Protein AF-A0A958K7J3-F1 (afdb_monomer)

Structure (mmCIF, N/CA/C/O backbone):
data_AF-A0A958K7J3-F1
#
_entry.id   AF-A0A958K7J3-F1
#
loop_
_atom_site.group_PDB
_atom_site.id
_atom_site.type_symbol
_atom_site.label_atom_id
_atom_site.label_alt_id
_atom_site.label_comp_id
_atom_site.label_asym_id
_atom_site.label_entity_id
_atom_site.label_seq_id
_atom_site.pdbx_PDB_ins_code
_atom_site.Cartn_x
_atom_site.Cartn_y
_atom_site.Cartn_z
_atom_site.occupancy
_atom_site.B_iso_or_equiv
_atom_site.auth_seq_id
_atom_site.auth_comp_id
_atom_site.auth_asym_id
_atom_site.auth_atom_id
_atom_site.pdbx_PDB_model_num
ATOM 1 N N . LYS A 1 1 ? 7.149 -19.823 -6.290 1.00 56.53 1 LYS A N 1
ATOM 2 C CA . LYS A 1 1 ? 7.754 -20.083 -7.626 1.00 56.53 1 LYS A CA 1
ATOM 3 C C . LYS A 1 1 ? 7.013 -19.250 -8.672 1.00 56.53 1 LYS A C 1
ATOM 5 O O . LYS A 1 1 ? 5.800 -19.148 -8.562 1.00 56.53 1 LYS A O 1
ATOM 10 N N . HIS A 1 2 ? 7.709 -18.622 -9.626 1.00 77.00 2 HIS A N 1
ATOM 11 C CA . HIS A 1 2 ? 7.061 -17.875 -10.716 1.00 77.00 2 HIS A CA 1
ATOM 12 C C . HIS A 1 2 ? 6.338 -18.845 -11.659 1.00 77.00 2 HIS A C 1
ATOM 14 O O . HIS A 1 2 ? 6.924 -19.846 -12.063 1.00 77.00 2 HIS A O 1
ATOM 20 N N . PHE A 1 3 ? 5.086 -18.543 -11.998 1.00 85.19 3 PHE A N 1
ATOM 21 C CA . PHE A 1 3 ? 4.293 -19.291 -12.967 1.00 85.19 3 PHE A CA 1
ATOM 22 C C . PHE A 1 3 ? 3.941 -18.372 -14.135 1.00 85.19 3 PHE A C 1
ATOM 24 O O . PHE A 1 3 ? 3.522 -17.233 -13.932 1.00 85.19 3 PHE A O 1
ATOM 31 N N . THR A 1 4 ? 4.112 -18.866 -15.357 1.00 86.25 4 THR A N 1
ATOM 32 C CA . THR A 1 4 ? 3.684 -18.187 -16.581 1.00 86.25 4 THR A CA 1
ATOM 33 C C . THR A 1 4 ? 2.874 -19.174 -17.418 1.00 86.25 4 THR A C 1
ATOM 35 O O . THR A 1 4 ? 3.309 -20.321 -17.548 1.00 86.25 4 THR A O 1
ATOM 38 N N . PRO A 1 5 ? 1.745 -18.763 -18.030 1.00 90.44 5 PRO A N 1
ATOM 39 C CA . PRO A 1 5 ? 0.961 -19.652 -18.890 1.00 90.44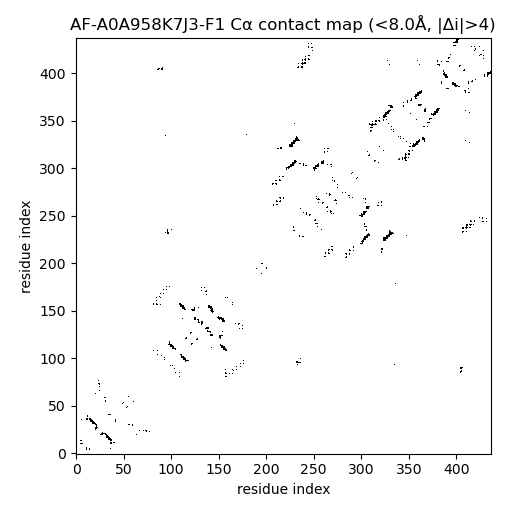 5 PRO A CA 1
ATOM 40 C C . PRO A 1 5 ? 1.761 -20.225 -20.072 1.00 90.44 5 PRO A C 1
ATOM 42 O O . PRO A 1 5 ? 1.415 -21.278 -20.590 1.00 90.44 5 PRO A O 1
ATOM 45 N N . ALA A 1 6 ? 2.894 -19.612 -20.442 1.00 87.81 6 ALA A N 1
ATOM 46 C CA . ALA A 1 6 ? 3.824 -20.161 -21.433 1.00 87.81 6 ALA A CA 1
ATOM 47 C C . ALA A 1 6 ? 4.491 -21.494 -21.014 1.00 87.81 6 ALA A C 1
ATOM 49 O O . ALA A 1 6 ? 5.098 -22.159 -21.854 1.00 87.81 6 ALA A O 1
ATOM 50 N N . LEU A 1 7 ? 4.420 -21.885 -19.734 1.00 88.75 7 LEU A N 1
ATOM 51 C CA . LEU A 1 7 ? 4.871 -23.204 -19.265 1.00 88.75 7 LEU A CA 1
ATOM 52 C C . LEU A 1 7 ? 3.891 -24.320 -19.658 1.00 88.75 7 LEU A C 1
ATOM 54 O O . LEU A 1 7 ? 4.318 -25.460 -19.832 1.00 88.75 7 LEU A O 1
ATOM 58 N N . MET A 1 8 ? 2.607 -23.994 -19.834 1.00 90.94 8 MET A N 1
ATOM 59 C CA . MET A 1 8 ? 1.568 -24.930 -20.271 1.00 90.94 8 MET A CA 1
ATOM 60 C C . MET A 1 8 ? 1.666 -25.125 -21.780 1.00 90.94 8 MET A C 1
ATOM 62 O O . MET A 1 8 ? 1.803 -24.145 -22.513 1.00 90.94 8 MET A O 1
ATOM 66 N N . LYS A 1 9 ? 1.593 -26.369 -22.262 1.00 88.81 9 LYS A N 1
ATOM 67 C CA . LYS A 1 9 ? 1.723 -26.669 -23.697 1.00 88.81 9 LYS A CA 1
ATOM 68 C C . LYS A 1 9 ? 0.635 -25.954 -24.501 1.00 88.81 9 LYS A C 1
ATOM 70 O O . LYS A 1 9 ? 0.934 -25.357 -25.530 1.00 88.81 9 LYS A O 1
ATOM 75 N N . GLU A 1 10 ? -0.575 -25.943 -23.962 1.00 90.44 10 GLU A N 1
ATOM 76 C CA . GLU A 1 10 ? -1.778 -25.330 -24.520 1.00 90.44 10 GLU A CA 1
ATOM 77 C C . GLU A 1 10 ? -1.662 -23.800 -24.567 1.00 90.44 10 GLU A C 1
ATOM 79 O O . GLU A 1 10 ? -2.227 -23.163 -25.444 1.00 90.44 10 GLU A O 1
ATOM 84 N N . GLY A 1 11 ? -0.900 -23.192 -23.650 1.00 89.06 11 GLY A N 1
ATOM 85 C CA . GLY A 1 11 ? -0.733 -21.739 -23.570 1.00 89.06 11 GLY A CA 1
ATOM 86 C C . GLY A 1 11 ? 0.340 -21.164 -24.499 1.00 89.06 11 GLY A C 1
ATOM 87 O O . GLY A 1 11 ? 0.359 -19.954 -24.723 1.00 89.06 11 GLY A O 1
ATOM 88 N N . ARG A 1 12 ? 1.248 -21.984 -25.051 1.00 88.50 12 ARG A N 1
ATOM 89 C CA . ARG A 1 12 ? 2.439 -21.495 -25.784 1.00 88.50 12 ARG A CA 1
ATOM 90 C C . ARG A 1 12 ? 2.101 -20.663 -27.017 1.00 88.50 12 ARG A C 1
ATOM 92 O O . ARG A 1 12 ? 2.771 -19.664 -27.269 1.00 88.50 12 ARG A O 1
ATOM 99 N N . ASP A 1 13 ? 1.058 -21.042 -27.747 1.00 90.94 13 ASP A N 1
ATOM 100 C CA . ASP A 1 13 ? 0.619 -20.325 -28.949 1.00 90.94 13 ASP A CA 1
ATOM 101 C C . ASP A 1 13 ? -0.198 -19.064 -28.646 1.00 90.94 13 ASP A C 1
ATOM 103 O O . ASP A 1 13 ? -0.408 -18.235 -29.531 1.00 90.94 13 ASP A O 1
ATOM 107 N N . HIS A 1 14 ? -0.608 -18.876 -27.391 1.00 92.50 14 HIS A N 1
ATOM 108 C CA . HIS A 1 14 ? -1.446 -17.758 -26.956 1.00 92.50 14 HIS A CA 1
ATOM 109 C C . HIS A 1 14 ? -0.696 -16.742 -26.085 1.00 92.50 14 HIS A C 1
ATOM 111 O O . HIS A 1 14 ? -1.283 -15.756 -25.644 1.00 92.50 14 HIS A O 1
ATOM 117 N N . VAL A 1 15 ? 0.599 -16.955 -25.831 1.00 93.62 15 VAL A N 1
ATOM 118 C CA . VAL A 1 15 ? 1.402 -16.100 -24.951 1.00 93.62 15 VAL A CA 1
ATOM 119 C C . VAL A 1 15 ? 2.614 -15.554 -25.694 1.00 93.62 15 VAL A C 1
ATOM 121 O O . VAL A 1 15 ? 3.517 -16.292 -26.084 1.00 93.62 15 VAL A O 1
ATOM 124 N N . ILE A 1 16 ? 2.676 -14.228 -25.808 1.00 93.62 16 ILE A N 1
ATOM 125 C CA . ILE A 1 16 ? 3.875 -13.498 -26.224 1.00 93.62 16 ILE A CA 1
ATOM 126 C C . ILE A 1 16 ? 4.446 -12.815 -24.984 1.00 93.62 16 ILE A C 1
ATOM 128 O O . ILE A 1 16 ? 3.792 -11.986 -24.353 1.00 93.62 16 ILE A O 1
ATOM 132 N N . ARG A 1 17 ? 5.677 -13.168 -24.618 1.00 93.31 17 ARG A N 1
ATOM 133 C CA . ARG A 1 17 ? 6.413 -12.528 -23.525 1.00 93.31 17 ARG A CA 1
ATOM 134 C C . ARG A 1 17 ? 7.287 -11.432 -24.095 1.00 93.31 17 ARG A C 1
ATOM 136 O O . ARG A 1 17 ? 8.038 -11.681 -25.030 1.00 93.31 17 ARG A O 1
ATOM 143 N N . ILE A 1 18 ? 7.216 -10.245 -23.507 1.00 94.88 18 ILE A N 1
ATOM 144 C CA . ILE A 1 18 ? 8.011 -9.085 -23.910 1.00 94.88 18 ILE A CA 1
ATOM 145 C C . ILE A 1 18 ? 8.899 -8.696 -22.734 1.00 94.88 18 ILE A C 1
ATOM 147 O O . ILE A 1 18 ? 8.435 -8.615 -21.596 1.00 94.88 18 ILE A O 1
ATOM 151 N N . TYR A 1 19 ? 10.175 -8.459 -23.012 1.00 94.38 19 TYR A N 1
ATOM 152 C CA . TYR A 1 19 ? 11.167 -8.080 -22.021 1.00 94.38 19 TYR A CA 1
ATOM 153 C C . TYR A 1 19 ? 11.909 -6.814 -22.450 1.00 94.38 19 TYR A C 1
ATOM 155 O O . TYR A 1 19 ? 12.256 -6.642 -23.617 1.00 94.38 19 TYR A O 1
ATOM 163 N N . SER A 1 20 ? 12.195 -5.935 -21.488 1.00 95.38 20 SER A N 1
ATOM 164 C CA . SER A 1 20 ? 13.022 -4.745 -21.696 1.00 95.38 20 SER A CA 1
ATOM 165 C C . SER A 1 20 ? 14.137 -4.679 -20.663 1.00 95.38 20 SER A C 1
ATOM 167 O O . SER A 1 20 ? 13.904 -4.872 -19.469 1.00 95.38 20 SER A O 1
ATOM 169 N N . PHE A 1 21 ? 15.328 -4.285 -21.112 1.00 96.00 21 PHE A N 1
ATOM 170 C CA . PHE A 1 21 ? 16.491 -4.081 -20.246 1.00 96.00 21 PHE A CA 1
ATOM 171 C C . PHE A 1 21 ? 16.410 -2.783 -19.425 1.00 96.00 21 PHE A C 1
ATOM 173 O O . PHE A 1 21 ? 17.195 -2.566 -18.503 1.00 96.00 21 PHE A O 1
ATOM 180 N N . SER A 1 22 ? 15.418 -1.930 -19.704 1.00 94.69 22 SER A N 1
ATOM 181 C CA . SER A 1 22 ? 15.305 -0.586 -19.125 1.00 94.69 22 SER A CA 1
ATOM 182 C C . SER A 1 22 ? 15.290 -0.558 -17.599 1.00 94.69 22 SER A C 1
ATOM 184 O O . SER A 1 22 ? 15.776 0.400 -17.001 1.00 94.69 22 SER A O 1
ATOM 186 N N . LYS A 1 23 ? 14.661 -1.561 -16.973 1.00 91.81 23 LYS A N 1
ATOM 187 C CA . LYS A 1 23 ? 14.334 -1.550 -15.540 1.00 91.81 23 LYS A CA 1
ATOM 188 C C . LYS A 1 23 ? 15.276 -2.422 -14.723 1.00 91.81 23 LYS A C 1
ATOM 190 O O . LYS A 1 23 ? 15.829 -1.940 -13.747 1.00 91.81 23 LYS A O 1
ATOM 195 N N . ALA A 1 24 ? 15.470 -3.671 -15.142 1.00 90.62 24 ALA A N 1
ATOM 196 C CA . ALA A 1 24 ? 16.321 -4.623 -14.432 1.00 90.62 24 ALA A CA 1
ATOM 197 C C . ALA A 1 24 ? 17.811 -4.245 -14.479 1.00 90.62 24 ALA A C 1
ATOM 199 O O . ALA A 1 24 ? 18.541 -4.583 -13.557 1.00 90.62 24 ALA A O 1
ATOM 200 N N . PHE A 1 25 ? 18.236 -3.518 -15.519 1.00 93.81 25 PHE A N 1
ATOM 201 C CA . PHE A 1 25 ? 19.643 -3.187 -15.769 1.00 93.81 25 PHE A CA 1
ATOM 202 C C . PHE A 1 25 ? 19.901 -1.680 -15.899 1.00 93.81 25 PHE A C 1
ATOM 204 O O . PHE A 1 25 ? 20.946 -1.272 -16.386 1.00 93.81 25 PHE A O 1
ATOM 211 N N . ALA A 1 26 ? 18.933 -0.836 -15.521 1.00 92.44 26 ALA A N 1
ATOM 212 C CA . ALA A 1 26 ? 19.004 0.623 -15.675 1.00 92.44 26 ALA A CA 1
ATOM 213 C C . ALA A 1 26 ? 19.266 1.123 -17.120 1.00 92.44 26 ALA A C 1
ATOM 215 O O . ALA A 1 26 ? 19.660 2.267 -17.335 1.00 92.44 26 ALA A O 1
ATOM 216 N N . MET A 1 27 ? 18.965 0.318 -18.144 1.00 95.69 27 MET A N 1
ATOM 217 C CA . MET A 1 27 ? 19.275 0.619 -19.549 1.00 95.69 27 MET A CA 1
ATOM 218 C C . MET A 1 27 ? 18.168 1.411 -20.283 1.00 95.69 27 MET A C 1
ATOM 220 O O . MET A 1 27 ? 17.859 1.140 -21.442 1.00 95.69 27 MET A O 1
ATOM 224 N N . THR A 1 28 ? 17.517 2.382 -19.629 1.00 93.50 28 THR A N 1
ATOM 225 C CA . THR A 1 28 ? 16.312 3.054 -20.185 1.00 93.50 28 THR A CA 1
ATOM 226 C C . THR A 1 28 ? 16.573 3.759 -21.529 1.00 93.50 28 THR A C 1
ATOM 228 O O . THR A 1 28 ? 15.733 3.703 -22.432 1.00 93.50 28 THR A O 1
ATOM 231 N N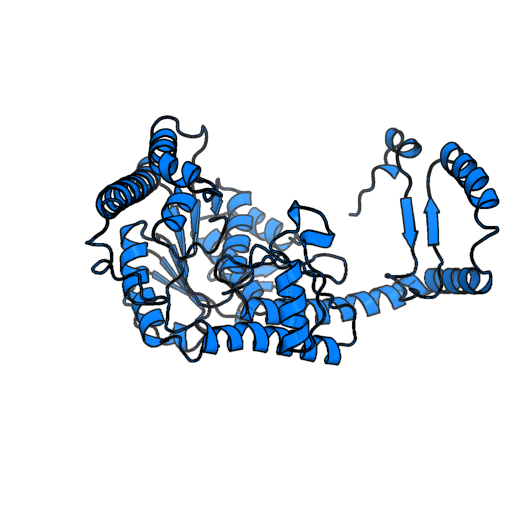 . GLY A 1 29 ? 17.751 4.373 -21.683 1.00 95.56 29 GLY A N 1
ATOM 232 C CA . GLY A 1 29 ? 18.172 5.058 -22.911 1.00 95.56 29 GLY A CA 1
ATOM 233 C C . GLY A 1 29 ? 18.715 4.145 -24.016 1.00 95.56 29 GLY A C 1
ATOM 234 O O . GLY A 1 29 ? 18.869 4.604 -25.137 1.00 95.56 29 GLY A O 1
ATOM 235 N N . TRP A 1 30 ? 18.962 2.860 -23.740 1.00 96.69 30 TRP A N 1
ATOM 236 C CA . TRP A 1 30 ? 19.606 1.933 -24.687 1.00 96.69 30 TRP A CA 1
ATOM 237 C C . TRP A 1 30 ? 18.631 1.295 -25.678 1.00 96.69 30 TRP A C 1
ATOM 239 O O . TRP A 1 30 ? 19.037 0.674 -26.649 1.00 96.69 30 TRP A O 1
ATOM 249 N N . ARG A 1 31 ? 17.321 1.425 -25.435 1.00 94.81 31 ARG A N 1
ATOM 250 C CA . ARG A 1 31 ? 16.267 1.009 -26.381 1.00 94.81 31 ARG A CA 1
ATOM 251 C C . ARG A 1 31 ? 16.406 -0.448 -26.855 1.00 94.81 31 ARG A C 1
ATOM 253 O O . ARG A 1 31 ? 16.158 -0.754 -28.014 1.00 94.81 31 ARG A O 1
ATOM 260 N N . VAL A 1 32 ? 16.767 -1.350 -25.941 1.00 96.38 32 VAL A N 1
ATOM 261 C CA . VAL A 1 32 ? 16.931 -2.783 -26.219 1.00 96.38 32 VAL A CA 1
ATOM 262 C C . VAL A 1 32 ? 15.967 -3.632 -25.391 1.00 96.38 32 VAL A C 1
ATOM 264 O O . VAL A 1 32 ? 15.634 -3.329 -24.236 1.00 96.38 32 VAL A O 1
ATOM 267 N N . GLY A 1 33 ? 15.486 -4.700 -26.014 1.00 95.62 33 GLY A N 1
ATOM 268 C CA . GLY A 1 33 ? 14.534 -5.655 -25.471 1.00 95.62 33 GLY A CA 1
ATOM 269 C C . GLY A 1 33 ? 14.472 -6.890 -26.359 1.00 95.62 33 GLY A C 1
ATOM 270 O O . GLY A 1 33 ? 15.091 -6.930 -27.419 1.00 95.62 33 GLY A O 1
ATOM 271 N N . PHE A 1 34 ? 13.725 -7.891 -25.919 1.00 94.81 34 PHE A N 1
ATOM 272 C CA . PHE A 1 34 ? 13.439 -9.074 -26.721 1.00 94.81 34 PHE A CA 1
ATOM 273 C C . PHE A 1 34 ? 12.002 -9.524 -26.486 1.00 94.81 34 PHE A C 1
ATOM 275 O O . PHE A 1 34 ? 11.370 -9.169 -25.486 1.00 94.81 34 PHE A O 1
ATOM 282 N N . LEU A 1 35 ? 11.495 -10.331 -27.409 1.00 94.56 35 LEU A N 1
ATOM 283 C CA . LEU A 1 35 ? 10.240 -11.045 -27.248 1.00 94.56 35 LEU A CA 1
ATOM 284 C C . LEU A 1 35 ? 10.485 -12.549 -27.333 1.00 94.56 35 LEU A C 1
ATOM 286 O O . LEU A 1 35 ? 11.448 -12.998 -27.948 1.00 94.56 35 LEU A O 1
ATOM 290 N N . HIS A 1 36 ? 9.610 -13.323 -26.708 1.00 92.81 36 HIS A N 1
ATOM 291 C CA . HIS A 1 36 ? 9.636 -14.777 -26.746 1.00 92.81 36 HIS A CA 1
ATOM 292 C C . HIS A 1 36 ? 8.203 -15.308 -26.841 1.00 92.81 36 HIS A C 1
ATOM 294 O O . HIS A 1 36 ? 7.354 -14.979 -26.011 1.00 92.81 36 HIS A O 1
ATOM 300 N N . GLY A 1 37 ? 7.941 -16.144 -27.841 1.00 93.06 37 GLY A N 1
ATOM 301 C CA . GLY A 1 37 ? 6.655 -16.796 -28.095 1.00 93.06 37 GLY A CA 1
ATOM 302 C C . GLY A 1 37 ? 6.845 -17.996 -29.022 1.00 93.06 37 GLY A C 1
ATOM 303 O O . GLY A 1 37 ? 7.984 -18.368 -29.306 1.00 93.06 37 GLY A O 1
ATOM 304 N N . SER A 1 38 ? 5.753 -18.602 -29.491 1.00 92.69 38 SER A N 1
ATOM 305 C CA . SER A 1 38 ? 5.845 -19.711 -30.447 1.00 92.69 38 SER A CA 1
ATOM 306 C C . SER A 1 38 ? 6.465 -19.278 -31.776 1.00 92.69 38 SER A C 1
ATOM 308 O O . SER A 1 38 ? 6.294 -18.138 -32.213 1.00 92.69 38 SER A O 1
ATOM 310 N N . GLU A 1 39 ? 7.171 -20.199 -32.433 1.00 93.19 39 GLU A N 1
ATOM 311 C CA . GLU A 1 39 ? 7.859 -19.955 -33.707 1.00 93.19 39 GLU A CA 1
ATOM 312 C C . GLU A 1 39 ? 6.926 -19.323 -34.749 1.00 93.19 39 GLU A C 1
ATOM 314 O O . GLU A 1 39 ? 7.263 -18.313 -35.369 1.00 93.19 39 GLU A O 1
ATOM 319 N N . ARG A 1 40 ? 5.699 -19.849 -34.858 1.00 92.50 40 ARG A N 1
ATOM 320 C CA . ARG A 1 40 ? 4.651 -19.319 -35.736 1.00 92.50 40 ARG A CA 1
ATOM 321 C C . ARG A 1 40 ? 4.354 -17.842 -35.464 1.00 92.50 40 ARG A C 1
ATOM 323 O O . ARG A 1 40 ? 4.242 -17.061 -36.410 1.00 92.50 40 ARG A O 1
ATOM 330 N N . ASN A 1 41 ? 4.197 -17.456 -34.198 1.00 93.38 41 ASN A N 1
ATOM 331 C CA . ASN A 1 41 ? 3.885 -16.077 -33.820 1.00 93.38 41 ASN A CA 1
ATOM 332 C C . ASN A 1 41 ? 5.093 -15.155 -34.013 1.00 93.38 41 ASN A C 1
ATOM 334 O O . ASN A 1 41 ? 4.950 -14.078 -34.588 1.00 93.38 41 ASN A O 1
ATOM 338 N N . VAL A 1 42 ? 6.284 -15.591 -33.595 1.00 95.00 42 VAL A N 1
ATOM 339 C CA . VAL A 1 42 ? 7.527 -14.818 -33.739 1.00 95.00 42 VAL A CA 1
ATOM 340 C C . VAL A 1 42 ? 7.848 -14.566 -35.213 1.00 95.00 42 VAL A C 1
ATOM 342 O O . VAL A 1 42 ? 8.118 -13.425 -35.578 1.00 95.00 42 VAL A O 1
ATOM 345 N N . SER A 1 43 ? 7.723 -15.579 -36.078 1.00 94.00 43 SER A N 1
ATOM 346 C CA . SER A 1 43 ? 7.930 -15.434 -37.527 1.00 94.00 43 SER A CA 1
ATOM 347 C C . SER A 1 43 ? 7.004 -14.380 -38.139 1.00 94.00 43 SER A C 1
ATOM 349 O O . SER A 1 43 ? 7.434 -13.573 -38.961 1.00 94.00 43 SER A O 1
ATOM 351 N N . ARG A 1 44 ? 5.734 -14.333 -37.712 1.00 94.19 44 ARG A N 1
ATOM 352 C CA . ARG A 1 44 ? 4.780 -13.309 -38.168 1.00 94.19 44 ARG A CA 1
ATOM 353 C C . ARG A 1 44 ? 5.165 -11.917 -37.676 1.00 94.19 44 ARG A C 1
ATOM 355 O O . ARG A 1 44 ? 5.150 -10.985 -38.470 1.00 94.19 44 ARG A O 1
ATOM 362 N N . ILE A 1 45 ? 5.537 -11.779 -36.402 1.00 94.44 45 ILE A N 1
ATOM 363 C CA . ILE A 1 45 ? 5.956 -10.494 -35.819 1.00 94.44 45 ILE A CA 1
ATOM 364 C C . ILE A 1 45 ? 7.204 -9.952 -36.522 1.00 94.44 45 ILE A C 1
ATOM 366 O O . ILE A 1 45 ? 7.244 -8.765 -36.827 1.00 94.44 45 ILE A O 1
ATOM 370 N N . LEU A 1 46 ? 8.191 -10.805 -36.820 1.00 93.44 46 LEU A N 1
ATOM 371 C CA . LEU A 1 46 ? 9.430 -10.395 -37.487 1.00 93.44 46 LEU A CA 1
ATOM 372 C C . LEU A 1 46 ? 9.182 -9.800 -38.879 1.00 93.44 46 LEU A C 1
ATOM 374 O O . LEU A 1 46 ? 9.810 -8.802 -39.209 1.00 93.44 46 LEU A O 1
ATOM 378 N N . ARG A 1 47 ? 8.221 -10.330 -39.652 1.00 93.06 47 ARG A N 1
ATOM 379 C CA . ARG A 1 47 ? 7.850 -9.754 -40.962 1.00 93.06 47 ARG A CA 1
ATOM 380 C C . ARG A 1 47 ? 7.353 -8.313 -40.843 1.00 93.06 47 ARG A C 1
ATOM 382 O O . ARG A 1 47 ? 7.698 -7.477 -41.666 1.00 93.06 47 ARG A O 1
ATOM 389 N N . TYR A 1 48 ? 6.553 -8.019 -39.817 1.00 93.56 48 TYR A N 1
ATOM 390 C CA . TYR A 1 48 ? 6.111 -6.649 -39.550 1.00 93.56 48 TYR A CA 1
ATOM 391 C C . TYR A 1 48 ? 7.238 -5.792 -38.971 1.00 93.56 48 TYR A C 1
ATOM 393 O O . TYR A 1 48 ? 7.358 -4.627 -39.336 1.00 93.56 48 TYR A O 1
ATOM 401 N N . HIS A 1 49 ? 8.071 -6.348 -38.088 1.00 92.69 49 HIS A N 1
ATOM 402 C CA . HIS A 1 49 ? 9.196 -5.624 -37.500 1.00 92.69 49 HIS A CA 1
ATOM 403 C C . HIS A 1 49 ? 10.151 -5.104 -38.576 1.00 92.69 49 HIS A C 1
ATOM 405 O O . HIS A 1 49 ? 10.440 -3.914 -38.572 1.00 92.69 49 HIS A O 1
ATOM 411 N N . ASP A 1 50 ? 10.531 -5.960 -39.527 1.00 91.44 50 ASP A N 1
ATOM 412 C CA . ASP A 1 50 ? 11.447 -5.631 -40.627 1.00 91.44 50 ASP A CA 1
ATOM 413 C C . ASP A 1 50 ? 10.922 -4.484 -41.513 1.00 91.44 50 ASP A C 1
ATOM 415 O O . ASP A 1 50 ? 11.689 -3.673 -42.020 1.00 91.44 50 ASP A O 1
ATOM 419 N N . SER A 1 51 ? 9.593 -4.336 -41.620 1.00 93.00 51 SER A N 1
ATOM 420 C CA . SER A 1 51 ? 8.967 -3.210 -42.332 1.00 93.00 51 SER A CA 1
ATOM 421 C C . SER A 1 51 ? 8.975 -1.878 -41.564 1.00 93.00 51 SER A C 1
ATOM 423 O O . SER A 1 51 ? 8.768 -0.826 -42.165 1.00 93.00 51 SER A O 1
ATOM 425 N N . LEU A 1 52 ? 9.185 -1.906 -40.243 1.00 93.88 52 LEU A N 1
ATOM 426 C CA . LEU A 1 52 ? 9.144 -0.723 -39.371 1.00 93.88 52 LEU A CA 1
ATOM 427 C C . LEU A 1 52 ? 10.539 -0.264 -38.935 1.00 93.88 52 LEU A C 1
ATOM 429 O O . LEU A 1 52 ? 10.776 0.931 -38.774 1.00 93.88 52 LEU A O 1
ATOM 433 N N . VAL A 1 53 ? 11.437 -1.213 -38.674 1.00 88.50 53 VAL A N 1
ATOM 434 C CA . VAL A 1 53 ? 12.771 -0.991 -38.109 1.00 88.50 53 VAL A CA 1
ATOM 435 C C . VAL A 1 53 ? 13.672 -2.170 -38.466 1.00 88.50 53 VAL A C 1
ATOM 437 O O . VAL A 1 53 ? 13.291 -3.318 -38.276 1.00 88.50 53 VAL A O 1
ATOM 440 N N . THR A 1 54 ? 14.900 -1.891 -38.908 1.00 88.31 54 THR A N 1
ATOM 441 C CA . THR A 1 54 ? 15.859 -2.934 -39.310 1.00 88.31 54 THR A CA 1
ATOM 442 C C . THR A 1 54 ? 16.243 -3.854 -38.149 1.00 88.31 54 THR A C 1
ATOM 444 O O . THR A 1 54 ? 16.136 -5.072 -38.243 1.00 88.31 54 THR A O 1
ATOM 447 N N . CYS A 1 55 ? 16.726 -3.290 -37.039 1.00 91.19 55 CYS A N 1
ATOM 448 C CA . CYS A 1 55 ? 17.103 -4.045 -35.846 1.00 91.19 55 CYS A CA 1
ATOM 449 C C . CYS A 1 55 ? 17.313 -3.113 -34.641 1.00 91.19 55 CYS A C 1
ATOM 451 O O . CYS A 1 55 ? 17.331 -1.886 -34.764 1.00 91.19 55 CYS A O 1
ATOM 453 N N . ALA A 1 56 ? 17.502 -3.696 -33.453 1.00 92.81 56 ALA A N 1
ATOM 454 C CA . ALA A 1 56 ? 17.968 -2.945 -32.290 1.00 92.81 56 ALA A CA 1
ATOM 455 C C . ALA A 1 56 ? 19.419 -2.455 -32.501 1.00 92.81 56 ALA A C 1
ATOM 457 O O . ALA A 1 56 ? 20.209 -3.173 -33.119 1.00 92.81 56 ALA A O 1
ATOM 458 N N . PRO A 1 57 ? 19.828 -1.300 -31.939 1.00 94.69 57 PRO A N 1
ATOM 459 C CA . PRO A 1 57 ? 21.188 -0.790 -32.111 1.00 94.69 57 PRO A CA 1
ATOM 460 C C . PRO A 1 57 ? 22.247 -1.816 -31.691 1.00 94.69 57 PRO A C 1
ATOM 462 O O . PRO A 1 57 ? 22.197 -2.327 -30.572 1.00 94.69 57 PRO A O 1
ATOM 465 N N . VAL A 1 58 ? 23.232 -2.086 -32.555 1.00 96.12 58 VAL A N 1
ATOM 466 C CA . VAL A 1 58 ? 24.270 -3.117 -32.336 1.00 96.12 58 VAL A CA 1
ATOM 467 C C . VAL A 1 58 ? 24.985 -2.931 -30.994 1.00 96.12 58 VAL A C 1
ATOM 469 O O . VAL A 1 58 ? 25.100 -3.872 -30.214 1.00 96.12 58 VAL A O 1
ATOM 472 N N . VAL A 1 59 ? 25.374 -1.695 -30.664 1.00 97.62 59 VAL A N 1
ATOM 473 C CA . VAL A 1 59 ? 25.990 -1.345 -29.369 1.00 97.62 59 VAL A CA 1
ATOM 474 C C . VAL A 1 59 ? 25.098 -1.749 -28.186 1.00 97.62 59 VAL A C 1
ATOM 476 O O . VAL A 1 59 ? 25.580 -2.255 -27.174 1.00 97.62 59 VAL A O 1
ATOM 479 N N . SER A 1 60 ? 23.780 -1.594 -28.327 1.00 97.81 60 SER A N 1
ATOM 480 C CA . SER A 1 60 ? 22.817 -1.970 -27.287 1.00 97.81 60 SER A CA 1
ATOM 481 C C . SER A 1 60 ? 22.595 -3.477 -27.200 1.00 97.81 60 SER A C 1
ATOM 483 O O . SER A 1 60 ? 22.328 -3.979 -26.110 1.00 97.81 60 SER A O 1
ATOM 485 N N . GLN A 1 61 ? 22.760 -4.213 -28.303 1.00 97.06 61 GLN A N 1
ATOM 486 C CA . GLN A 1 61 ? 22.763 -5.677 -28.288 1.00 97.06 61 GLN A CA 1
ATOM 487 C C . GLN A 1 61 ? 23.971 -6.217 -27.506 1.00 97.06 61 GLN A C 1
ATOM 489 O O . GLN A 1 61 ? 23.794 -7.055 -26.623 1.00 97.06 61 GLN A O 1
ATOM 494 N N . TYR A 1 62 ? 25.177 -5.683 -27.738 1.00 97.88 62 TYR A N 1
ATOM 495 C CA . TYR A 1 62 ? 26.367 -6.052 -26.956 1.00 97.88 62 TYR A CA 1
ATOM 496 C C . TYR A 1 62 ? 26.214 -5.715 -25.466 1.00 97.88 62 TYR A C 1
ATOM 498 O O . TYR A 1 62 ? 26.522 -6.546 -24.610 1.00 97.88 62 TYR A O 1
ATOM 506 N N . ALA A 1 63 ? 25.667 -4.539 -25.143 1.00 97.19 63 ALA A N 1
ATOM 507 C CA . ALA A 1 63 ? 25.374 -4.171 -23.759 1.00 97.19 63 ALA A CA 1
ATOM 508 C C . ALA A 1 63 ? 24.328 -5.102 -23.115 1.00 97.19 63 ALA A C 1
ATOM 510 O O . ALA A 1 63 ? 24.478 -5.483 -21.956 1.00 97.19 63 ALA A O 1
ATOM 511 N N . ALA A 1 64 ? 23.306 -5.531 -23.864 1.00 97.00 64 ALA A N 1
ATOM 512 C CA . ALA A 1 64 ? 22.321 -6.505 -23.394 1.00 97.00 64 ALA A CA 1
ATOM 513 C C . ALA A 1 64 ? 22.944 -7.888 -23.130 1.00 97.00 64 ALA A C 1
ATOM 515 O O . ALA A 1 64 ? 22.613 -8.518 -22.126 1.00 97.00 64 ALA A O 1
ATOM 516 N N . ILE A 1 65 ? 23.878 -8.345 -23.973 1.00 96.56 65 ILE A N 1
ATOM 517 C CA . ILE A 1 65 ? 24.630 -9.592 -23.747 1.00 96.56 65 ILE A CA 1
ATOM 518 C C . ILE A 1 65 ? 25.428 -9.505 -22.441 1.00 96.56 65 ILE A C 1
ATOM 520 O O . ILE A 1 65 ? 25.369 -10.428 -21.626 1.00 96.56 65 ILE A O 1
ATOM 524 N N . ALA A 1 66 ? 26.134 -8.393 -22.213 1.00 95.94 66 ALA A N 1
ATOM 525 C CA . ALA A 1 66 ? 26.857 -8.168 -20.964 1.00 95.94 66 ALA A CA 1
ATOM 526 C C . ALA A 1 66 ? 25.898 -8.142 -19.760 1.00 95.94 66 ALA A C 1
ATOM 528 O O . ALA A 1 66 ? 26.123 -8.845 -18.778 1.00 95.94 66 ALA A O 1
ATOM 529 N N . ALA A 1 67 ? 24.781 -7.418 -19.864 1.00 95.62 67 ALA A N 1
ATOM 530 C CA . ALA A 1 67 ? 23.762 -7.347 -18.820 1.00 95.62 67 ALA A CA 1
ATOM 531 C C . ALA A 1 67 ? 23.218 -8.734 -18.435 1.00 95.62 67 ALA A C 1
ATOM 533 O O . ALA A 1 67 ? 23.108 -9.038 -17.250 1.00 95.62 67 ALA A O 1
ATOM 534 N N . LEU A 1 68 ? 22.935 -9.603 -19.415 1.00 95.31 68 LEU A N 1
ATOM 535 C CA . LEU A 1 68 ? 22.504 -1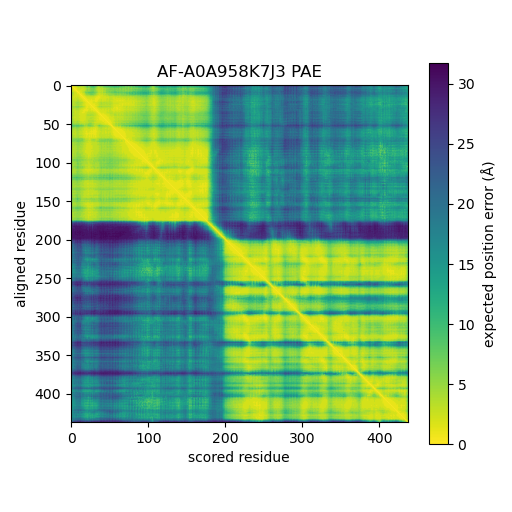0.981 -19.152 1.00 95.31 68 LEU A CA 1
ATOM 536 C C . LEU A 1 68 ? 23.601 -11.819 -18.485 1.00 95.31 68 LEU A C 1
ATOM 538 O O . LEU A 1 68 ? 23.296 -12.608 -17.592 1.00 95.31 68 LEU A O 1
ATOM 542 N N . ARG A 1 69 ? 24.865 -11.638 -18.887 1.00 95.69 69 ARG A N 1
ATOM 543 C CA . ARG A 1 69 ? 26.010 -12.374 -18.330 1.00 95.69 69 ARG A CA 1
ATOM 544 C C . ARG A 1 69 ? 26.249 -12.052 -16.850 1.00 95.69 69 ARG A C 1
ATOM 546 O O . ARG A 1 69 ? 26.530 -12.966 -16.086 1.00 95.69 69 ARG A O 1
ATOM 553 N N . TYR A 1 70 ? 26.082 -10.791 -16.448 1.00 92.69 70 TYR A N 1
ATOM 554 C CA . TYR A 1 70 ? 26.301 -10.318 -15.069 1.00 92.69 70 TYR A CA 1
ATOM 555 C C . TYR A 1 70 ? 25.003 -10.142 -14.260 1.00 92.69 70 TYR A C 1
ATOM 557 O O . TYR A 1 70 ? 24.991 -9.515 -13.199 1.00 92.69 70 TYR A O 1
ATOM 565 N N . ALA A 1 71 ? 23.881 -10.684 -14.745 1.00 92.50 71 ALA A N 1
ATOM 566 C CA . ALA A 1 71 ? 22.567 -10.429 -14.163 1.00 92.50 71 ALA A CA 1
ATOM 567 C C . ALA A 1 71 ? 22.418 -10.796 -12.674 1.00 92.50 71 ALA A C 1
ATOM 569 O O . ALA A 1 71 ? 21.804 -10.000 -11.960 1.00 92.50 71 ALA A O 1
ATOM 570 N N . PRO A 1 72 ? 22.933 -11.938 -12.169 1.00 89.19 72 PRO A N 1
ATOM 571 C CA . PRO A 1 72 ? 22.725 -12.321 -10.770 1.00 89.19 72 PRO A CA 1
ATOM 572 C C . PRO A 1 72 ? 23.231 -11.276 -9.768 1.00 89.19 72 PRO A C 1
ATOM 574 O O . PRO A 1 72 ? 22.536 -10.969 -8.799 1.00 89.19 72 PRO A O 1
ATOM 577 N N . GLU A 1 73 ? 24.401 -10.698 -10.032 1.00 89.50 73 GLU A N 1
ATOM 578 C CA . GLU A 1 73 ? 25.045 -9.700 -9.172 1.00 89.50 73 GLU A CA 1
ATOM 579 C C . GLU A 1 73 ? 24.327 -8.348 -9.283 1.00 89.50 73 GLU A C 1
ATOM 581 O O . GLU A 1 73 ? 23.770 -7.852 -8.302 1.00 89.50 73 GLU A O 1
ATOM 586 N N . VAL A 1 74 ? 24.214 -7.811 -10.505 1.00 88.00 74 VAL A N 1
ATOM 587 C CA . VAL A 1 74 ? 23.631 -6.481 -10.763 1.00 88.00 74 VAL A CA 1
ATOM 588 C C . VAL A 1 74 ? 22.175 -6.389 -10.291 1.00 88.00 74 VAL A C 1
ATOM 590 O O . VAL A 1 74 ? 21.764 -5.403 -9.673 1.00 88.00 74 VAL A O 1
ATOM 593 N N . VAL A 1 75 ? 21.368 -7.423 -10.551 1.00 90.12 75 VAL A N 1
ATOM 594 C CA . VAL A 1 75 ? 19.951 -7.434 -10.153 1.00 90.12 75 VAL A CA 1
ATOM 595 C C . VAL A 1 75 ? 19.802 -7.572 -8.637 1.00 90.12 75 VAL A C 1
ATOM 597 O O . VAL A 1 75 ? 18.889 -6.972 -8.062 1.00 90.12 75 VAL A O 1
ATOM 600 N N . SER A 1 76 ? 20.681 -8.333 -7.976 1.00 88.38 76 SER A N 1
ATOM 601 C CA . SER A 1 76 ? 20.692 -8.459 -6.514 1.00 88.38 76 SER A CA 1
ATOM 602 C C . SER A 1 76 ? 20.949 -7.107 -5.844 1.00 88.38 76 SER A C 1
ATOM 604 O O . SER A 1 76 ? 20.203 -6.718 -4.938 1.00 88.38 76 SER A O 1
ATOM 606 N N . ASP A 1 77 ? 21.920 -6.344 -6.342 1.00 88.12 77 ASP A N 1
ATOM 607 C CA . ASP A 1 77 ? 22.261 -5.034 -5.784 1.00 88.12 77 ASP A CA 1
ATOM 608 C C . ASP A 1 77 ? 21.150 -4.005 -6.004 1.00 88.12 77 ASP A C 1
ATOM 610 O O . ASP A 1 77 ? 20.727 -3.331 -5.056 1.00 88.12 77 ASP A O 1
ATOM 614 N N . PHE A 1 78 ? 20.567 -3.951 -7.207 1.00 90.38 78 PHE A N 1
ATOM 615 C CA . PHE A 1 78 ? 19.392 -3.110 -7.443 1.00 90.38 78 PHE A CA 1
ATOM 616 C C . PHE A 1 78 ? 18.204 -3.512 -6.572 1.00 90.38 78 PHE A C 1
ATOM 618 O O . PHE A 1 78 ? 17.498 -2.641 -6.061 1.00 90.38 78 PHE A O 1
ATOM 625 N N . LYS A 1 79 ? 17.980 -4.812 -6.351 1.00 88.00 79 LYS A N 1
ATOM 626 C CA . LYS A 1 79 ? 16.904 -5.284 -5.473 1.00 88.00 79 LYS A CA 1
ATOM 627 C C . LYS A 1 79 ? 17.100 -4.782 -4.042 1.00 88.00 79 LYS A C 1
ATOM 629 O O . LYS A 1 79 ? 16.150 -4.245 -3.476 1.00 88.00 79 LYS A O 1
ATOM 634 N N . LYS A 1 80 ? 18.305 -4.906 -3.472 1.00 83.94 80 LYS A N 1
ATOM 635 C CA . LYS A 1 80 ? 18.620 -4.386 -2.126 1.00 83.94 80 LYS A CA 1
ATOM 636 C C . LYS A 1 80 ? 18.380 -2.876 -2.045 1.00 83.94 80 LYS A C 1
ATOM 638 O O . LYS A 1 80 ? 17.687 -2.408 -1.143 1.00 83.94 80 LYS A O 1
ATOM 643 N N . LEU A 1 81 ? 18.867 -2.126 -3.034 1.00 87.00 81 LEU A N 1
ATOM 644 C CA . LEU A 1 81 ? 18.708 -0.673 -3.096 1.00 87.00 81 LEU A CA 1
ATOM 645 C C . LEU A 1 81 ? 17.235 -0.242 -3.185 1.00 87.00 81 LEU A C 1
ATOM 647 O O . LEU A 1 81 ? 16.793 0.644 -2.450 1.00 87.00 81 LEU A O 1
ATOM 651 N N . TYR A 1 82 ? 16.451 -0.874 -4.062 1.00 89.81 82 TYR A N 1
ATOM 652 C CA . TYR A 1 82 ? 15.029 -0.561 -4.200 1.00 89.81 82 TYR A CA 1
ATOM 653 C C . TYR A 1 82 ? 14.207 -1.000 -2.989 1.00 89.81 82 TYR A C 1
ATOM 655 O O . TYR A 1 82 ? 13.211 -0.345 -2.694 1.00 89.81 82 TYR A O 1
ATOM 663 N N . LEU A 1 83 ? 14.618 -2.040 -2.252 1.00 84.38 83 LEU A N 1
ATOM 664 C CA . LEU A 1 83 ? 13.982 -2.405 -0.983 1.00 84.38 83 LEU A CA 1
ATOM 665 C C . LEU A 1 83 ? 14.138 -1.297 0.064 1.00 84.38 83 LEU A C 1
ATOM 667 O O . LEU A 1 83 ? 13.144 -0.916 0.681 1.00 84.38 83 LEU A O 1
ATOM 671 N N . VAL A 1 84 ? 15.339 -0.727 0.209 1.00 83.75 84 VAL A N 1
ATOM 672 C CA . VAL A 1 84 ? 15.578 0.416 1.111 1.00 83.75 84 VAL A CA 1
ATOM 673 C C . VAL A 1 84 ? 14.708 1.608 0.709 1.00 83.75 84 VAL A C 1
ATOM 675 O O . VAL A 1 84 ? 13.950 2.131 1.525 1.00 83.75 84 VAL A O 1
ATOM 678 N N . ARG A 1 85 ? 14.734 1.995 -0.572 1.00 91.50 85 ARG A N 1
ATOM 679 C CA . ARG A 1 85 ? 13.947 3.129 -1.093 1.00 91.50 85 ARG A CA 1
ATOM 680 C C . ARG A 1 85 ? 12.440 2.919 -0.972 1.00 91.50 85 ARG A C 1
ATOM 682 O O . ARG A 1 85 ? 11.704 3.852 -0.643 1.00 91.50 85 ARG A O 1
ATOM 689 N N . ARG A 1 86 ? 11.967 1.691 -1.193 1.00 92.75 86 ARG A N 1
ATOM 690 C CA . ARG A 1 86 ? 10.572 1.329 -0.951 1.00 92.75 86 ARG A CA 1
ATOM 691 C C . ARG A 1 86 ? 10.230 1.532 0.518 1.00 92.75 86 ARG A C 1
ATOM 693 O O . ARG A 1 86 ? 9.239 2.187 0.802 1.00 92.75 86 ARG A O 1
ATOM 700 N N . ASN A 1 87 ? 11.037 1.008 1.439 1.00 81.00 87 ASN A N 1
ATOM 701 C CA . ASN A 1 87 ? 10.763 1.116 2.871 1.00 81.00 87 ASN A CA 1
ATOM 702 C C . ASN A 1 87 ? 10.729 2.583 3.335 1.00 81.00 87 ASN A C 1
ATOM 704 O O . ASN A 1 87 ? 9.821 2.945 4.076 1.00 81.00 87 ASN A O 1
ATOM 708 N N . LEU A 1 88 ? 11.627 3.437 2.824 1.00 82.62 88 LEU A N 1
ATOM 709 C CA . LEU A 1 88 ? 11.589 4.889 3.059 1.00 82.62 88 LEU A CA 1
ATOM 710 C C . LEU A 1 88 ? 10.283 5.523 2.563 1.00 82.62 88 LEU A C 1
ATOM 712 O O . LEU A 1 88 ? 9.642 6.285 3.283 1.00 82.62 88 LEU A O 1
ATOM 716 N N . SER A 1 89 ? 9.856 5.167 1.349 1.00 91.00 89 SER A N 1
ATOM 717 C CA . SER A 1 89 ? 8.597 5.663 0.776 1.00 91.00 89 SER A CA 1
ATOM 718 C C . SER A 1 89 ? 7.391 5.237 1.605 1.00 91.00 89 SER A C 1
ATOM 720 O O . SER A 1 89 ? 6.491 6.031 1.842 1.00 91.00 89 SER A O 1
ATOM 722 N N . ILE A 1 90 ? 7.378 3.986 2.062 1.00 87.00 90 ILE A N 1
ATOM 723 C CA . ILE A 1 90 ? 6.293 3.422 2.865 1.00 87.00 90 ILE A CA 1
ATOM 724 C C . ILE A 1 90 ? 6.230 4.087 4.241 1.00 87.00 90 ILE A C 1
ATOM 726 O O . ILE A 1 90 ? 5.151 4.503 4.646 1.00 87.00 90 ILE A O 1
ATOM 730 N N . ALA A 1 91 ? 7.371 4.291 4.904 1.00 77.12 91 ALA A N 1
ATOM 731 C CA . ALA A 1 91 ? 7.430 5.027 6.165 1.00 77.12 91 ALA A CA 1
ATOM 732 C C . ALA A 1 91 ? 6.908 6.469 6.013 1.00 77.12 91 ALA A C 1
ATOM 734 O O . ALA A 1 91 ? 6.099 6.929 6.813 1.00 77.12 91 ALA A O 1
ATOM 735 N N . ALA A 1 92 ? 7.285 7.165 4.937 1.00 83.12 92 ALA A N 1
ATOM 736 C CA . ALA A 1 92 ? 6.766 8.505 4.669 1.00 83.12 92 ALA A CA 1
ATOM 737 C C . ALA A 1 92 ? 5.259 8.527 4.371 1.00 83.12 92 ALA A C 1
ATOM 739 O O . ALA A 1 92 ? 4.567 9.471 4.749 1.00 83.12 92 ALA A O 1
ATOM 740 N N . LEU A 1 93 ? 4.731 7.495 3.710 1.00 86.00 93 LEU A N 1
ATOM 741 C CA . LEU A 1 93 ? 3.294 7.368 3.473 1.00 86.00 93 LEU A CA 1
ATOM 742 C C . LEU A 1 93 ? 2.517 6.978 4.735 1.00 86.00 93 LEU A C 1
ATOM 744 O O . LEU A 1 93 ? 1.368 7.394 4.879 1.00 86.00 93 LEU A O 1
ATOM 748 N N . ASP A 1 94 ? 3.125 6.239 5.664 1.00 77.25 94 ASP A N 1
ATOM 749 C CA . ASP A 1 94 ? 2.546 5.973 6.985 1.00 77.25 94 ASP A CA 1
ATOM 750 C C . ASP A 1 94 ? 2.318 7.261 7.776 1.00 77.25 94 ASP A C 1
ATOM 752 O O . ASP A 1 94 ? 1.256 7.437 8.385 1.00 77.25 94 ASP A O 1
ATOM 756 N N . ASP A 1 95 ? 3.265 8.199 7.701 1.00 72.75 95 ASP A N 1
ATOM 757 C CA . ASP A 1 95 ? 3.125 9.534 8.295 1.00 72.75 95 ASP A CA 1
ATOM 758 C C . ASP A 1 95 ? 1.944 10.317 7.694 1.00 72.75 95 ASP A C 1
ATOM 760 O O . ASP A 1 95 ? 1.315 11.146 8.354 1.00 72.75 95 ASP A O 1
ATOM 764 N N . LEU A 1 96 ? 1.593 10.004 6.447 1.00 82.06 96 LEU A N 1
ATOM 765 C CA . LEU A 1 96 ? 0.485 10.596 5.702 1.00 82.06 96 LEU A CA 1
ATOM 766 C C . LEU A 1 96 ? -0.781 9.730 5.710 1.00 82.06 96 LEU A C 1
ATOM 768 O O . LEU A 1 96 ? -1.731 10.013 4.981 1.00 82.06 96 LEU A O 1
ATOM 772 N N . SER A 1 97 ? -0.862 8.723 6.584 1.00 77.69 97 SER A N 1
ATOM 773 C CA . SER A 1 97 ? -2.012 7.808 6.665 1.00 77.69 97 SER A CA 1
ATOM 774 C C . SER A 1 97 ? -3.343 8.487 7.014 1.00 77.69 97 SER A C 1
ATOM 776 O O . SER A 1 97 ? -4.405 7.891 6.862 1.00 77.69 97 SER A O 1
ATOM 778 N N . HIS A 1 98 ? -3.341 9.744 7.454 1.00 69.12 98 HIS A N 1
ATOM 779 C CA . HIS A 1 98 ? -4.557 10.525 7.684 1.00 69.12 98 HIS A CA 1
ATOM 780 C C . HIS A 1 98 ? -5.171 11.104 6.392 1.00 69.12 98 HIS A C 1
ATOM 782 O O . HIS A 1 98 ? -6.355 11.448 6.399 1.00 69.12 98 HIS A O 1
ATOM 788 N N . VAL A 1 99 ? -4.402 11.172 5.298 1.00 83.81 99 VAL A N 1
ATOM 789 C CA . VAL A 1 99 ? -4.798 11.718 3.982 1.00 83.81 99 VAL A CA 1
ATOM 790 C C . VAL A 1 99 ? -4.607 10.735 2.825 1.00 83.81 99 VAL A C 1
ATOM 792 O O . VAL A 1 99 ? -5.255 10.889 1.793 1.00 83.81 99 VAL A O 1
ATOM 795 N N . LEU A 1 100 ? -3.774 9.706 2.992 1.00 87.44 100 LEU A N 1
ATOM 796 C CA . LEU A 1 100 ? -3.489 8.692 1.979 1.00 87.44 100 LEU A CA 1
ATOM 797 C C . LEU A 1 100 ? -3.755 7.279 2.521 1.00 87.44 100 LEU A C 1
ATOM 799 O O . LEU A 1 100 ? -3.551 7.000 3.701 1.00 87.44 100 LEU A O 1
ATOM 803 N N . ASP A 1 101 ? -4.185 6.376 1.644 1.00 81.25 101 ASP A N 1
ATOM 804 C CA . ASP A 1 101 ? -4.156 4.922 1.848 1.00 81.25 101 ASP A CA 1
ATOM 805 C C . ASP A 1 101 ? -3.273 4.296 0.770 1.00 81.25 101 ASP A C 1
ATOM 807 O O . ASP A 1 101 ? -3.259 4.761 -0.364 1.00 81.25 101 ASP A O 1
ATOM 811 N N . TYR A 1 102 ? -2.547 3.220 1.068 1.00 86.12 102 TYR A N 1
ATOM 812 C CA . TYR A 1 102 ? -1.686 2.592 0.065 1.00 86.12 102 TYR A CA 1
ATOM 813 C C . TYR A 1 102 ? -1.555 1.074 0.247 1.00 86.12 102 TYR A C 1
ATOM 815 O O . TYR A 1 102 ? -1.804 0.494 1.311 1.00 86.12 102 TYR A O 1
ATOM 823 N N . GLN A 1 103 ? -1.135 0.410 -0.830 1.00 82.50 103 GLN A N 1
ATOM 824 C CA . GLN A 1 103 ? -0.691 -0.980 -0.804 1.00 82.50 103 GLN A CA 1
ATOM 825 C C . GLN A 1 103 ? 0.826 -1.040 -0.916 1.00 82.50 103 GLN A C 1
ATOM 827 O O . GLN A 1 103 ? 1.422 -0.337 -1.732 1.00 82.50 103 GLN A O 1
ATOM 832 N N . THR A 1 104 ? 1.448 -1.874 -0.085 1.00 83.50 104 THR A N 1
ATOM 833 C CA . THR A 1 104 ? 2.896 -2.068 -0.124 1.00 83.50 104 THR A CA 1
ATOM 834 C C . THR A 1 104 ? 3.253 -2.783 -1.428 1.00 83.50 104 THR A C 1
ATOM 836 O O . THR A 1 104 ? 2.767 -3.891 -1.657 1.00 83.50 104 THR A O 1
ATOM 839 N N . PRO A 1 105 ? 4.089 -2.195 -2.299 1.00 87.19 105 PRO A N 1
ATOM 840 C CA . PRO A 1 105 ? 4.424 -2.826 -3.563 1.00 87.19 105 PRO A CA 1
ATOM 841 C C . PRO A 1 105 ? 5.393 -3.994 -3.336 1.00 87.19 105 PRO A C 1
ATOM 843 O O . PRO A 1 105 ? 6.467 -3.843 -2.745 1.00 87.19 105 PRO A O 1
ATOM 846 N N . ARG A 1 106 ? 5.028 -5.174 -3.847 1.00 82.31 106 ARG A N 1
ATOM 847 C CA . ARG A 1 106 ? 5.898 -6.366 -3.841 1.00 82.31 106 ARG A CA 1
ATOM 848 C C . ARG A 1 106 ? 6.954 -6.351 -4.947 1.00 82.31 106 ARG A C 1
ATOM 850 O O . ARG A 1 106 ? 7.971 -7.030 -4.853 1.00 82.31 106 ARG A O 1
ATOM 857 N N . ALA A 1 107 ? 6.686 -5.612 -6.016 1.00 85.88 107 ALA A N 1
ATOM 858 C CA . ALA A 1 107 ? 7.526 -5.511 -7.198 1.00 85.88 107 ALA A CA 1
ATOM 859 C C . ALA A 1 107 ? 7.366 -4.123 -7.827 1.00 85.88 107 ALA A C 1
ATOM 861 O O . ALA A 1 107 ? 6.513 -3.336 -7.410 1.00 85.88 107 ALA A O 1
ATOM 862 N N . SER A 1 108 ? 8.155 -3.850 -8.869 1.00 88.94 108 SER A N 1
ATOM 863 C CA . SER A 1 108 ? 8.335 -2.514 -9.455 1.00 88.94 108 SER A CA 1
ATOM 864 C C . SER A 1 108 ? 8.981 -1.520 -8.482 1.00 88.94 108 SER A C 1
ATOM 866 O O . SER A 1 108 ? 9.371 -1.880 -7.373 1.00 88.94 108 SER A O 1
ATOM 868 N N . TYR A 1 109 ? 9.118 -0.270 -8.919 1.00 93.56 109 TYR A N 1
ATOM 869 C CA . TYR A 1 109 ? 9.617 0.827 -8.095 1.00 93.56 109 TYR A CA 1
ATOM 870 C C . TYR A 1 109 ? 8.602 1.969 -7.935 1.00 93.56 109 TYR A C 1
ATOM 872 O O . TYR A 1 109 ? 8.964 3.144 -7.855 1.00 93.56 109 TYR A O 1
ATOM 880 N N . PHE A 1 110 ? 7.313 1.620 -7.927 1.00 96.62 110 PHE A N 1
ATOM 881 C CA . PHE A 1 110 ? 6.216 2.565 -7.749 1.00 96.62 110 PHE A CA 1
ATOM 882 C C . PHE A 1 110 ? 5.336 2.182 -6.565 1.00 96.62 110 PHE A C 1
ATOM 884 O O . PHE A 1 110 ? 5.107 1.003 -6.304 1.00 96.62 110 PHE A O 1
ATOM 891 N N . VAL A 1 111 ? 4.795 3.192 -5.893 1.00 96.12 111 VAL A N 1
ATOM 892 C CA . VAL A 1 111 ? 3.664 3.056 -4.974 1.00 96.12 111 VAL A CA 1
ATOM 893 C C . VAL A 1 111 ? 2.509 3.895 -5.512 1.00 96.12 111 VAL A C 1
ATOM 895 O O . VAL A 1 111 ? 2.725 4.948 -6.119 1.00 96.12 111 VAL A O 1
ATOM 898 N N . PHE A 1 112 ? 1.289 3.390 -5.354 1.00 96.75 112 PHE A N 1
ATOM 899 C CA . PHE A 1 112 ? 0.076 3.986 -5.910 1.00 96.75 112 PHE A CA 1
ATOM 900 C C . PHE A 1 112 ? -0.905 4.327 -4.781 1.00 96.75 112 PHE A C 1
ATOM 902 O O . PHE A 1 112 ? -1.894 3.615 -4.600 1.00 96.75 112 PHE A O 1
ATOM 909 N N . PRO A 1 113 ? -0.590 5.324 -3.929 1.00 95.69 113 PRO A N 1
ATOM 910 C CA . PRO A 1 113 ? -1.489 5.727 -2.862 1.00 95.69 113 PRO A CA 1
ATOM 911 C C . PRO A 1 113 ? -2.810 6.261 -3.415 1.00 95.69 113 PRO A C 1
ATOM 913 O O . PRO A 1 113 ? -2.839 7.074 -4.341 1.00 95.69 113 PRO A O 1
ATOM 916 N N . ARG A 1 114 ? -3.897 5.828 -2.786 1.00 92.75 114 ARG A N 1
ATOM 917 C CA . ARG A 1 114 ? -5.211 6.442 -2.876 1.00 92.75 114 ARG A CA 1
ATOM 918 C C . ARG A 1 114 ? -5.249 7.685 -1.993 1.00 92.75 114 ARG A C 1
ATOM 920 O O . ARG A 1 114 ? -4.807 7.656 -0.847 1.00 92.75 114 ARG A O 1
ATOM 927 N N . ILE A 1 115 ? -5.839 8.748 -2.509 1.00 90.31 115 ILE A N 1
ATOM 928 C CA . ILE A 1 115 ? -6.144 9.978 -1.793 1.00 90.31 115 ILE A CA 1
ATOM 929 C C . ILE A 1 115 ? -7.475 9.798 -1.056 1.00 90.31 115 ILE A C 1
ATOM 931 O O . ILE A 1 115 ? -8.461 9.333 -1.633 1.00 90.31 115 ILE A O 1
ATOM 935 N N . LYS A 1 116 ? -7.507 10.142 0.231 1.00 82.12 116 LYS A N 1
ATOM 936 C CA . LYS A 1 116 ? -8.722 10.090 1.050 1.00 82.12 116 LYS A CA 1
ATOM 937 C C . LYS A 1 116 ? -9.623 11.281 0.757 1.00 82.12 116 LYS A C 1
ATOM 939 O O . LYS A 1 116 ? -9.142 12.384 0.528 1.00 82.12 116 LYS A O 1
ATOM 944 N N . ASP A 1 117 ? -10.927 11.080 0.912 1.00 74.94 117 ASP A N 1
ATOM 945 C CA . ASP A 1 117 ? -11.960 12.087 0.628 1.00 74.94 117 ASP A CA 1
ATOM 946 C C . ASP A 1 117 ? -11.826 13.366 1.488 1.00 74.94 117 ASP A C 1
ATOM 948 O O . ASP A 1 117 ? -12.379 14.409 1.159 1.00 74.94 117 ASP A O 1
ATOM 952 N N . VAL A 1 118 ? -11.060 13.308 2.586 1.00 72.62 118 VAL A N 1
ATOM 953 C CA . VAL A 1 118 ? -10.741 14.468 3.442 1.00 72.62 118 VAL A CA 1
ATOM 954 C C . VAL A 1 118 ? -9.801 15.480 2.779 1.00 72.62 118 VAL A C 1
ATOM 956 O O . VAL A 1 118 ? -9.658 16.590 3.285 1.00 72.62 118 VAL A O 1
ATOM 959 N N . VAL A 1 119 ? -9.125 15.090 1.699 1.00 78.00 119 VAL A N 1
ATOM 960 C CA . VAL A 1 119 ? -8.200 15.934 0.941 1.00 78.00 119 VAL A CA 1
ATOM 961 C C . VAL A 1 119 ? -8.985 16.722 -0.102 1.00 78.00 119 VAL A C 1
ATOM 963 O O . VAL A 1 119 ? -9.785 16.158 -0.855 1.00 78.00 119 VAL A O 1
ATOM 966 N N . ALA A 1 120 ? -8.736 18.029 -0.173 1.00 71.88 120 ALA A N 1
ATOM 967 C CA . ALA A 1 120 ? -9.250 18.854 -1.257 1.00 71.88 120 ALA A CA 1
ATOM 968 C C . ALA A 1 120 ? -8.740 18.313 -2.604 1.00 71.88 120 ALA A C 1
ATOM 970 O O . ALA A 1 120 ? -7.576 17.952 -2.723 1.00 71.88 120 ALA A O 1
ATOM 971 N N . LEU A 1 121 ? -9.604 18.250 -3.622 1.00 83.25 121 LEU A N 1
ATOM 972 C CA . LEU A 1 121 ? -9.283 17.656 -4.933 1.00 83.25 121 LEU A CA 1
ATOM 973 C C . LEU A 1 121 ? -9.038 16.136 -4.912 1.00 83.25 121 LEU A C 1
ATOM 975 O O . LEU A 1 121 ? -8.541 15.584 -5.889 1.00 83.25 121 LEU A O 1
ATOM 979 N N . SER A 1 122 ? -9.429 15.427 -3.848 1.00 81.50 122 SER A N 1
ATOM 980 C CA . SER A 1 122 ? -9.316 13.961 -3.772 1.00 81.50 122 SER A CA 1
ATOM 981 C C . SER A 1 122 ? -9.973 13.222 -4.940 1.00 81.50 122 SER A C 1
ATOM 983 O O . SER A 1 122 ? -9.520 12.138 -5.292 1.00 81.50 122 SER A O 1
ATOM 985 N N . HIS A 1 123 ? -10.994 13.799 -5.575 1.00 76.88 123 HIS A N 1
ATOM 986 C CA . HIS A 1 123 ? -11.685 13.236 -6.741 1.00 76.88 123 HIS A CA 1
ATOM 987 C C . HIS A 1 123 ? -11.188 13.773 -8.098 1.00 76.88 123 HIS A C 1
ATOM 989 O O . HIS A 1 123 ? -11.751 13.414 -9.126 1.00 76.88 123 HIS A O 1
ATOM 995 N N . ASP A 1 124 ? -10.148 14.616 -8.109 1.00 84.12 124 ASP A N 1
ATOM 996 C CA . ASP A 1 124 ? -9.499 15.144 -9.317 1.00 84.12 124 ASP A CA 1
ATOM 997 C C . ASP A 1 124 ? -7.972 15.042 -9.171 1.00 84.12 124 ASP A C 1
ATOM 999 O O . ASP A 1 124 ? -7.256 15.996 -8.846 1.00 84.12 124 ASP A O 1
ATOM 1003 N N . SER A 1 125 ? -7.462 13.832 -9.399 1.00 89.88 125 SER A N 1
ATOM 1004 C CA . SER A 1 125 ? -6.046 13.484 -9.267 1.00 89.88 125 SER A CA 1
ATOM 1005 C C . SER A 1 125 ? -5.147 14.299 -10.190 1.00 89.88 125 SER A C 1
ATOM 1007 O O . SER A 1 125 ? -3.997 14.560 -9.832 1.00 89.88 125 SER A O 1
ATOM 1009 N N . ARG A 1 126 ? -5.645 14.725 -11.361 1.00 93.19 126 ARG A N 1
ATOM 1010 C CA . ARG A 1 126 ? -4.893 15.580 -12.287 1.00 93.19 126 ARG A CA 1
ATOM 1011 C C . ARG A 1 126 ? -4.669 16.948 -11.671 1.00 93.19 126 ARG A C 1
ATOM 1013 O O . ARG A 1 126 ? -3.522 17.385 -11.592 1.00 93.19 126 ARG A O 1
ATOM 1020 N N . ARG A 1 127 ? -5.738 17.607 -11.225 1.00 89.44 127 ARG A N 1
ATOM 1021 C CA . ARG A 1 127 ? -5.633 18.934 -10.618 1.00 89.44 127 ARG A CA 1
ATOM 1022 C C . ARG A 1 127 ? -4.823 18.899 -9.328 1.00 89.44 127 ARG A C 1
ATOM 1024 O O . ARG A 1 127 ? -4.013 19.794 -9.116 1.00 89.44 127 ARG A O 1
ATOM 1031 N N . LEU A 1 128 ? -4.977 17.852 -8.517 1.00 94.94 128 LEU A N 1
ATOM 1032 C CA . LEU A 1 128 ? -4.159 17.667 -7.322 1.00 94.94 128 LEU A CA 1
ATOM 1033 C C . LEU A 1 128 ? -2.666 17.521 -7.659 1.00 94.94 128 LEU A C 1
ATOM 1035 O O . LEU A 1 128 ? -1.835 18.151 -7.016 1.00 94.94 128 LEU A O 1
ATOM 1039 N N . ALA A 1 129 ? -2.309 16.726 -8.674 1.00 96.75 129 ALA A N 1
ATOM 1040 C CA . ALA A 1 129 ? -0.911 16.575 -9.083 1.00 96.75 129 ALA A CA 1
ATOM 1041 C C . ALA A 1 129 ? -0.295 17.902 -9.564 1.00 96.75 129 ALA A C 1
ATOM 1043 O O . ALA A 1 129 ? 0.863 18.171 -9.249 1.00 96.75 129 ALA A O 1
ATOM 1044 N N . TYR A 1 130 ? -1.063 18.734 -10.278 1.00 94.75 130 TYR A N 1
ATOM 1045 C CA . TYR A 1 130 ? -0.629 20.081 -10.664 1.00 94.75 130 TYR A CA 1
ATOM 1046 C C . TYR A 1 130 ? -0.487 21.016 -9.459 1.00 94.75 130 TYR A C 1
ATOM 1048 O O . TYR A 1 130 ? 0.540 21.665 -9.334 1.00 94.75 130 TYR A O 1
ATOM 1056 N N . ASP A 1 131 ? -1.446 21.038 -8.530 1.00 94.88 131 ASP A N 1
ATOM 1057 C CA . ASP A 1 131 ? -1.358 21.903 -7.342 1.00 94.88 131 ASP A CA 1
ATOM 1058 C C . ASP A 1 131 ? -0.175 21.511 -6.433 1.00 94.88 131 ASP A C 1
ATOM 1060 O O . ASP A 1 131 ? 0.528 22.380 -5.917 1.00 94.88 131 ASP A O 1
ATOM 1064 N N . ILE A 1 132 ? 0.120 20.212 -6.296 1.00 96.00 132 ILE A N 1
ATOM 1065 C CA . ILE A 1 132 ? 1.330 19.728 -5.608 1.00 96.00 132 ILE A CA 1
ATOM 1066 C C . ILE A 1 132 ? 2.598 20.208 -6.332 1.00 96.00 132 ILE A C 1
ATOM 1068 O O . ILE A 1 132 ? 3.542 20.677 -5.690 1.00 96.00 132 ILE A O 1
ATOM 1072 N N . LEU A 1 133 ? 2.633 20.116 -7.663 1.00 96.38 133 LEU A N 1
ATOM 1073 C CA . LEU A 1 133 ? 3.766 20.594 -8.452 1.00 96.38 133 LEU A CA 1
ATOM 1074 C C . LEU A 1 133 ? 3.971 22.105 -8.281 1.00 96.38 133 LEU A C 1
ATOM 1076 O O . LEU A 1 133 ? 5.089 22.526 -7.998 1.00 96.38 133 LEU A O 1
ATOM 1080 N N . ASP A 1 134 ? 2.910 22.897 -8.392 1.00 94.06 134 ASP A N 1
ATOM 1081 C CA . ASP A 1 134 ? 2.980 24.358 -8.341 1.00 94.06 134 ASP A CA 1
ATOM 1082 C C . ASP A 1 134 ? 3.380 24.869 -6.951 1.00 94.06 134 ASP A C 1
ATOM 1084 O O . ASP A 1 134 ? 4.140 25.830 -6.832 1.00 94.06 134 ASP A O 1
ATOM 1088 N N . ARG A 1 135 ? 2.897 24.225 -5.879 1.00 92.56 135 ARG A N 1
ATOM 1089 C CA . ARG A 1 135 ? 3.125 24.707 -4.507 1.00 92.56 135 ARG A CA 1
ATOM 1090 C C . ARG A 1 135 ? 4.424 24.239 -3.884 1.00 92.56 135 ARG A C 1
ATOM 1092 O O . ARG A 1 135 ? 5.051 25.005 -3.158 1.00 92.56 135 ARG A O 1
ATOM 1099 N N . VAL A 1 136 ? 4.785 22.975 -4.093 1.00 95.62 136 VAL A N 1
ATOM 1100 C CA . VAL A 1 136 ? 5.948 22.361 -3.427 1.00 95.62 136 VAL A CA 1
ATOM 1101 C C . VAL A 1 136 ? 6.983 21.834 -4.419 1.00 95.62 136 VAL A C 1
ATOM 1103 O O . VAL A 1 136 ? 7.952 21.182 -4.031 1.00 95.62 136 VAL A O 1
ATOM 1106 N N . GLY A 1 137 ? 6.813 22.100 -5.717 1.00 95.81 137 GLY A N 1
ATOM 1107 C CA . GLY A 1 137 ? 7.775 21.707 -6.745 1.00 95.81 137 GLY A CA 1
ATOM 1108 C C . GLY A 1 137 ? 7.930 20.192 -6.878 1.00 95.81 137 GLY A C 1
ATOM 1109 O O . GLY A 1 137 ? 9.017 19.727 -7.215 1.00 95.81 137 GLY A O 1
ATOM 1110 N N . LEU A 1 138 ? 6.901 19.406 -6.542 1.00 97.44 138 LEU A N 1
ATOM 1111 C CA . LEU A 1 138 ? 6.956 17.945 -6.582 1.00 97.44 138 LEU A CA 1
ATOM 1112 C C . LEU A 1 138 ? 6.134 17.397 -7.751 1.00 97.44 138 LEU A C 1
ATOM 1114 O O . LEU A 1 138 ? 4.908 17.433 -7.744 1.00 97.44 138 LEU A O 1
ATOM 1118 N N . ALA A 1 139 ? 6.817 16.812 -8.732 1.00 97.56 139 ALA A N 1
ATOM 1119 C CA . ALA A 1 139 ? 6.160 16.162 -9.857 1.00 97.56 139 ALA A CA 1
ATOM 1120 C C . ALA A 1 139 ? 5.661 14.757 -9.482 1.00 97.56 139 ALA A C 1
ATOM 1122 O O . ALA A 1 139 ? 6.449 13.864 -9.156 1.00 97.56 139 ALA A O 1
ATOM 1123 N N . LEU A 1 140 ? 4.350 14.545 -9.601 1.00 97.44 140 LEU A N 1
ATOM 1124 C CA . LEU A 1 140 ? 3.682 13.254 -9.429 1.00 97.44 140 LEU A CA 1
ATOM 1125 C C . LEU A 1 140 ? 2.908 12.889 -10.694 1.00 97.44 140 LEU A C 1
ATOM 1127 O O . LEU A 1 140 ? 2.519 13.759 -11.469 1.00 97.44 140 LEU A O 1
ATOM 1131 N N . VAL A 1 141 ? 2.662 11.594 -10.907 1.00 98.00 141 VAL A N 1
ATOM 1132 C CA . VAL A 1 141 ? 1.795 11.165 -12.013 1.00 98.00 141 VAL A CA 1
ATOM 1133 C C . VAL A 1 141 ? 0.375 10.978 -11.484 1.00 98.00 141 VAL A C 1
ATOM 1135 O O . VAL A 1 141 ? 0.193 10.176 -10.561 1.00 98.00 141 VAL A O 1
ATOM 1138 N N . PRO A 1 142 ? -0.627 11.673 -12.050 1.00 97.38 142 PRO A N 1
ATOM 1139 C CA . PRO A 1 142 ? -2.002 11.550 -11.600 1.00 97.38 142 PRO A CA 1
ATOM 1140 C C . PRO A 1 142 ? -2.558 10.173 -11.948 1.00 97.38 142 PRO A C 1
ATOM 1142 O O . PRO A 1 142 ? -2.284 9.621 -13.017 1.00 97.38 142 PRO A O 1
ATOM 1145 N N . GLY A 1 143 ? -3.346 9.611 -11.041 1.00 96.31 143 GLY A N 1
ATOM 1146 C CA . GLY A 1 143 ? -3.881 8.268 -11.183 1.00 96.31 143 GLY A CA 1
ATOM 1147 C C . GLY A 1 143 ? -4.823 8.113 -12.382 1.00 96.31 143 GLY A C 1
ATOM 1148 O O . GLY A 1 143 ? -4.802 7.065 -13.025 1.00 96.31 143 GLY A O 1
ATOM 1149 N N . VAL A 1 144 ? -5.534 9.176 -12.783 1.00 92.19 144 VAL A N 1
ATOM 1150 C CA . VAL A 1 144 ? -6.379 9.187 -13.996 1.00 92.19 144 VAL A CA 1
ATOM 1151 C C . VAL A 1 144 ? -5.612 8.844 -15.285 1.00 92.19 144 VAL A C 1
ATOM 1153 O O . VAL A 1 144 ? -6.199 8.354 -16.248 1.00 92.19 144 VAL A O 1
ATOM 1156 N N . ALA A 1 145 ? -4.282 9.021 -15.316 1.00 95.44 145 ALA A N 1
ATOM 1157 C CA . ALA A 1 145 ? -3.446 8.611 -16.450 1.00 95.44 145 ALA A CA 1
ATOM 1158 C C . ALA A 1 145 ? -3.379 7.079 -16.643 1.00 95.44 145 ALA A C 1
ATOM 1160 O O . ALA A 1 145 ? -2.948 6.615 -17.696 1.00 95.44 145 ALA A O 1
ATOM 1161 N N . PHE A 1 146 ? -3.809 6.296 -15.647 1.00 94.81 146 PHE A N 1
ATOM 1162 C CA . PHE A 1 146 ? -3.903 4.830 -15.698 1.00 94.81 146 PHE A CA 1
ATOM 1163 C C . PHE A 1 146 ? -5.331 4.339 -15.981 1.00 94.81 146 PHE A C 1
ATOM 1165 O O . PHE A 1 146 ? -5.611 3.149 -15.846 1.00 94.81 146 PHE A O 1
ATOM 1172 N N . GLY A 1 147 ? -6.225 5.247 -16.384 1.00 86.12 147 GLY A N 1
ATOM 1173 C CA . GLY A 1 147 ? -7.630 4.979 -16.671 1.00 86.12 147 GLY A CA 1
ATOM 1174 C C . GLY A 1 147 ? -8.572 5.451 -15.555 1.00 86.12 147 GLY A C 1
ATOM 1175 O O . GLY A 1 147 ? -8.115 5.870 -14.489 1.00 86.12 147 GLY A O 1
ATOM 1176 N N . PRO A 1 148 ? -9.899 5.367 -15.771 1.00 79.38 148 PRO A N 1
ATOM 1177 C CA . PRO A 1 148 ? -10.897 5.907 -14.841 1.00 79.38 148 PRO A CA 1
ATOM 1178 C C . PRO A 1 148 ? -10.814 5.323 -13.424 1.00 79.38 148 PRO A C 1
ATOM 1180 O O . PRO A 1 148 ? -11.034 6.028 -12.446 1.00 79.38 148 PRO A O 1
ATOM 1183 N N . SER A 1 149 ? -10.434 4.047 -13.289 1.00 83.38 149 SER A N 1
ATOM 1184 C CA . SER A 1 149 ? -10.252 3.387 -11.987 1.00 83.38 149 SER A CA 1
ATOM 1185 C C . SER A 1 149 ? -9.046 3.896 -11.194 1.00 83.38 149 SER A C 1
ATOM 1187 O O . SER A 1 149 ? -8.907 3.566 -10.019 1.00 83.38 149 SER A O 1
ATOM 1189 N N . GLY A 1 150 ? -8.149 4.644 -11.838 1.00 86.50 150 GLY A N 1
ATOM 1190 C CA . GLY A 1 150 ? -7.020 5.296 -11.191 1.00 86.50 150 GLY A CA 1
ATOM 1191 C C . GLY A 1 150 ? -7.364 6.668 -10.617 1.00 86.50 150 GLY A C 1
ATOM 1192 O O . GLY A 1 150 ? -6.514 7.251 -9.950 1.00 86.50 150 GLY A O 1
ATOM 1193 N N . GLU A 1 151 ? -8.572 7.199 -10.835 1.00 88.12 151 GLU A N 1
ATOM 1194 C CA . GLU A 1 151 ? -8.991 8.448 -10.194 1.00 88.12 151 GLU A CA 1
ATOM 1195 C C . GLU A 1 151 ? -8.848 8.348 -8.666 1.00 88.12 151 GLU A C 1
ATOM 1197 O O . GLU A 1 151 ? -8.878 7.257 -8.082 1.00 88.12 151 GLU A O 1
ATOM 1202 N N . SER A 1 152 ? -8.606 9.483 -8.013 1.00 90.00 152 SER A N 1
ATOM 1203 C CA . SER A 1 152 ? -8.279 9.523 -6.583 1.00 90.00 152 SER A CA 1
ATOM 1204 C C . SER A 1 152 ? -7.005 8.764 -6.198 1.00 90.00 152 SER A C 1
ATOM 1206 O O . SER A 1 152 ? -6.854 8.387 -5.039 1.00 90.00 152 SER A O 1
ATOM 1208 N N . HIS A 1 153 ? -6.058 8.566 -7.118 1.00 97.12 153 HIS A N 1
ATOM 1209 C CA . HIS A 1 153 ? -4.722 8.053 -6.797 1.00 97.12 153 HIS A CA 1
ATOM 1210 C C . HIS A 1 153 ? -3.612 8.955 -7.341 1.00 97.12 153 HIS A C 1
ATOM 1212 O O . HIS A 1 153 ? -3.804 9.728 -8.279 1.00 97.12 153 HIS A O 1
ATOM 1218 N N . LEU A 1 154 ? -2.416 8.817 -6.771 1.00 98.00 154 LEU A N 1
ATOM 1219 C CA . LEU A 1 154 ? -1.168 9.372 -7.299 1.00 98.00 154 LEU A CA 1
ATOM 1220 C C . LEU A 1 154 ? -0.177 8.224 -7.470 1.00 98.00 154 LEU A C 1
ATOM 1222 O O . LEU A 1 154 ? -0.142 7.313 -6.650 1.00 98.00 154 LEU A O 1
ATOM 1226 N N . ARG A 1 155 ? 0.663 8.257 -8.506 1.00 98.12 155 ARG A N 1
ATOM 1227 C CA . ARG A 1 155 ? 1.794 7.326 -8.627 1.00 98.12 155 ARG A CA 1
ATOM 1228 C C . ARG A 1 155 ? 3.079 8.017 -8.201 1.00 98.12 155 ARG A C 1
ATOM 1230 O O . ARG A 1 155 ? 3.531 8.955 -8.858 1.00 98.12 155 ARG A O 1
ATOM 1237 N N . ILE A 1 156 ? 3.706 7.478 -7.162 1.00 97.62 156 ILE A N 1
ATOM 1238 C CA . ILE A 1 156 ? 5.003 7.924 -6.651 1.00 97.62 156 ILE A CA 1
ATOM 1239 C C . ILE A 1 156 ? 6.069 6.927 -7.109 1.00 97.62 156 ILE A C 1
ATOM 1241 O O . ILE A 1 156 ? 5.903 5.715 -6.967 1.00 97.62 156 ILE A O 1
ATOM 1245 N N . SER A 1 157 ? 7.162 7.435 -7.680 1.00 96.62 157 SER A N 1
ATOM 1246 C CA . SER A 1 157 ? 8.323 6.638 -8.085 1.00 96.62 157 SER A CA 1
ATOM 1247 C C . SER A 1 157 ? 9.412 6.717 -7.024 1.00 96.62 157 SER A C 1
ATOM 1249 O O . SER A 1 157 ? 9.894 7.805 -6.725 1.00 96.62 157 SER A O 1
ATOM 1251 N N . PHE A 1 158 ? 9.872 5.567 -6.537 1.00 95.12 158 PHE A N 1
ATOM 1252 C CA . PHE A 1 158 ? 11.066 5.457 -5.691 1.00 95.12 158 PHE A CA 1
ATOM 1253 C C . PHE A 1 158 ? 12.279 4.928 -6.472 1.00 95.12 158 PHE A C 1
ATOM 1255 O O . PHE A 1 158 ? 13.210 4.338 -5.924 1.00 95.12 158 PHE A O 1
ATOM 1262 N N . GLY A 1 159 ? 12.263 5.146 -7.792 1.00 91.94 159 GLY A N 1
ATOM 1263 C CA . GLY A 1 159 ? 13.319 4.736 -8.715 1.00 91.94 159 GLY A CA 1
ATOM 1264 C C . GLY A 1 159 ? 14.554 5.651 -8.744 1.00 91.94 159 GLY A C 1
ATOM 1265 O O . GLY A 1 159 ? 15.591 5.240 -9.262 1.00 91.94 159 GLY A O 1
ATOM 1266 N N . ARG A 1 160 ? 14.441 6.883 -8.228 1.00 90.31 160 ARG A N 1
ATOM 1267 C CA . ARG A 1 160 ? 15.498 7.914 -8.233 1.00 90.31 160 ARG A CA 1
ATOM 1268 C C . ARG A 1 160 ? 16.495 7.717 -7.088 1.00 90.31 160 ARG A C 1
ATOM 1270 O O . ARG A 1 160 ? 16.318 6.838 -6.251 1.00 90.31 160 ARG A O 1
ATOM 1277 N N . GLU A 1 161 ? 17.554 8.522 -7.083 1.00 92.62 161 GLU A N 1
ATOM 1278 C CA . GLU A 1 161 ? 18.521 8.593 -5.985 1.00 92.62 161 GLU A CA 1
ATOM 1279 C C . GLU A 1 161 ? 17.829 8.835 -4.640 1.00 92.62 161 GLU A C 1
ATOM 1281 O O . GLU A 1 161 ? 16.828 9.549 -4.566 1.00 92.62 161 GLU A O 1
ATOM 1286 N N . THR A 1 162 ? 18.368 8.237 -3.575 1.00 90.50 162 THR A N 1
ATOM 1287 C CA . THR A 1 162 ? 17.741 8.243 -2.245 1.00 90.50 162 THR A CA 1
ATOM 1288 C C . THR A 1 162 ? 17.543 9.663 -1.715 1.00 90.50 162 THR A C 1
ATOM 1290 O O . THR A 1 162 ? 16.458 9.971 -1.242 1.00 90.50 162 THR A O 1
ATOM 1293 N N . LYS A 1 163 ? 18.517 10.559 -1.918 1.00 91.75 163 LYS A N 1
ATOM 1294 C CA . LYS A 1 163 ? 18.417 11.970 -1.515 1.00 91.75 163 LYS A CA 1
ATOM 1295 C C . LYS A 1 163 ? 17.242 12.695 -2.186 1.00 91.75 163 LYS A C 1
ATOM 1297 O O . LYS A 1 163 ? 16.466 13.3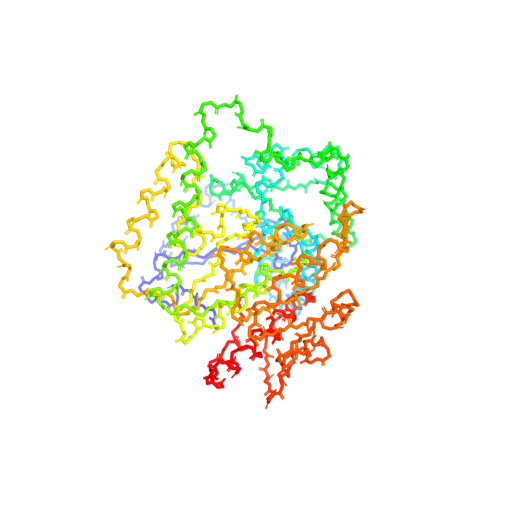65 -1.516 1.00 91.75 163 LYS A O 1
ATOM 1302 N N . SER A 1 164 ? 17.069 12.531 -3.501 1.00 93.81 164 SER A N 1
ATOM 1303 C CA . SER A 1 164 ? 15.932 13.126 -4.221 1.00 93.81 164 SER A CA 1
ATOM 1304 C C . SER A 1 164 ? 14.596 12.515 -3.804 1.00 93.81 164 SER A C 1
ATOM 1306 O O . SER A 1 164 ? 13.575 13.198 -3.816 1.00 93.81 164 SER A O 1
ATOM 1308 N N . LEU A 1 165 ? 14.586 11.222 -3.465 1.00 95.19 165 LEU A N 1
ATOM 1309 C CA . LEU A 1 165 ? 13.400 10.563 -2.932 1.00 95.19 165 LEU A CA 1
ATOM 1310 C C . LEU A 1 165 ? 13.018 11.149 -1.569 1.00 95.19 165 LEU A C 1
ATOM 1312 O O . LEU A 1 165 ? 11.861 11.500 -1.381 1.00 95.19 165 LEU A O 1
ATOM 1316 N N . GLU A 1 166 ? 13.969 11.284 -0.647 1.00 91.50 166 GLU A N 1
ATOM 1317 C CA . GLU A 1 166 ? 13.744 11.877 0.676 1.00 91.50 166 GLU A CA 1
ATOM 1318 C C . GLU A 1 166 ? 13.235 13.316 0.572 1.00 91.50 166 GLU A C 1
ATOM 1320 O O . GLU A 1 166 ? 12.233 13.652 1.200 1.00 91.50 166 GLU A O 1
ATOM 1325 N N . GLU A 1 167 ? 13.851 14.136 -0.285 1.00 95.12 167 GLU A N 1
ATOM 1326 C CA . GLU A 1 167 ? 13.396 15.503 -0.557 1.00 95.12 167 GLU A CA 1
ATOM 1327 C C . GLU A 1 167 ? 11.974 15.527 -1.138 1.00 95.12 167 GLU A C 1
ATOM 1329 O O . GLU A 1 167 ? 11.126 16.304 -0.698 1.00 95.12 167 GLU A O 1
ATOM 1334 N N . GLY A 1 168 ? 11.675 14.647 -2.097 1.00 96.69 168 GLY A N 1
ATOM 1335 C CA . GLY A 1 168 ? 10.340 14.550 -2.683 1.00 96.69 168 GLY A CA 1
ATOM 1336 C C . GLY A 1 168 ? 9.279 14.106 -1.674 1.00 96.69 168 GLY A C 1
ATOM 1337 O O . GLY A 1 168 ? 8.186 14.667 -1.636 1.00 96.69 168 GLY A O 1
ATOM 1338 N N . LEU A 1 169 ? 9.600 13.136 -0.815 1.00 94.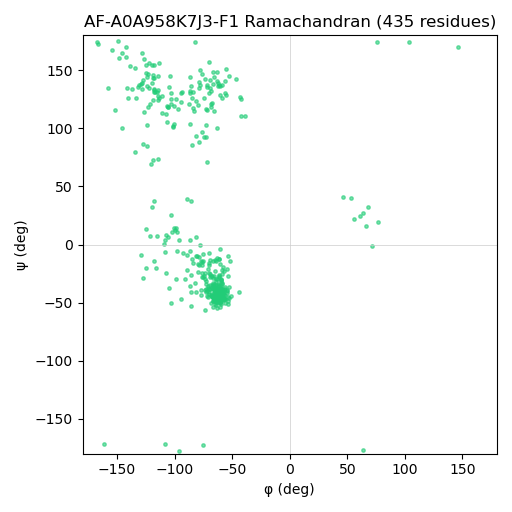62 169 LEU A N 1
ATOM 1339 C CA . LEU A 1 169 ? 8.719 12.699 0.270 1.00 94.62 169 LEU A CA 1
ATOM 1340 C C . LEU A 1 169 ? 8.522 13.808 1.309 1.00 94.62 169 LEU A C 1
ATOM 1342 O O . LEU A 1 169 ? 7.416 13.974 1.818 1.00 94.62 169 LEU A O 1
ATOM 1346 N N . GLN A 1 170 ? 9.558 14.599 1.586 1.00 92.25 170 GLN A N 1
ATOM 1347 C CA . GLN A 1 170 ? 9.469 15.745 2.482 1.00 92.25 170 GLN A CA 1
ATOM 1348 C C . GLN A 1 170 ? 8.553 16.842 1.918 1.00 92.25 170 GLN A C 1
ATOM 1350 O O . GLN A 1 170 ? 7.637 17.276 2.612 1.00 92.25 170 GLN A O 1
ATOM 1355 N N . ARG A 1 171 ? 8.697 17.202 0.637 1.00 95.19 171 ARG A N 1
ATOM 1356 C CA . ARG A 1 171 ? 7.785 18.133 -0.059 1.00 95.19 171 ARG A CA 1
ATOM 1357 C C . ARG A 1 171 ? 6.340 17.633 -0.061 1.00 95.19 171 ARG A C 1
ATOM 1359 O O . ARG A 1 171 ? 5.409 18.406 0.151 1.00 95.19 171 ARG A O 1
ATOM 1366 N N . LEU A 1 172 ? 6.142 16.326 -0.253 1.00 95.19 172 LEU A N 1
ATOM 1367 C CA . LEU A 1 172 ? 4.816 15.710 -0.174 1.00 95.19 172 LEU A CA 1
ATOM 1368 C C . LEU A 1 172 ? 4.202 15.880 1.221 1.00 95.19 172 LEU A C 1
ATOM 1370 O O . LEU A 1 172 ? 3.019 16.203 1.342 1.00 95.19 172 LEU A O 1
ATOM 1374 N N . ARG A 1 173 ? 5.004 15.686 2.276 1.00 89.88 173 ARG A N 1
ATOM 1375 C CA . ARG A 1 173 ? 4.566 15.935 3.654 1.00 89.88 173 ARG A CA 1
ATOM 1376 C C . ARG A 1 173 ? 4.215 17.401 3.869 1.00 89.88 173 ARG A C 1
ATOM 1378 O O . ARG A 1 173 ? 3.147 17.684 4.399 1.00 89.88 173 ARG A O 1
ATOM 1385 N N . GLU A 1 174 ? 5.068 18.321 3.430 1.00 88.44 174 GLU A N 1
ATOM 1386 C CA . GLU A 1 174 ? 4.842 19.766 3.545 1.00 88.44 174 GLU A CA 1
ATOM 1387 C C . GLU A 1 174 ? 3.550 20.210 2.867 1.00 88.44 174 GLU A C 1
ATOM 1389 O O . GLU A 1 174 ? 2.817 21.015 3.436 1.00 88.44 174 GLU A O 1
ATOM 1394 N N . TYR A 1 175 ? 3.223 19.642 1.705 1.00 91.81 175 TYR A N 1
ATOM 1395 C CA . TYR A 1 175 ? 1.962 19.913 1.026 1.00 91.81 175 TYR A CA 1
ATOM 1396 C C . TYR A 1 175 ? 0.753 19.521 1.890 1.00 91.81 175 TYR A C 1
ATOM 1398 O O . TYR A 1 175 ? -0.114 20.350 2.168 1.00 91.81 175 TYR A O 1
ATOM 1406 N N . PHE A 1 176 ? 0.710 18.276 2.375 1.00 85.69 176 PHE A N 1
ATOM 1407 C CA . PHE A 1 176 ? -0.447 17.774 3.124 1.00 85.69 176 PHE A CA 1
ATOM 1408 C C . PHE A 1 176 ? -0.541 18.306 4.561 1.00 85.69 176 PHE A C 1
ATOM 1410 O O . PHE A 1 176 ? -1.645 18.443 5.088 1.00 85.69 176 PHE A O 1
ATOM 1417 N N . VAL A 1 177 ? 0.585 18.647 5.191 1.00 74.88 177 VAL A N 1
ATOM 1418 C CA . VAL A 1 177 ? 0.613 19.325 6.498 1.00 74.88 177 VAL A CA 1
ATOM 1419 C C . VAL A 1 177 ? 0.297 20.818 6.338 1.00 74.88 177 VAL A C 1
ATOM 1421 O O . VAL A 1 177 ? -0.435 21.389 7.143 1.00 74.88 177 VAL A O 1
ATOM 1424 N N . GLY A 1 178 ? 0.796 21.461 5.279 1.00 61.75 178 GLY A N 1
ATOM 1425 C CA . GLY A 1 178 ? 0.547 22.869 4.960 1.00 61.75 178 GLY A CA 1
ATOM 1426 C C . GLY A 1 178 ? -0.903 23.158 4.570 1.00 61.75 178 GLY A C 1
ATOM 1427 O O . GLY A 1 178 ? -1.443 24.192 4.967 1.00 61.75 178 GLY A O 1
ATOM 1428 N N . GLU A 1 179 ? -1.569 22.223 3.885 1.00 51.00 179 GLU A N 1
ATOM 1429 C CA . GLU A 1 179 ? -3.018 22.259 3.656 1.00 51.00 179 GLU A CA 1
ATOM 1430 C C . GLU A 1 179 ? -3.783 22.390 4.982 1.00 51.00 179 GLU A C 1
ATOM 1432 O O . GLU A 1 179 ? -4.673 23.230 5.070 1.00 51.00 179 GLU A O 1
ATOM 1437 N N . GLN A 1 180 ? -3.372 21.714 6.066 1.00 42.66 180 GLN A N 1
ATOM 1438 C CA . GLN A 1 180 ? -4.045 21.857 7.367 1.00 42.66 180 GLN A CA 1
ATOM 1439 C C . GLN A 1 180 ? -4.000 23.285 7.933 1.00 42.66 180 GLN A C 1
ATOM 1441 O O . GLN A 1 180 ? -4.923 23.669 8.648 1.00 42.66 180 GLN A O 1
ATOM 1446 N N . LYS A 1 181 ? -2.980 24.095 7.603 1.00 34.47 181 LYS A N 1
ATOM 1447 C CA . LYS A 1 181 ? -2.909 25.508 8.030 1.00 34.47 181 LYS A CA 1
ATOM 1448 C C . LYS A 1 181 ? -3.877 26.416 7.268 1.00 34.47 181 LYS A C 1
ATOM 1450 O O . LYS A 1 181 ? -4.231 27.470 7.785 1.00 34.47 181 LYS A O 1
ATOM 1455 N N . ARG A 1 182 ? -4.290 26.045 6.049 1.00 37.34 182 ARG A N 1
ATOM 1456 C CA . ARG A 1 182 ? -5.156 26.877 5.189 1.00 37.34 182 ARG A CA 1
ATOM 1457 C C . ARG A 1 182 ? -6.588 26.356 5.070 1.00 37.34 182 ARG A C 1
ATOM 1459 O O . ARG A 1 182 ? -7.491 27.159 4.865 1.00 37.34 182 ARG A O 1
ATOM 1466 N N . THR A 1 183 ? -6.821 25.059 5.270 1.00 33.66 183 THR A N 1
ATOM 1467 C CA . THR A 1 183 ? -8.161 24.446 5.258 1.00 33.66 183 THR A CA 1
ATOM 1468 C C . THR A 1 183 ? -8.719 24.141 6.650 1.00 33.66 183 THR A C 1
ATOM 1470 O O . THR A 1 183 ? -9.775 23.517 6.753 1.00 33.66 183 THR A O 1
ATOM 1473 N N . ARG A 1 184 ? -8.085 24.631 7.732 1.00 30.02 184 ARG A N 1
ATOM 1474 C CA . ARG A 1 184 ? -8.691 24.623 9.070 1.00 30.02 184 ARG A CA 1
ATOM 1475 C C . ARG A 1 184 ? -8.781 26.010 9.745 1.00 30.02 184 ARG A C 1
ATOM 1477 O O . ARG A 1 184 ? -8.038 26.298 10.671 1.00 30.02 184 ARG A O 1
ATOM 1484 N N . GLN A 1 185 ? -9.840 26.776 9.455 1.00 24.84 185 GLN A N 1
ATOM 1485 C CA . GLN A 1 185 ? -10.872 26.792 10.502 1.00 24.84 185 GLN A CA 1
ATOM 1486 C C . GLN A 1 185 ? -11.361 25.357 10.484 1.00 24.84 185 GLN A C 1
ATOM 1488 O O . GLN A 1 185 ? -11.806 24.964 9.398 1.00 24.84 185 GLN A O 1
ATOM 1493 N N . PRO A 1 186 ? -11.174 24.546 11.553 1.00 28.19 186 PRO A N 1
ATOM 1494 C CA . PRO A 1 186 ? -11.713 23.192 11.549 1.00 28.19 186 PRO A CA 1
ATOM 1495 C C . PRO A 1 186 ? -13.094 23.347 10.958 1.00 28.19 186 PRO A C 1
ATOM 1497 O O . PRO A 1 186 ? -13.797 24.265 11.398 1.00 28.19 186 PRO A O 1
ATOM 1500 N N . ALA A 1 187 ? -13.422 22.601 9.891 1.00 27.97 187 ALA A N 1
ATOM 1501 C CA . ALA A 1 187 ? -14.813 22.500 9.489 1.00 27.97 187 ALA A CA 1
ATOM 1502 C C . ALA A 1 187 ? -15.509 22.346 10.822 1.00 27.97 187 ALA A C 1
ATOM 1504 O O . ALA A 1 187 ? -15.171 21.386 11.533 1.00 27.97 187 ALA A O 1
ATOM 1505 N N . LYS A 1 188 ? -16.267 23.382 11.243 1.00 24.62 188 LYS A N 1
ATOM 1506 C CA . LYS A 1 188 ? -16.967 23.334 12.519 1.00 24.62 188 LYS A CA 1
ATOM 1507 C C . LYS A 1 188 ? -17.522 21.929 12.477 1.00 24.62 188 LYS A C 1
ATOM 1509 O O . LYS A 1 188 ? -18.103 21.582 11.437 1.00 24.62 188 LYS A O 1
ATOM 1514 N N . ILE A 1 189 ? -17.270 21.102 13.506 1.00 32.00 189 ILE A N 1
ATOM 1515 C CA . ILE A 1 189 ? -18.204 20.006 13.782 1.00 32.00 189 ILE A CA 1
ATOM 1516 C C . ILE A 1 189 ? -19.517 20.677 13.504 1.00 32.00 189 ILE A C 1
ATOM 1518 O O . ILE A 1 189 ? -19.744 21.726 14.110 1.00 32.00 189 ILE A O 1
ATOM 1522 N N . GLN A 1 190 ? -20.183 20.269 12.422 1.00 28.70 190 GLN A N 1
ATOM 1523 C CA . GLN A 1 190 ? -21.305 21.026 11.922 1.00 28.70 190 GLN A CA 1
ATOM 1524 C C . GLN A 1 190 ? -22.244 20.913 13.088 1.00 28.70 190 GLN A C 1
ATOM 1526 O O . GLN A 1 190 ? -22.710 19.807 13.366 1.00 28.70 190 GLN A O 1
ATOM 1531 N N . ASP A 1 191 ? -22.269 21.983 13.885 1.00 26.83 191 ASP A N 1
ATOM 1532 C CA . ASP A 1 191 ? -22.605 21.849 15.285 1.00 26.83 191 ASP A CA 1
ATOM 1533 C C . ASP A 1 191 ? -24.001 21.284 15.193 1.00 26.83 191 ASP A C 1
ATOM 1535 O O . ASP A 1 191 ? -24.804 21.803 14.405 1.00 26.83 191 ASP A O 1
ATOM 1539 N N . LEU A 1 192 ? -24.294 20.188 15.886 1.00 35.06 192 LEU A N 1
ATOM 1540 C CA . LEU A 1 192 ? -25.624 19.575 15.826 1.00 35.06 192 LEU A CA 1
ATOM 1541 C C . LEU A 1 192 ? -26.731 20.609 16.159 1.00 35.06 192 LEU A C 1
ATOM 1543 O O . LEU A 1 192 ? -27.908 20.374 15.903 1.00 35.06 192 LEU A O 1
ATOM 1547 N N . ASN A 1 193 ? -26.341 21.796 16.640 1.00 30.91 193 ASN A N 1
ATOM 1548 C CA . ASN A 1 193 ? -27.153 22.984 16.845 1.00 30.91 193 ASN A CA 1
ATOM 1549 C C . ASN A 1 193 ? -27.275 23.976 15.661 1.00 30.91 193 ASN A C 1
ATOM 1551 O O . ASN A 1 193 ? -28.270 24.691 15.617 1.00 30.91 193 ASN A O 1
ATOM 1555 N N . THR A 1 194 ? -26.371 24.027 14.673 1.00 29.50 194 THR A N 1
ATOM 1556 C CA . THR A 1 194 ? -26.499 24.934 13.499 1.00 29.50 194 THR A CA 1
ATOM 1557 C C . THR A 1 194 ? -27.275 24.337 12.320 1.00 29.50 194 THR A C 1
ATOM 1559 O O . THR A 1 194 ? -27.666 25.060 11.408 1.00 29.50 194 THR A O 1
ATOM 1562 N N . LEU A 1 195 ? -27.600 23.041 12.367 1.00 33.56 195 LEU A N 1
ATOM 1563 C CA . LEU A 1 195 ? -28.494 22.376 11.407 1.00 33.56 195 LEU A CA 1
ATOM 1564 C C . LEU A 1 195 ? -29.945 22.229 11.897 1.00 33.56 195 LEU A C 1
ATOM 1566 O O . LEU A 1 195 ? -30.746 21.559 11.245 1.00 33.56 195 LEU A O 1
ATOM 1570 N N . LYS A 1 196 ? -30.317 22.883 13.005 1.00 30.86 196 LYS A N 1
ATOM 1571 C CA . LYS A 1 196 ? -31.710 22.916 13.481 1.00 30.86 196 LYS A CA 1
ATOM 1572 C C . LYS A 1 196 ? -32.659 23.753 12.608 1.00 30.86 196 LYS A C 1
ATOM 1574 O O . LYS A 1 196 ? -33.862 23.644 12.792 1.00 30.86 196 LYS A O 1
ATOM 1579 N N . ASN A 1 197 ? -32.153 24.490 11.611 1.00 32.59 197 ASN A N 1
ATOM 1580 C CA . ASN A 1 197 ? -32.961 25.370 10.751 1.00 32.59 197 ASN A CA 1
ATOM 1581 C C . ASN A 1 197 ? -32.957 24.993 9.255 1.00 32.59 197 ASN A C 1
ATOM 1583 O O . ASN A 1 197 ? -32.994 25.859 8.385 1.00 32.59 197 ASN A O 1
ATOM 1587 N N . SER A 1 198 ? -32.952 23.699 8.925 1.00 40.22 198 SER A N 1
ATOM 1588 C CA . SER A 1 198 ? -33.284 23.232 7.570 1.00 40.22 198 SER A CA 1
ATOM 1589 C C . SER A 1 198 ? -34.295 22.092 7.636 1.00 40.22 198 SER A C 1
ATOM 1591 O O . SER A 1 198 ? -34.123 21.154 8.416 1.00 40.22 198 SER A O 1
ATOM 1593 N N . LYS A 1 199 ? -35.319 22.137 6.770 1.00 46.25 199 LYS A N 1
ATOM 1594 C CA . LYS A 1 199 ? -36.358 21.098 6.608 1.00 46.25 199 LYS A CA 1
ATOM 1595 C C . LYS A 1 199 ? -35.788 19.676 6.389 1.00 46.25 199 LYS A C 1
ATOM 1597 O O . LYS A 1 199 ? -36.510 18.705 6.582 1.00 46.25 199 LYS A O 1
ATOM 1602 N N . ASN A 1 200 ? -34.491 19.537 6.082 1.00 53.91 200 ASN A N 1
ATOM 1603 C CA . ASN A 1 200 ? -33.788 18.261 5.876 1.00 53.91 200 ASN A CA 1
ATOM 1604 C C . ASN A 1 200 ? -33.102 17.670 7.132 1.00 53.91 200 ASN A C 1
ATOM 1606 O O . ASN A 1 200 ? -32.605 16.543 7.077 1.00 53.91 200 ASN A O 1
ATOM 1610 N N . GLY A 1 201 ? -33.048 18.389 8.261 1.00 56.59 201 GLY A N 1
ATOM 1611 C CA . GLY A 1 201 ? -32.335 17.936 9.470 1.00 56.59 201 GLY A CA 1
ATOM 1612 C C . GLY A 1 201 ? -32.994 16.741 10.169 1.00 56.59 201 GLY A C 1
ATOM 1613 O O . GLY A 1 201 ? -32.312 15.817 10.613 1.00 56.59 201 GLY A O 1
ATOM 1614 N N . LEU A 1 202 ? -34.329 16.720 10.200 1.00 65.31 202 LEU A N 1
ATOM 1615 C CA . LEU A 1 202 ? -35.102 15.681 10.883 1.00 65.31 202 LEU A CA 1
ATOM 1616 C C . LEU A 1 202 ? -35.023 14.335 10.142 1.00 65.31 202 LEU A C 1
ATOM 1618 O O . LEU A 1 202 ? -34.727 13.308 10.746 1.00 65.31 202 LEU A O 1
ATOM 1622 N N . VAL A 1 203 ? -35.176 14.359 8.814 1.00 65.94 203 VAL A N 1
ATOM 1623 C CA . VAL A 1 203 ? -35.067 13.172 7.944 1.00 65.94 203 VAL A CA 1
ATOM 1624 C C . VAL A 1 203 ? -33.672 12.552 8.029 1.00 65.94 203 VAL A C 1
ATOM 1626 O O . VAL A 1 203 ? -33.533 11.338 8.167 1.00 65.94 203 VAL A O 1
ATOM 1629 N N . LYS A 1 204 ? -32.624 13.386 8.013 1.00 66.94 204 LYS A N 1
ATOM 1630 C CA . LYS A 1 204 ? -31.235 12.923 8.126 1.00 66.94 204 LYS A CA 1
ATOM 1631 C C . LYS A 1 204 ? -30.955 12.286 9.491 1.00 66.94 204 LYS A C 1
ATOM 1633 O O . LYS A 1 204 ? -30.289 11.255 9.546 1.00 66.94 204 LYS A O 1
ATOM 1638 N N . SER A 1 205 ? -31.487 12.861 10.571 1.00 75.06 205 SER A N 1
ATOM 1639 C CA . SER A 1 205 ? -31.365 12.313 11.930 1.00 75.06 205 SER A CA 1
ATOM 1640 C C . SER A 1 205 ? -32.047 10.946 12.070 1.00 75.06 205 SER A C 1
ATOM 1642 O O . SER A 1 205 ? -31.463 10.007 12.618 1.00 75.06 205 SER A O 1
ATOM 1644 N N . ILE A 1 206 ? -33.246 10.794 11.496 1.00 80.00 206 ILE A N 1
ATOM 1645 C CA . ILE A 1 206 ? -33.972 9.516 11.466 1.00 80.00 206 ILE A CA 1
ATOM 1646 C C . ILE A 1 206 ? -33.189 8.474 10.656 1.00 80.00 206 ILE A C 1
ATOM 1648 O O . ILE A 1 206 ? -32.965 7.366 11.140 1.00 80.00 206 ILE A O 1
ATOM 1652 N N . ALA A 1 207 ? -32.697 8.833 9.466 1.00 79.25 207 ALA A N 1
ATOM 1653 C CA . ALA A 1 207 ? -31.894 7.946 8.623 1.00 79.25 207 ALA A CA 1
ATOM 1654 C C . ALA A 1 207 ? -30.614 7.456 9.327 1.00 79.25 207 ALA A C 1
ATOM 1656 O O . ALA A 1 207 ? -30.302 6.265 9.295 1.00 79.25 207 ALA A O 1
ATOM 1657 N N . LEU A 1 208 ? -29.896 8.357 10.008 1.00 80.12 208 LEU A N 1
ATOM 1658 C CA . LEU A 1 208 ? -28.733 8.025 10.837 1.00 80.12 208 LEU A CA 1
ATOM 1659 C C . LEU A 1 208 ? -29.103 7.093 11.992 1.00 80.12 208 LEU A C 1
ATOM 1661 O O . LEU A 1 208 ? -28.367 6.150 12.274 1.00 80.12 208 LEU A O 1
ATOM 1665 N N . SER A 1 209 ? -30.241 7.332 12.642 1.00 85.38 209 SER A N 1
ATOM 1666 C CA . SER A 1 209 ? -30.719 6.499 13.749 1.00 85.38 209 SER A CA 1
ATOM 1667 C C . SER A 1 209 ? -31.040 5.078 13.285 1.00 85.38 209 SER A C 1
ATOM 1669 O O . SER A 1 209 ? -30.596 4.127 13.924 1.00 85.38 209 SER A O 1
ATOM 1671 N N . ILE A 1 210 ? -31.710 4.928 12.134 1.00 87.19 210 ILE A N 1
ATOM 1672 C CA . ILE A 1 210 ? -31.980 3.624 11.505 1.00 87.19 210 ILE A CA 1
ATOM 1673 C C . ILE A 1 210 ? -30.669 2.916 11.165 1.00 87.19 210 ILE A C 1
ATOM 1675 O O . ILE A 1 210 ? -30.509 1.738 11.469 1.00 87.19 210 ILE A O 1
ATOM 1679 N N . LEU A 1 211 ? -29.708 3.631 10.576 1.00 86.69 211 LEU A N 1
ATOM 1680 C CA . LEU A 1 211 ? -28.425 3.057 10.183 1.00 86.69 211 LEU A CA 1
ATOM 1681 C C . LEU A 1 211 ? -27.613 2.575 11.401 1.00 86.69 211 LEU A C 1
ATOM 1683 O O . LEU A 1 211 ? -27.080 1.465 11.389 1.00 86.69 211 LEU A O 1
ATOM 1687 N N . LYS A 1 212 ? -27.550 3.383 12.470 1.00 89.19 212 LYS A N 1
ATOM 1688 C CA . LYS A 1 212 ? -26.892 3.016 13.737 1.00 89.19 212 LYS A CA 1
ATOM 1689 C C . LYS A 1 212 ? -27.590 1.825 14.400 1.00 89.19 212 LYS A C 1
ATOM 1691 O O . LYS A 1 212 ? -26.911 0.918 14.874 1.00 89.19 212 LYS A O 1
ATOM 1696 N N . TRP A 1 213 ? -28.924 1.814 14.420 1.00 91.38 213 TRP A N 1
ATOM 1697 C CA . TRP A 1 213 ? -29.714 0.700 14.947 1.00 91.38 213 TRP A CA 1
ATOM 1698 C C . TRP A 1 213 ? -29.460 -0.591 14.162 1.00 91.38 213 TRP A C 1
ATOM 1700 O O . TRP A 1 213 ? -29.102 -1.598 14.763 1.00 91.38 213 TRP A O 1
ATOM 1710 N N . ALA A 1 214 ? -29.527 -0.541 12.829 1.00 90.50 214 ALA A N 1
ATOM 1711 C CA . ALA A 1 214 ? -29.288 -1.699 11.971 1.00 90.50 214 ALA A CA 1
ATOM 1712 C C . ALA A 1 214 ? -27.882 -2.280 12.175 1.00 90.50 214 ALA A C 1
ATOM 1714 O O . ALA A 1 214 ? -27.731 -3.492 12.294 1.00 90.50 214 ALA A O 1
ATOM 1715 N N . ALA A 1 215 ? -26.857 -1.428 12.286 1.00 90.06 215 ALA A N 1
ATOM 1716 C CA . ALA A 1 215 ? -25.496 -1.874 12.576 1.00 90.06 215 ALA A CA 1
ATOM 1717 C C . ALA A 1 215 ? -25.387 -2.576 13.942 1.00 90.06 215 ALA A C 1
ATOM 1719 O O . ALA A 1 215 ? -24.803 -3.655 14.021 1.00 90.06 215 ALA A O 1
ATOM 1720 N N . LYS A 1 216 ? -25.992 -2.023 15.003 1.00 91.50 216 LYS A N 1
ATOM 1721 C CA . LYS A 1 216 ? -26.029 -2.671 16.329 1.00 91.50 216 LYS A CA 1
ATOM 1722 C C . LYS A 1 216 ? -26.730 -4.020 16.289 1.00 91.50 216 LYS A C 1
ATOM 1724 O O . LYS A 1 216 ? -26.192 -5.009 16.780 1.00 91.50 216 LYS A O 1
ATOM 1729 N N . SER A 1 217 ? -27.913 -4.056 15.685 1.00 90.44 217 SER A N 1
ATOM 1730 C CA . SER A 1 217 ? -28.704 -5.273 15.550 1.00 90.44 217 SER A CA 1
ATOM 1731 C C . SER A 1 217 ? -27.976 -6.325 14.718 1.00 90.44 217 SER A C 1
ATOM 1733 O O . SER A 1 217 ? -28.059 -7.504 15.041 1.00 90.44 217 SER A O 1
ATOM 1735 N N . PHE A 1 218 ? -27.214 -5.922 13.697 1.00 91.19 218 PHE A N 1
ATOM 1736 C CA . PHE A 1 218 ? -26.379 -6.835 12.920 1.00 91.19 218 PHE A CA 1
ATOM 1737 C C . PHE A 1 218 ? -25.279 -7.477 13.776 1.00 91.19 218 PHE A C 1
ATOM 1739 O O . PHE A 1 218 ? -25.118 -8.693 13.723 1.00 91.19 218 PHE A O 1
ATOM 1746 N N . VAL A 1 219 ? -24.547 -6.691 14.575 1.00 90.88 219 VAL A N 1
ATOM 1747 C CA . VAL A 1 219 ? -23.483 -7.217 15.454 1.00 90.88 219 VAL A CA 1
ATOM 1748 C C . VAL A 1 219 ? -24.058 -8.193 16.480 1.00 90.88 219 VAL A C 1
ATOM 1750 O O . VAL A 1 219 ? -23.530 -9.291 16.629 1.00 90.88 219 VAL A O 1
ATOM 1753 N N . GLN A 1 220 ? -25.164 -7.821 17.133 1.00 89.12 220 GLN A N 1
ATOM 1754 C CA . GLN A 1 220 ? -25.812 -8.642 18.161 1.00 89.12 220 GLN A CA 1
ATOM 1755 C C . GLN A 1 220 ? -26.427 -9.924 17.596 1.00 89.12 220 GLN A C 1
ATOM 1757 O O . GLN A 1 220 ? -26.281 -10.984 18.182 1.00 89.12 220 GLN A O 1
ATOM 1762 N N . ARG A 1 221 ? -27.109 -9.850 16.447 1.00 89.06 221 ARG A N 1
ATOM 1763 C CA . ARG A 1 221 ? -27.793 -11.009 15.855 1.00 89.06 221 ARG A CA 1
ATOM 1764 C C . ARG A 1 221 ? -26.828 -12.075 15.334 1.00 89.06 221 ARG A C 1
ATOM 1766 O O . ARG A 1 221 ? -27.217 -13.232 15.232 1.00 89.06 221 ARG A O 1
ATOM 1773 N N . ASN A 1 222 ? -25.619 -11.676 14.945 1.00 88.31 222 ASN A N 1
ATOM 1774 C CA . ASN A 1 222 ? -24.626 -12.567 14.346 1.00 88.31 222 ASN A CA 1
ATOM 1775 C C . ASN A 1 222 ? -23.479 -12.927 15.306 1.00 88.31 222 ASN A C 1
ATOM 1777 O O . ASN A 1 222 ? -22.509 -13.535 14.857 1.00 88.31 222 ASN A O 1
ATOM 1781 N N . ASP A 1 223 ? -23.561 -12.526 16.582 1.00 89.00 223 ASP A N 1
ATOM 1782 C CA . ASP A 1 223 ? -22.523 -12.742 17.602 1.00 89.00 223 ASP A CA 1
ATOM 1783 C C . ASP A 1 223 ? -21.103 -12.391 17.109 1.00 89.00 223 ASP A C 1
ATOM 1785 O O . ASP A 1 223 ? -20.125 -13.107 17.346 1.00 89.00 223 ASP A O 1
ATOM 1789 N N . CYS A 1 224 ? -20.981 -11.284 16.365 1.00 91.88 224 CYS A N 1
ATOM 1790 C CA . CYS A 1 224 ? -19.706 -10.873 15.785 1.00 91.88 224 CYS A CA 1
ATOM 1791 C C . CYS A 1 224 ? -18.740 -10.395 16.877 1.00 91.88 224 CYS A C 1
ATOM 1793 O O . CYS A 1 224 ? -19.071 -9.488 17.637 1.00 91.88 224 CYS A O 1
ATOM 1795 N N . ILE A 1 225 ? -17.503 -10.900 16.870 1.00 94.62 225 ILE A N 1
ATOM 1796 C CA . ILE A 1 225 ? -16.423 -10.367 17.712 1.00 94.62 225 ILE A CA 1
ATOM 1797 C C . ILE A 1 225 ? -15.833 -9.131 17.033 1.00 94.62 225 ILE A C 1
ATOM 1799 O O . ILE A 1 225 ? -15.358 -9.199 15.891 1.00 94.62 225 ILE A O 1
ATOM 1803 N N . VAL A 1 226 ? -15.829 -8.001 17.737 1.00 94.69 226 VAL A N 1
ATOM 1804 C CA . VAL A 1 226 ? -15.361 -6.722 17.191 1.00 94.69 226 VAL A CA 1
ATOM 1805 C C . VAL A 1 226 ? -13.913 -6.464 17.601 1.00 94.69 226 VAL A C 1
ATOM 1807 O O . VAL A 1 226 ? -13.602 -6.281 18.776 1.00 94.69 226 VAL A O 1
ATOM 1810 N N . ILE A 1 227 ? -13.020 -6.394 16.616 1.00 95.56 227 ILE A N 1
ATOM 1811 C CA . ILE A 1 227 ? -11.626 -5.977 16.781 1.00 95.56 227 ILE A CA 1
ATOM 1812 C C . ILE A 1 227 ? -11.512 -4.520 16.327 1.00 95.56 227 ILE A C 1
ATOM 1814 O O . ILE A 1 227 ? -11.520 -4.213 15.132 1.00 95.56 227 ILE A O 1
ATOM 1818 N N . GLY A 1 228 ? -11.429 -3.612 17.292 1.00 93.38 228 GLY A N 1
ATOM 1819 C CA . GLY A 1 228 ? -11.235 -2.191 17.061 1.00 93.38 228 GLY A CA 1
ATOM 1820 C C . GLY A 1 228 ? -9.769 -1.811 16.932 1.00 93.38 228 GLY A C 1
ATOM 1821 O O . GLY A 1 228 ? -8.907 -2.349 17.621 1.00 93.38 228 GLY A O 1
ATOM 1822 N N . ILE A 1 229 ? -9.487 -0.847 16.061 1.00 92.25 229 ILE A N 1
ATOM 1823 C CA . ILE A 1 229 ? -8.148 -0.296 15.851 1.00 92.25 229 ILE A CA 1
ATOM 1824 C C . ILE A 1 229 ? -8.213 1.216 16.005 1.00 92.25 229 ILE A C 1
ATOM 1826 O O . ILE A 1 229 ? -8.817 1.901 15.179 1.00 92.25 229 ILE A O 1
ATOM 1830 N N . ALA A 1 230 ? -7.564 1.736 17.039 1.00 89.62 230 ALA A N 1
ATOM 1831 C CA . ALA A 1 230 ? -7.413 3.162 17.288 1.00 89.62 230 ALA A CA 1
ATOM 1832 C C . ALA A 1 230 ? -5.942 3.575 17.155 1.00 89.62 230 ALA A C 1
ATOM 1834 O O . ALA A 1 230 ? -5.033 2.756 17.267 1.00 89.62 230 ALA A O 1
ATOM 1835 N N . GLY A 1 231 ? -5.705 4.853 16.874 1.00 85.12 231 GLY A N 1
ATOM 1836 C CA . GLY A 1 231 ? -4.364 5.388 16.657 1.00 85.12 231 GLY A CA 1
ATOM 1837 C C . GLY A 1 231 ? -4.335 6.503 15.619 1.00 85.12 231 GLY A C 1
ATOM 1838 O O . GLY A 1 231 ? -5.312 6.745 14.893 1.00 85.12 231 GLY A O 1
ATOM 1839 N N . THR A 1 232 ? -3.198 7.177 15.523 1.00 75.81 232 THR A N 1
ATOM 1840 C CA . THR A 1 232 ? -2.955 8.229 14.527 1.00 75.81 232 THR A CA 1
ATOM 1841 C C . THR A 1 232 ? -2.176 7.692 13.332 1.00 75.81 232 THR A C 1
ATOM 1843 O O . THR A 1 232 ? -2.413 8.149 12.214 1.00 75.81 232 THR A O 1
ATOM 1846 N N . ARG A 1 233 ? -1.332 6.672 13.536 1.00 75.19 233 ARG A N 1
ATOM 1847 C CA . ARG A 1 233 ? -0.506 6.039 12.497 1.00 75.19 233 ARG A CA 1
ATOM 1848 C C . ARG A 1 233 ? -0.705 4.529 12.402 1.00 75.19 233 ARG A C 1
ATOM 1850 O O . ARG A 1 233 ? -1.112 3.871 13.354 1.00 75.19 233 ARG A O 1
ATOM 1857 N N . GLY A 1 234 ? -0.434 3.977 11.218 1.00 75.94 234 GLY A N 1
ATOM 1858 C CA . GLY A 1 234 ? -0.366 2.530 10.984 1.00 75.94 234 GLY A CA 1
ATOM 1859 C C . GLY A 1 234 ? -1.698 1.767 11.001 1.00 75.94 234 GLY A C 1
ATOM 1860 O O . GLY A 1 234 ? -1.699 0.568 10.732 1.00 75.94 234 GLY A O 1
ATOM 1861 N N . LYS A 1 235 ? -2.840 2.428 11.247 1.00 83.31 235 LYS A N 1
ATOM 1862 C CA . LYS A 1 235 ? -4.168 1.785 11.346 1.00 83.31 235 LYS A CA 1
ATOM 1863 C C . LYS A 1 235 ? -4.531 0.923 10.139 1.00 83.31 235 LYS A C 1
ATOM 1865 O O . LYS A 1 235 ? -4.901 -0.234 10.316 1.00 83.31 235 LYS A O 1
ATOM 1870 N N . THR A 1 236 ? -4.364 1.456 8.926 1.00 76.31 236 THR A N 1
ATOM 1871 C CA . THR A 1 236 ? -4.688 0.743 7.680 1.00 76.31 236 THR A CA 1
ATOM 1872 C C . THR A 1 236 ? -3.849 -0.525 7.525 1.00 76.31 236 THR A C 1
ATOM 1874 O O . THR A 1 236 ? -4.364 -1.578 7.138 1.00 76.31 236 THR A O 1
ATOM 1877 N N . VAL A 1 237 ? -2.555 -0.441 7.854 1.00 81.69 237 VAL A N 1
ATOM 1878 C CA . VAL A 1 237 ? -1.636 -1.584 7.812 1.00 81.69 237 VAL A CA 1
ATOM 1879 C C . VAL A 1 237 ? -2.045 -2.616 8.857 1.00 81.69 237 VAL A C 1
ATOM 1881 O O . VAL A 1 237 ? -2.181 -3.790 8.527 1.00 81.69 237 VAL A O 1
ATOM 1884 N N . LEU A 1 238 ? -2.321 -2.174 10.084 1.00 88.56 238 LEU A N 1
ATOM 1885 C CA . LEU A 1 238 ? -2.728 -3.027 11.194 1.00 88.56 238 LEU A CA 1
ATOM 1886 C C . LEU A 1 238 ? -4.031 -3.771 10.899 1.00 88.56 238 LEU A C 1
ATOM 1888 O O . LEU A 1 238 ? -4.064 -4.999 10.978 1.00 88.56 238 LEU A O 1
ATOM 1892 N N . LYS A 1 239 ? -5.059 -3.057 10.431 1.00 89.81 239 LYS A N 1
ATOM 1893 C CA . LYS A 1 239 ? -6.334 -3.637 9.994 1.00 89.81 239 LYS A CA 1
ATOM 1894 C C . LYS A 1 239 ? -6.119 -4.725 8.960 1.00 89.81 239 LYS A C 1
ATOM 1896 O O . LYS A 1 239 ? -6.638 -5.827 9.110 1.00 89.81 239 LYS A O 1
ATOM 1901 N N . ARG A 1 240 ? -5.356 -4.417 7.909 1.00 86.56 240 ARG A N 1
ATOM 1902 C CA . ARG A 1 240 ? -5.118 -5.346 6.803 1.00 86.56 240 ARG A CA 1
ATOM 1903 C C . ARG A 1 240 ? -4.353 -6.582 7.270 1.00 86.56 240 ARG A C 1
ATOM 1905 O O . ARG A 1 240 ? -4.714 -7.689 6.890 1.00 86.56 240 ARG A O 1
ATOM 1912 N N . THR A 1 241 ? -3.317 -6.412 8.085 1.00 89.44 241 THR A N 1
ATOM 1913 C CA . THR A 1 241 ? -2.498 -7.528 8.573 1.00 89.44 241 THR A CA 1
ATOM 1914 C C . THR A 1 241 ? -3.299 -8.452 9.487 1.00 89.44 241 THR A C 1
ATOM 1916 O O . THR A 1 241 ? -3.274 -9.663 9.271 1.00 89.44 241 THR A O 1
ATOM 1919 N N . VAL A 1 242 ? -4.074 -7.898 10.429 1.00 93.25 242 VAL A N 1
ATOM 1920 C CA . VAL A 1 242 ? -4.973 -8.682 11.295 1.00 93.25 242 VAL A CA 1
ATOM 1921 C C . VAL A 1 242 ? -6.038 -9.391 10.456 1.00 93.25 242 VAL A C 1
ATOM 1923 O O . VAL A 1 242 ? -6.237 -10.592 10.614 1.00 93.25 242 VAL A O 1
ATOM 1926 N N . ALA A 1 243 ? -6.671 -8.689 9.510 1.00 91.25 243 ALA A N 1
ATOM 1927 C CA . ALA A 1 243 ? -7.693 -9.273 8.642 1.00 91.25 243 ALA A CA 1
ATOM 1928 C C . ALA A 1 243 ? -7.158 -10.442 7.821 1.00 91.25 243 ALA A C 1
ATOM 1930 O O . ALA A 1 243 ? -7.775 -11.504 7.784 1.00 91.25 243 ALA A O 1
ATOM 1931 N N . ASN A 1 244 ? -5.988 -10.264 7.212 1.00 90.75 244 ASN A N 1
ATOM 1932 C CA . ASN A 1 244 ? -5.392 -11.279 6.361 1.00 90.75 244 ASN A CA 1
ATOM 1933 C C . ASN A 1 244 ? -4.979 -12.527 7.149 1.00 90.75 244 ASN A C 1
ATOM 1935 O O . ASN A 1 244 ? -5.178 -13.632 6.650 1.00 90.75 244 ASN A O 1
ATOM 1939 N N . LEU A 1 245 ? -4.450 -12.377 8.368 1.00 93.50 245 LEU A N 1
ATOM 1940 C CA . LEU A 1 245 ? -4.135 -13.528 9.215 1.00 93.50 245 LEU A CA 1
ATOM 1941 C C . LEU A 1 245 ? -5.411 -14.242 9.674 1.00 93.50 245 LEU A C 1
ATOM 1943 O O . LEU A 1 245 ? -5.545 -15.444 9.469 1.00 93.50 245 LEU A O 1
ATOM 1947 N N . LEU A 1 246 ? -6.385 -13.508 10.223 1.00 94.12 246 LEU A N 1
ATOM 1948 C CA . LEU A 1 246 ? -7.635 -14.100 10.714 1.00 94.12 246 LEU A CA 1
ATOM 1949 C C . LEU A 1 246 ? -8.448 -14.779 9.604 1.00 94.12 246 LEU A C 1
ATOM 1951 O O . LEU A 1 246 ? -9.043 -15.830 9.844 1.00 94.12 246 LEU A O 1
ATOM 1955 N N . SER A 1 247 ? -8.403 -14.247 8.379 1.00 92.50 247 SER A N 1
ATOM 1956 C CA . SER A 1 247 ? -9.098 -14.818 7.217 1.00 92.50 247 SER A CA 1
ATOM 1957 C C . SER A 1 247 ? -8.590 -16.200 6.787 1.00 92.50 247 SER A C 1
ATOM 1959 O O . SER A 1 247 ? -9.276 -16.885 6.037 1.00 92.50 247 SER A O 1
ATOM 1961 N N . GLN A 1 248 ? -7.425 -16.644 7.282 1.00 90.88 248 GLN A N 1
ATOM 1962 C CA . GLN A 1 248 ? -6.904 -17.990 7.011 1.00 90.88 248 GLN A CA 1
ATOM 1963 C C . GLN A 1 248 ? -7.775 -19.098 7.626 1.00 90.88 248 GLN A C 1
ATOM 1965 O O . GLN A 1 248 ? -7.781 -20.217 7.119 1.00 90.88 248 GLN A O 1
ATOM 1970 N N . LYS A 1 249 ? -8.493 -18.799 8.721 1.00 90.81 249 LYS A N 1
ATOM 1971 C CA . LYS A 1 249 ? -9.328 -19.767 9.461 1.00 90.81 249 LYS A CA 1
ATOM 1972 C C . LYS A 1 249 ? -10.765 -19.288 9.674 1.00 90.81 249 LYS A C 1
ATOM 1974 O O . LYS A 1 249 ? -11.668 -20.108 9.803 1.00 90.81 249 LYS A O 1
ATOM 1979 N N . PHE A 1 250 ? -10.992 -17.979 9.748 1.00 92.06 250 PHE A N 1
ATOM 1980 C CA . PHE A 1 250 ? -12.273 -17.411 10.160 1.00 92.06 250 PHE A CA 1
ATOM 1981 C C . PHE A 1 250 ? -12.917 -16.565 9.059 1.00 92.06 250 PHE A C 1
ATOM 1983 O O . PHE A 1 250 ? -12.233 -15.971 8.230 1.00 92.06 250 PHE A O 1
ATOM 1990 N N . SER A 1 251 ? -14.247 -16.444 9.095 1.00 91.81 251 SER A N 1
ATOM 1991 C CA . SER A 1 251 ? -14.964 -15.448 8.294 1.00 91.81 251 SER A CA 1
ATOM 1992 C C . SER A 1 251 ? -14.712 -14.057 8.881 1.00 91.81 251 SER A C 1
ATOM 1994 O O . SER A 1 251 ? -15.081 -13.786 10.028 1.00 91.81 251 SER A O 1
ATOM 1996 N N . VAL A 1 252 ? -14.052 -13.187 8.117 1.00 92.56 252 VAL A N 1
ATOM 1997 C CA . VAL A 1 252 ? -13.618 -11.856 8.560 1.00 92.56 252 VAL A CA 1
ATOM 1998 C C . VAL A 1 252 ? -14.180 -10.794 7.628 1.00 92.56 252 VAL A C 1
ATOM 2000 O O . VAL A 1 252 ? -14.090 -10.912 6.407 1.00 92.56 252 VAL A O 1
ATOM 2003 N N . ARG A 1 253 ? -14.688 -9.705 8.205 1.00 90.75 253 ARG A N 1
ATOM 2004 C CA . ARG A 1 253 ? -15.012 -8.478 7.475 1.00 90.75 253 ARG A CA 1
ATOM 2005 C C . ARG A 1 253 ? -14.215 -7.326 8.071 1.00 90.75 253 ARG A C 1
ATOM 2007 O O . ARG A 1 253 ? -14.339 -7.011 9.250 1.00 90.75 253 ARG A O 1
ATOM 2014 N N . ALA A 1 254 ? -13.396 -6.692 7.242 1.00 86.62 254 ALA A N 1
ATOM 2015 C CA . ALA A 1 254 ? -12.647 -5.500 7.610 1.00 86.62 254 ALA A CA 1
ATOM 2016 C C . ALA A 1 254 ? -13.286 -4.257 6.983 1.00 86.62 254 ALA A C 1
ATOM 2018 O O . ALA A 1 254 ? -13.784 -4.307 5.857 1.00 86.62 254 ALA A O 1
ATOM 2019 N N . SER A 1 255 ? -13.247 -3.133 7.695 1.00 73.19 255 SER A N 1
ATOM 2020 C CA . SER A 1 255 ? -13.685 -1.842 7.152 1.00 73.19 255 SER A CA 1
ATOM 2021 C C . SER A 1 255 ? -12.915 -1.499 5.870 1.00 73.19 255 SER A C 1
ATOM 2023 O O . SER A 1 255 ? -11.686 -1.557 5.826 1.00 73.19 255 SER A O 1
ATOM 2025 N N . ILE A 1 256 ? -13.635 -1.133 4.807 1.00 56.53 256 ILE A N 1
ATOM 2026 C CA . ILE A 1 256 ? -13.047 -0.895 3.476 1.00 56.53 256 ILE A CA 1
ATOM 2027 C C . ILE A 1 256 ? -12.176 0.380 3.476 1.00 56.53 256 ILE A C 1
ATOM 2029 O O . ILE A 1 256 ? -11.224 0.471 2.704 1.00 56.53 256 ILE A O 1
ATOM 2033 N N . LEU A 1 257 ? -12.446 1.335 4.379 1.00 54.12 257 LEU A N 1
ATOM 2034 C CA . LEU A 1 257 ? -11.788 2.646 4.489 1.00 54.12 257 LEU A CA 1
ATOM 2035 C C . LEU A 1 257 ? -11.672 3.108 5.953 1.00 54.12 257 LEU A C 1
ATOM 2037 O O . LEU A 1 257 ? -12.363 2.582 6.824 1.00 54.12 257 LEU A O 1
ATOM 2041 N N . SER A 1 258 ? -10.826 4.115 6.205 1.00 51.59 258 SER A N 1
ATOM 2042 C CA . SER A 1 258 ? -10.755 4.866 7.475 1.00 51.59 258 SER A CA 1
ATOM 2043 C C . SER A 1 258 ? -11.988 5.766 7.606 1.00 51.59 258 SER A C 1
ATOM 2045 O O . SER A 1 258 ? -11.914 6.986 7.453 1.00 51.59 258 SER A O 1
ATOM 2047 N N . TYR A 1 259 ? -13.155 5.172 7.831 1.00 52.97 259 TYR A N 1
ATOM 2048 C CA . TYR A 1 259 ? -14.371 5.942 8.036 1.00 52.97 259 TYR A CA 1
ATOM 2049 C C . TYR A 1 259 ? -14.460 6.440 9.476 1.00 52.97 259 TYR A C 1
ATOM 2051 O O . TYR A 1 259 ? -14.996 5.780 10.359 1.00 52.97 259 TYR A O 1
ATOM 2059 N N . ASN A 1 260 ? -13.972 7.656 9.691 1.00 55.00 260 ASN A N 1
ATOM 2060 C CA . ASN A 1 260 ? -14.001 8.334 10.988 1.00 55.00 260 ASN A CA 1
ATOM 2061 C C . ASN A 1 260 ? -15.334 9.075 11.199 1.00 55.00 260 ASN A C 1
ATOM 2063 O O . ASN A 1 260 ? -15.340 10.213 11.658 1.00 55.00 260 ASN A O 1
ATOM 2067 N N . THR A 1 261 ? -16.457 8.504 10.752 1.00 62.50 261 THR A N 1
ATOM 2068 C CA . THR A 1 261 ? -17.741 9.217 10.706 1.00 62.50 261 THR A CA 1
ATOM 2069 C C . THR A 1 261 ? -18.886 8.375 11.251 1.00 62.50 261 THR A C 1
ATOM 2071 O O . THR A 1 261 ? -18.897 7.150 11.120 1.00 62.50 261 THR A O 1
ATOM 2074 N N . GLU A 1 262 ? -19.900 9.056 11.794 1.00 65.62 262 GLU A N 1
ATOM 2075 C CA . GLU A 1 262 ? -21.145 8.448 12.290 1.00 65.62 262 GLU A CA 1
ATOM 2076 C C . GLU A 1 262 ? -21.874 7.572 11.269 1.00 65.62 262 GLU A C 1
ATOM 2078 O O . GLU A 1 262 ? -22.696 6.743 11.647 1.00 65.62 262 GLU A O 1
ATOM 2083 N N . ILE A 1 263 ? -21.597 7.781 9.983 1.00 72.94 263 ILE A N 1
ATOM 2084 C CA . ILE A 1 263 ? -22.202 7.044 8.877 1.00 72.94 263 ILE A CA 1
ATOM 2085 C C . ILE A 1 263 ? -21.305 5.877 8.473 1.00 72.94 263 ILE A C 1
ATOM 2087 O O . ILE A 1 263 ? -21.785 4.761 8.300 1.00 72.94 263 ILE A O 1
ATOM 2091 N N . GLY A 1 264 ? -20.001 6.104 8.317 1.00 76.44 264 GLY A N 1
ATOM 2092 C CA . GLY A 1 264 ? -19.145 5.109 7.684 1.00 76.44 264 GLY A CA 1
ATOM 2093 C C . GLY A 1 264 ? -18.791 3.911 8.575 1.00 76.44 264 GLY A C 1
ATOM 2094 O O . GLY A 1 264 ? -18.561 2.824 8.039 1.00 76.44 264 GLY A O 1
ATOM 2095 N N . LEU A 1 265 ? -18.830 4.051 9.908 1.00 82.31 265 LEU A N 1
ATOM 2096 C CA . LEU A 1 265 ? -18.700 2.901 10.813 1.00 82.31 265 LEU A CA 1
ATOM 2097 C C . LEU A 1 265 ? -19.894 1.927 10.664 1.00 82.31 265 LEU A C 1
ATOM 2099 O O . LEU A 1 265 ? -19.648 0.754 10.375 1.00 82.31 265 LEU A O 1
ATOM 2103 N N . PRO A 1 266 ? -21.167 2.374 10.731 1.00 86.06 266 PRO A N 1
ATOM 2104 C CA . PRO A 1 266 ? -22.312 1.526 10.396 1.00 86.06 266 PRO A CA 1
ATOM 2105 C C . PRO A 1 266 ? -22.252 0.877 9.009 1.00 86.06 266 PRO A C 1
ATOM 2107 O O . PRO A 1 266 ? -22.548 -0.308 8.877 1.00 86.06 266 PRO A O 1
ATOM 2110 N N . LEU A 1 267 ? -21.828 1.617 7.977 1.00 83.62 267 LEU A N 1
ATOM 2111 C CA . LEU A 1 267 ? -21.678 1.053 6.628 1.00 83.62 267 LEU A CA 1
ATOM 2112 C C . LEU A 1 267 ? -20.640 -0.070 6.590 1.00 83.62 267 LEU A C 1
ATOM 2114 O O . LEU A 1 267 ? -20.863 -1.092 5.947 1.00 83.62 267 LEU A O 1
ATOM 2118 N N . SER A 1 268 ? -19.532 0.093 7.316 1.00 84.00 268 SER A N 1
ATOM 2119 C CA . SER A 1 268 ? -18.485 -0.928 7.417 1.00 84.00 268 SER A CA 1
ATOM 2120 C C . SER A 1 268 ? -18.984 -2.196 8.112 1.00 84.00 268 SER A C 1
ATOM 2122 O O . SER A 1 268 ? -18.660 -3.297 7.670 1.00 84.00 268 SER A O 1
ATOM 2124 N N . ILE A 1 269 ? -19.801 -2.044 9.160 1.00 87.88 269 ILE A N 1
ATOM 2125 C CA . ILE A 1 269 ? -20.432 -3.163 9.874 1.00 87.88 269 ILE A CA 1
ATOM 2126 C C . ILE A 1 269 ? -21.384 -3.910 8.942 1.00 87.88 269 ILE A C 1
ATOM 2128 O O . ILE A 1 269 ? -21.275 -5.127 8.806 1.00 87.88 269 ILE A O 1
ATOM 2132 N N . LEU A 1 270 ? -22.260 -3.181 8.249 1.00 86.62 270 LEU A N 1
ATOM 2133 C CA . LEU A 1 270 ? -23.271 -3.749 7.354 1.00 86.62 270 LEU A CA 1
ATOM 2134 C C . LEU A 1 270 ? -22.692 -4.243 6.018 1.00 86.62 270 LEU A C 1
ATOM 2136 O O . LEU A 1 270 ? -23.346 -5.001 5.318 1.00 86.62 270 LEU A O 1
ATOM 2140 N N . GLY A 1 271 ? -21.457 -3.870 5.666 1.00 81.94 271 GLY A N 1
ATOM 2141 C CA . GLY A 1 271 ? -20.840 -4.234 4.384 1.00 81.94 271 GLY A CA 1
ATOM 2142 C C . GLY A 1 271 ? -21.357 -3.414 3.195 1.00 81.94 271 GLY A C 1
ATOM 2143 O O . GLY A 1 271 ? -21.186 -3.812 2.044 1.00 81.94 271 GLY A O 1
ATOM 2144 N N . ILE A 1 272 ? -21.967 -2.256 3.457 1.00 80.31 272 ILE A N 1
ATOM 2145 C CA . ILE A 1 272 ? -22.551 -1.385 2.436 1.00 80.31 272 ILE A CA 1
ATOM 2146 C C . ILE A 1 272 ? -21.463 -0.448 1.895 1.00 80.31 272 ILE A C 1
ATOM 2148 O O . ILE A 1 272 ? -20.748 0.211 2.651 1.00 80.31 272 ILE A O 1
ATOM 2152 N N . LYS A 1 273 ? -21.332 -0.359 0.566 1.00 70.75 273 LYS A N 1
ATOM 2153 C CA . LYS A 1 273 ? -20.411 0.596 -0.073 1.00 70.75 273 LYS A CA 1
ATOM 2154 C C . LYS A 1 273 ? -20.864 2.034 0.187 1.00 70.75 273 LYS A C 1
ATOM 2156 O O . LYS A 1 273 ? -22.059 2.321 0.191 1.00 70.75 273 LYS A O 1
ATOM 2161 N N . SER A 1 274 ? -19.907 2.945 0.356 1.00 65.94 274 SER A N 1
ATOM 2162 C CA . SER A 1 274 ? -20.229 4.363 0.527 1.00 65.94 274 SER A CA 1
ATOM 2163 C C . SER A 1 274 ? -20.969 4.909 -0.695 1.00 65.94 274 SER A C 1
ATOM 2165 O O . SER A 1 274 ? -20.570 4.603 -1.823 1.00 65.94 274 SER A O 1
ATOM 2167 N N . PRO A 1 275 ? -22.035 5.699 -0.484 1.00 65.06 275 PRO A N 1
ATOM 2168 C CA . PRO A 1 275 ? -22.817 6.278 -1.568 1.00 65.06 275 PRO A CA 1
ATOM 2169 C C . PRO A 1 275 ? -21.937 7.193 -2.423 1.00 65.06 275 PRO A C 1
ATOM 2171 O O . PRO A 1 275 ? -21.146 7.965 -1.876 1.00 65.06 275 PRO A O 1
ATOM 2174 N N . GLN A 1 276 ? -22.082 7.114 -3.747 1.00 56.97 276 GLN A N 1
ATOM 2175 C CA . GLN A 1 276 ? -21.350 7.993 -4.665 1.00 56.97 276 GLN A CA 1
ATOM 2176 C C . GLN A 1 276 ? -22.133 9.273 -4.981 1.00 56.97 276 GLN A C 1
ATOM 2178 O O . GLN A 1 276 ? -21.526 10.324 -5.147 1.00 56.97 276 GLN A O 1
ATOM 2183 N N . ASN A 1 277 ? -23.472 9.210 -4.955 1.00 60.06 277 ASN A N 1
ATOM 2184 C CA . ASN A 1 277 ? -24.362 10.323 -5.301 1.00 60.06 277 ASN A CA 1
ATOM 2185 C C . ASN A 1 277 ? -25.417 10.581 -4.204 1.00 60.06 277 ASN A C 1
ATOM 2187 O O . ASN A 1 277 ? -25.663 9.733 -3.344 1.00 60.06 277 ASN A O 1
ATOM 2191 N N . ASP A 1 278 ? -26.089 11.738 -4.240 1.00 56.69 278 ASP A N 1
ATOM 2192 C CA . ASP A 1 278 ? -27.102 12.108 -3.234 1.00 56.69 278 ASP A CA 1
ATOM 2193 C C . ASP A 1 278 ? -28.333 11.190 -3.231 1.00 56.69 278 ASP A C 1
ATOM 2195 O O . ASP A 1 278 ? -28.905 10.928 -2.173 1.00 56.69 278 ASP A O 1
ATOM 2199 N N . PHE A 1 279 ? -28.688 10.614 -4.381 1.00 63.41 279 PHE A N 1
ATOM 2200 C CA . PHE A 1 279 ? -29.765 9.626 -4.477 1.00 63.41 279 PHE A CA 1
ATOM 2201 C C . PHE A 1 279 ? -29.444 8.332 -3.707 1.00 63.41 279 PHE A C 1
ATOM 2203 O O . PHE A 1 279 ? -30.294 7.809 -2.986 1.00 63.41 279 PHE A O 1
ATOM 2210 N N . ASP A 1 280 ? -28.194 7.853 -3.761 1.00 65.25 280 ASP A N 1
ATOM 2211 C CA . ASP A 1 280 ? -27.763 6.683 -2.982 1.00 65.25 280 ASP A CA 1
ATOM 2212 C C . ASP A 1 280 ? -27.828 6.944 -1.470 1.00 65.25 280 ASP A C 1
ATOM 2214 O O . ASP A 1 280 ? -28.099 6.023 -0.699 1.00 65.25 280 ASP A O 1
ATOM 2218 N N . LYS A 1 281 ? -27.612 8.194 -1.027 1.00 66.50 281 LYS A N 1
ATOM 2219 C CA . LYS A 1 281 ? -27.707 8.563 0.396 1.00 66.50 281 LYS A CA 1
ATOM 2220 C C . LYS A 1 281 ? -29.132 8.431 0.930 1.00 66.50 281 LYS A C 1
ATOM 2222 O O . LYS A 1 281 ? -29.302 8.061 2.088 1.00 66.50 281 LYS A O 1
ATOM 2227 N N . ILE A 1 282 ? -30.141 8.706 0.102 1.00 69.62 282 ILE A N 1
ATOM 2228 C CA . ILE A 1 282 ? -31.561 8.577 0.472 1.00 69.62 282 ILE A CA 1
ATOM 2229 C C . ILE A 1 282 ? -31.942 7.099 0.652 1.00 69.62 282 ILE A C 1
ATOM 2231 O O . ILE A 1 282 ? -32.715 6.764 1.545 1.00 69.62 282 ILE A O 1
ATOM 2235 N N . LEU A 1 283 ? -31.351 6.205 -0.146 1.00 77.44 283 LEU A N 1
ATOM 2236 C CA . LEU A 1 283 ? -31.605 4.758 -0.114 1.00 77.44 283 LEU A CA 1
ATOM 2237 C C . LEU A 1 283 ? -30.836 4.001 0.983 1.00 77.44 283 LEU A C 1
ATOM 2239 O O . LEU A 1 283 ? -31.118 2.826 1.225 1.00 77.44 283 LEU A O 1
ATOM 2243 N N . LEU A 1 284 ? -29.876 4.640 1.659 1.00 78.88 284 LEU A N 1
ATOM 2244 C CA . LEU A 1 284 ? -29.046 4.005 2.691 1.00 78.88 284 LEU A CA 1
ATOM 2245 C C . LEU A 1 284 ? -29.841 3.299 3.806 1.00 78.88 284 LEU A C 1
ATOM 2247 O O . LEU A 1 284 ? -29.496 2.159 4.117 1.00 78.88 284 LEU A O 1
ATOM 2251 N N . PRO A 1 285 ? -30.894 3.899 4.399 1.00 82.31 285 PRO A N 1
ATOM 2252 C CA . PRO A 1 285 ? -31.673 3.238 5.446 1.00 82.31 285 PRO A CA 1
ATOM 2253 C C . PRO A 1 285 ? -32.392 1.985 4.940 1.00 82.31 285 PRO A C 1
ATOM 2255 O O . PRO A 1 285 ? -32.430 0.977 5.638 1.00 82.31 285 PRO A O 1
ATOM 2258 N N . 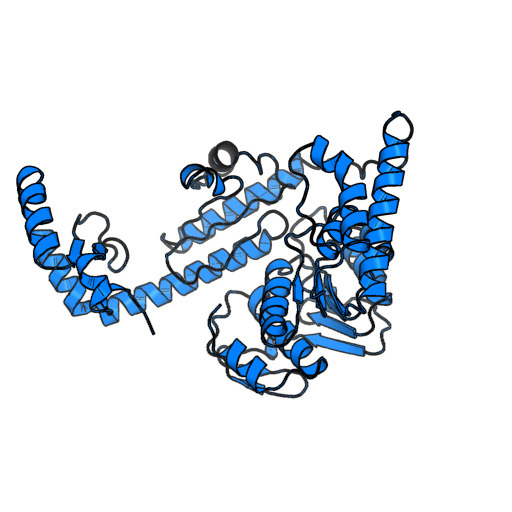LEU A 1 286 ? -32.911 2.023 3.708 1.00 83.44 286 LEU A N 1
ATOM 2259 C CA . LEU A 1 286 ? -33.571 0.876 3.081 1.00 83.44 286 LEU A CA 1
ATOM 2260 C C . LEU A 1 286 ? -32.583 -0.270 2.845 1.00 83.44 286 LEU A C 1
ATOM 2262 O O . LEU A 1 286 ? -32.893 -1.410 3.180 1.00 83.44 286 LEU A O 1
ATOM 2266 N N . ARG A 1 287 ? -31.372 0.032 2.354 1.00 82.81 287 ARG A N 1
ATOM 2267 C CA . ARG A 1 287 ? -30.298 -0.969 2.208 1.00 82.81 287 ARG A CA 1
ATOM 2268 C C . ARG A 1 287 ? -29.845 -1.534 3.559 1.00 82.81 287 ARG A C 1
ATOM 2270 O O . ARG A 1 287 ? -29.596 -2.726 3.683 1.00 82.81 287 ARG A O 1
ATOM 2277 N N . ALA A 1 288 ? -29.762 -0.694 4.590 1.00 83.19 288 ALA A N 1
ATOM 2278 C CA . ALA A 1 288 ? -29.414 -1.142 5.936 1.00 83.19 288 ALA A CA 1
ATOM 2279 C C . ALA A 1 288 ? -30.458 -2.108 6.516 1.00 83.19 288 ALA A C 1
ATOM 2281 O O . ALA A 1 288 ? -30.099 -3.107 7.135 1.00 83.19 288 ALA A O 1
ATOM 2282 N N . LEU A 1 289 ? -31.744 -1.836 6.281 1.00 85.31 289 LEU A N 1
ATOM 2283 C CA . LEU A 1 289 ? -32.837 -2.721 6.682 1.00 85.31 289 LEU A CA 1
ATOM 2284 C C . LEU A 1 289 ? -32.868 -4.012 5.856 1.00 85.31 289 LEU A C 1
ATOM 2286 O O . LEU A 1 289 ? -33.122 -5.076 6.419 1.00 85.31 289 LEU A O 1
ATOM 2290 N N . SER A 1 290 ? -32.574 -3.950 4.552 1.00 82.00 290 SER A N 1
ATOM 2291 C CA . SER A 1 290 ? -32.536 -5.151 3.710 1.00 82.00 290 SER A CA 1
ATOM 2292 C C . SER A 1 290 ? -31.449 -6.130 4.149 1.00 82.00 290 SER A C 1
ATOM 2294 O O . SER A 1 290 ? -31.723 -7.322 4.194 1.00 82.00 290 SER A O 1
ATOM 2296 N N . GLU A 1 291 ? -30.271 -5.648 4.560 1.00 81.25 291 GLU A N 1
ATOM 2297 C CA . GLU A 1 291 ? -29.203 -6.501 5.121 1.00 81.25 291 GLU A CA 1
ATOM 2298 C C . GLU A 1 291 ? -29.631 -7.221 6.412 1.00 81.25 291 GLU A C 1
ATOM 2300 O O . GLU A 1 291 ? -29.125 -8.296 6.734 1.00 81.25 291 GLU A O 1
ATOM 2305 N N . LEU A 1 292 ? -30.587 -6.657 7.157 1.00 79.88 292 LEU A N 1
ATOM 2306 C CA . LEU A 1 292 ? -31.130 -7.285 8.361 1.00 79.88 292 LEU A CA 1
ATOM 2307 C C . LEU A 1 292 ? -32.216 -8.329 8.043 1.00 79.88 292 LEU A C 1
ATOM 2309 O O . LEU A 1 292 ? -32.369 -9.311 8.773 1.00 79.88 292 LEU A O 1
ATOM 2313 N N . MET A 1 293 ? -32.991 -8.099 6.980 1.00 76.25 293 MET A N 1
ATOM 2314 C CA . MET A 1 293 ? -34.121 -8.945 6.571 1.00 76.25 293 MET A CA 1
ATOM 2315 C C . MET A 1 293 ? -33.699 -10.110 5.671 1.00 76.25 293 MET A C 1
ATOM 2317 O O . MET A 1 293 ? -34.249 -11.202 5.786 1.00 76.25 293 MET A O 1
ATOM 2321 N N . MET A 1 294 ? -32.713 -9.890 4.802 1.00 72.81 294 MET A N 1
ATOM 2322 C CA . MET A 1 294 ? -32.154 -10.876 3.877 1.00 72.81 294 MET A CA 1
ATOM 2323 C C . MET A 1 294 ? -30.669 -11.088 4.198 1.00 72.81 294 MET A C 1
ATOM 2325 O O . MET A 1 294 ? -29.805 -10.591 3.475 1.00 72.81 294 MET A O 1
ATOM 2329 N N . PRO A 1 295 ? -30.347 -11.777 5.307 1.00 63.09 295 PRO A N 1
ATOM 2330 C CA . PRO A 1 295 ? -28.963 -11.970 5.706 1.00 63.09 295 PRO A CA 1
ATOM 2331 C C . PRO A 1 295 ? -28.193 -12.788 4.661 1.00 63.09 295 PRO A C 1
ATOM 2333 O O . PRO A 1 295 ? -28.694 -13.774 4.119 1.00 63.09 295 PRO A O 1
ATOM 2336 N N . SER A 1 296 ? -26.940 -12.391 4.422 1.00 62.16 296 SER A N 1
ATOM 2337 C CA . SER A 1 296 ? -25.936 -13.214 3.735 1.00 62.16 296 SER A CA 1
ATOM 2338 C C . SER A 1 296 ? -25.922 -14.637 4.302 1.00 62.16 296 SER A C 1
ATOM 2340 O O . SER A 1 296 ? -25.988 -14.824 5.517 1.00 62.16 296 SER A O 1
ATOM 2342 N N . SER A 1 297 ? -25.734 -15.639 3.439 1.00 58.62 297 SER A N 1
ATOM 2343 C CA . SER A 1 297 ? -25.626 -17.050 3.832 1.00 58.62 297 SER A CA 1
ATOM 2344 C C . SER A 1 297 ? -24.441 -17.351 4.765 1.00 58.62 297 SER A C 1
ATOM 2346 O O . SER A 1 297 ? -24.383 -18.434 5.339 1.00 58.62 297 SER A O 1
ATOM 2348 N N . ALA A 1 298 ? -23.499 -16.412 4.928 1.00 77.12 298 ALA A N 1
ATOM 2349 C CA . ALA A 1 298 ? -22.400 -16.498 5.888 1.00 77.12 298 ALA A CA 1
ATOM 2350 C C . ALA A 1 298 ? -22.043 -15.103 6.456 1.00 77.12 298 ALA A C 1
ATOM 2352 O O . ALA A 1 298 ? -21.354 -14.324 5.784 1.00 77.12 298 ALA A O 1
ATOM 2353 N N . PRO A 1 299 ? -22.499 -14.740 7.670 1.00 83.75 299 PRO A N 1
ATOM 2354 C CA . PRO A 1 299 ? -22.058 -13.519 8.344 1.00 83.75 299 PRO A CA 1
ATOM 2355 C C . PRO A 1 299 ? -20.590 -13.622 8.812 1.00 83.75 299 PRO A C 1
ATOM 2357 O O . PRO A 1 299 ? -20.049 -14.724 8.965 1.00 83.75 299 PRO A O 1
ATOM 2360 N N . PRO A 1 300 ? -19.894 -12.487 9.015 1.00 90.88 300 PRO A N 1
ATOM 2361 C CA . PRO A 1 300 ? -18.530 -12.497 9.528 1.00 90.88 300 PRO A CA 1
ATOM 2362 C C . PRO A 1 300 ? -18.502 -12.887 11.008 1.00 90.88 300 PRO A C 1
ATOM 2364 O O . PRO A 1 300 ? -19.254 -12.344 11.809 1.00 90.88 300 PRO A O 1
ATOM 2367 N N . LYS A 1 301 ? -17.568 -13.764 11.387 1.00 92.81 301 LYS A N 1
ATOM 2368 C CA . LYS A 1 301 ? -17.269 -14.046 12.798 1.00 92.81 301 LYS A CA 1
ATOM 2369 C C . LYS A 1 301 ? -16.518 -12.879 13.443 1.00 92.81 301 LYS A C 1
ATOM 2371 O O . LYS A 1 301 ? -16.770 -12.551 14.596 1.00 92.81 301 LYS A O 1
ATOM 2376 N N . PHE A 1 302 ? -15.604 -12.255 12.693 1.00 95.12 302 PHE A N 1
ATOM 2377 C CA . PHE A 1 302 ? -14.812 -11.115 13.157 1.00 95.12 302 PHE A CA 1
ATOM 2378 C C . PHE A 1 302 ? -15.077 -9.863 12.324 1.00 95.12 302 PHE A C 1
ATOM 2380 O O . PHE A 1 302 ? -14.981 -9.891 11.092 1.00 95.12 302 PHE A O 1
ATOM 2387 N N . LEU A 1 303 ? -15.335 -8.750 13.011 1.00 94.06 303 LEU A N 1
ATOM 2388 C CA . LEU A 1 303 ? -15.410 -7.411 12.434 1.00 94.06 303 LEU A CA 1
ATOM 2389 C C . LEU A 1 303 ? -14.156 -6.625 12.810 1.00 94.06 303 LEU A C 1
ATOM 2391 O O . LEU A 1 303 ? -13.920 -6.379 13.986 1.00 94.06 303 LEU A O 1
ATOM 2395 N N . ILE A 1 304 ? -13.364 -6.206 11.823 1.00 93.62 304 ILE A N 1
ATOM 2396 C CA . ILE A 1 304 ? -12.145 -5.419 12.056 1.00 93.62 304 ILE A CA 1
ATOM 2397 C C . ILE A 1 304 ? -12.396 -3.971 11.640 1.00 93.62 304 ILE A C 1
ATOM 2399 O O . ILE A 1 304 ? -12.465 -3.636 10.449 1.00 93.62 304 ILE A O 1
ATOM 2403 N N . LEU A 1 305 ? -12.553 -3.106 12.636 1.00 90.12 305 LEU A N 1
ATOM 2404 C CA . LEU A 1 305 ? -13.050 -1.745 12.469 1.00 90.12 305 LEU A CA 1
ATOM 2405 C C . LEU A 1 305 ? -11.981 -0.727 12.872 1.00 90.12 305 LEU A C 1
ATOM 2407 O O . LEU A 1 305 ? -11.377 -0.823 13.937 1.00 90.12 305 LEU A O 1
ATOM 2411 N N . GLU A 1 306 ? -11.752 0.270 12.019 1.00 87.44 306 GLU A N 1
ATOM 2412 C CA . GLU A 1 306 ? -10.914 1.416 12.368 1.00 87.44 306 GLU A CA 1
ATOM 2413 C C . GLU A 1 306 ? -11.738 2.476 13.097 1.00 87.44 306 GLU A C 1
ATOM 2415 O O . GLU A 1 306 ? -12.743 2.967 12.584 1.00 87.44 306 GLU A O 1
ATOM 2420 N N . TYR A 1 307 ? -11.267 2.868 14.276 1.00 85.31 307 TYR A N 1
ATOM 2421 C CA . TYR A 1 307 ? -11.833 3.930 15.091 1.00 85.31 307 TYR A CA 1
ATOM 2422 C C . TYR A 1 307 ? -10.980 5.184 14.924 1.00 85.31 307 TYR A C 1
ATOM 2424 O O . TYR A 1 307 ? -9.8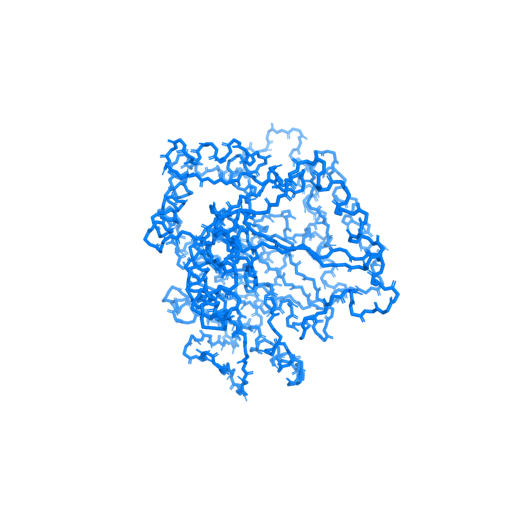81 5.326 15.469 1.00 85.31 307 TYR A O 1
ATOM 2432 N N . GLY A 1 308 ? -11.470 6.111 14.110 1.00 79.94 308 GLY A N 1
ATOM 2433 C CA . GLY A 1 308 ? -10.822 7.395 13.906 1.00 79.94 308 GLY A CA 1
ATOM 2434 C C . GLY A 1 308 ? -11.189 8.420 14.952 1.00 79.94 308 GLY A C 1
ATOM 2435 O O . GLY A 1 308 ? -12.072 9.235 14.717 1.00 79.94 308 GLY A O 1
ATOM 2436 N N . ILE A 1 309 ? -10.477 8.397 16.069 1.00 80.56 309 ILE A N 1
ATOM 2437 C CA . ILE A 1 309 ? -10.676 9.337 17.166 1.00 80.56 309 ILE A CA 1
ATOM 2438 C C . ILE A 1 309 ? -9.831 10.585 16.906 1.00 80.56 309 ILE A C 1
ATOM 2440 O O . ILE A 1 309 ? -8.611 10.489 16.759 1.00 80.56 309 ILE A O 1
ATOM 2444 N N . ARG A 1 310 ? -10.482 11.748 16.813 1.00 78.00 310 ARG A N 1
ATOM 2445 C CA . ARG A 1 310 ? -9.828 13.066 16.743 1.00 78.00 310 ARG A CA 1
ATOM 2446 C C . ARG A 1 310 ? -10.172 13.945 17.945 1.00 78.00 310 ARG A C 1
ATOM 2448 O O . ARG A 1 310 ? -9.429 14.875 18.225 1.00 78.00 310 ARG A O 1
ATOM 2455 N N . SER A 1 311 ? -11.263 13.629 18.636 1.00 78.94 311 SER A N 1
ATOM 2456 C CA . SER A 1 311 ? -11.745 14.295 19.842 1.00 78.94 311 SER A CA 1
ATOM 2457 C C . SER A 1 311 ? -12.338 13.287 20.834 1.00 78.94 311 SER A C 1
ATOM 2459 O O . SER A 1 311 ? -12.628 12.137 20.489 1.00 78.94 311 SER A O 1
ATOM 2461 N N . ILE A 1 312 ? -12.616 13.739 22.058 1.00 83.50 312 ILE A N 1
ATOM 2462 C CA . ILE A 1 312 ?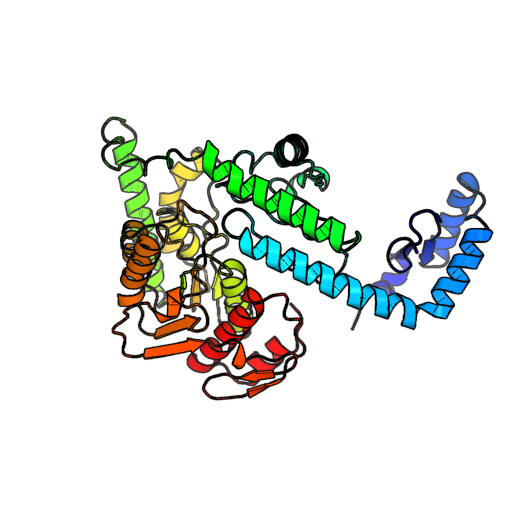 -13.325 12.945 23.078 1.00 83.50 312 ILE A CA 1
ATOM 2463 C C . ILE A 1 312 ? -14.711 12.518 22.574 1.00 83.50 312 ILE A C 1
ATOM 2465 O O . ILE A 1 312 ? -15.171 11.401 22.824 1.00 83.50 312 ILE A O 1
ATOM 2469 N N . GLN A 1 313 ? -15.386 13.413 21.849 1.00 81.00 313 GLN A N 1
ATOM 2470 C CA . GLN A 1 313 ? -16.738 13.184 21.355 1.00 81.00 313 GLN A CA 1
ATOM 2471 C C . GLN A 1 313 ? -16.775 12.072 20.303 1.00 81.00 313 GLN A C 1
ATOM 2473 O O . GLN A 1 313 ? -17.704 11.265 20.323 1.00 81.00 313 GLN A O 1
ATOM 2478 N N . ASP A 1 314 ? -15.740 11.957 19.464 1.00 81.19 314 ASP A N 1
ATOM 2479 C CA . ASP A 1 314 ? -15.613 10.844 18.516 1.00 81.19 314 ASP A CA 1
ATOM 2480 C C . ASP A 1 314 ? -15.550 9.500 19.248 1.00 81.19 314 ASP A C 1
ATOM 2482 O O . ASP A 1 314 ? -16.230 8.554 18.854 1.00 81.19 314 ASP A O 1
ATOM 2486 N N . GLY A 1 315 ? -14.790 9.426 20.348 1.00 83.00 315 GLY A N 1
ATOM 2487 C CA . GLY A 1 315 ? -14.713 8.234 21.196 1.00 83.00 315 GLY A CA 1
ATOM 2488 C C . GLY A 1 315 ? -16.092 7.804 21.700 1.00 83.00 315 GLY A C 1
ATOM 2489 O O . GLY A 1 315 ? -16.497 6.658 21.497 1.00 83.00 315 GLY A O 1
ATOM 2490 N N . LYS A 1 316 ? -16.862 8.748 22.263 1.00 85.50 316 LYS A N 1
ATOM 2491 C CA . LYS A 1 316 ? -18.233 8.504 22.756 1.00 85.50 316 LYS A CA 1
ATOM 2492 C C . LYS A 1 316 ? -19.182 8.068 21.645 1.00 85.50 316 LYS A C 1
ATOM 2494 O O . LYS A 1 316 ? -19.931 7.105 21.806 1.00 85.50 316 LYS A O 1
ATOM 2499 N N . ILE A 1 317 ? -19.150 8.766 20.514 1.00 84.12 317 ILE A N 1
ATOM 2500 C CA . ILE A 1 317 ? -20.022 8.501 19.370 1.00 84.12 317 ILE A CA 1
ATOM 2501 C C . ILE A 1 317 ? -19.735 7.118 18.786 1.00 84.12 317 ILE A C 1
ATOM 2503 O O . ILE A 1 317 ? -20.659 6.317 18.646 1.00 84.12 317 ILE A O 1
ATOM 2507 N N . LEU A 1 318 ? -18.475 6.809 18.472 1.00 86.62 318 LEU A N 1
ATOM 2508 C CA . LEU A 1 318 ? -18.111 5.537 17.847 1.00 86.62 318 LEU A CA 1
ATOM 2509 C C . LEU A 1 318 ? -18.381 4.359 18.793 1.00 86.62 318 LEU A C 1
ATOM 2511 O O . LEU A 1 318 ? -18.960 3.361 18.362 1.00 86.62 318 LEU A O 1
ATOM 2515 N N . LYS A 1 319 ? -18.080 4.520 20.090 1.00 88.62 319 LYS A N 1
ATOM 2516 C CA . LYS A 1 319 ? -18.458 3.572 21.153 1.00 88.62 319 LYS A CA 1
ATOM 2517 C C . LYS A 1 319 ? -19.964 3.342 21.203 1.00 88.62 319 LYS A C 1
ATOM 2519 O O . LYS A 1 319 ? -20.410 2.203 21.305 1.00 88.62 319 LYS A O 1
ATOM 2524 N N . SER A 1 320 ? -20.756 4.410 21.086 1.00 87.19 320 SER A N 1
ATOM 2525 C CA . SER A 1 320 ? -22.217 4.305 21.098 1.00 87.19 320 SER A CA 1
ATOM 2526 C C . SER A 1 320 ? -22.768 3.529 19.908 1.00 87.19 320 SER A C 1
ATOM 2528 O O . SER A 1 320 ? -23.882 3.036 20.014 1.00 87.19 320 SER A O 1
ATOM 2530 N N . ILE A 1 321 ? -22.036 3.429 18.793 1.00 86.69 321 ILE A N 1
ATOM 2531 C CA . ILE A 1 321 ? -22.441 2.680 17.598 1.00 86.69 321 ILE A CA 1
ATOM 2532 C C . ILE A 1 321 ? -22.045 1.214 17.740 1.00 86.69 321 ILE A C 1
ATOM 2534 O O . ILE A 1 321 ? -22.890 0.342 17.569 1.00 86.69 321 ILE A O 1
ATOM 2538 N N . CYS A 1 322 ? -20.773 0.953 18.040 1.00 89.75 322 CYS A N 1
ATOM 2539 C CA . CYS A 1 322 ? -20.227 -0.391 18.152 1.00 89.75 322 CYS A CA 1
ATOM 2540 C C . CYS A 1 322 ? -19.054 -0.372 19.131 1.00 89.75 322 CYS A C 1
ATOM 2542 O O . CYS A 1 322 ? -18.033 0.266 18.856 1.00 89.75 322 CYS A O 1
ATOM 2544 N N . HIS A 1 323 ? -19.180 -1.079 20.252 1.00 90.50 323 HIS A N 1
ATOM 2545 C CA . HIS A 1 323 ? -18.064 -1.254 21.174 1.00 90.50 323 HIS A CA 1
ATOM 2546 C C . HIS A 1 323 ? -17.111 -2.341 20.642 1.00 90.50 323 HIS A C 1
ATOM 2548 O O . HIS A 1 323 ? -17.580 -3.339 20.092 1.00 90.50 323 HIS A O 1
ATOM 2554 N N . PRO A 1 324 ? -15.786 -2.164 20.760 1.00 92.75 324 PRO A N 1
ATOM 2555 C CA . PRO A 1 324 ? -14.831 -3.227 20.467 1.00 92.75 324 PRO A CA 1
ATOM 2556 C C . PRO A 1 324 ? -14.837 -4.283 21.583 1.00 92.75 324 PRO A C 1
ATOM 2558 O O . PRO A 1 324 ? -14.930 -3.931 22.752 1.00 92.75 324 PRO A O 1
ATOM 2561 N N . ASP A 1 325 ? -14.697 -5.568 21.253 1.00 93.69 325 ASP A N 1
ATOM 2562 C CA . ASP A 1 325 ? -14.350 -6.620 22.224 1.00 93.69 325 ASP A CA 1
ATOM 2563 C C . ASP A 1 325 ? -12.840 -6.638 22.478 1.00 93.69 325 ASP A C 1
ATOM 2565 O O . ASP A 1 325 ? -12.389 -6.766 23.616 1.00 93.69 325 ASP A O 1
ATOM 2569 N N . ILE A 1 326 ? -12.062 -6.477 21.406 1.00 94.50 326 ILE A N 1
ATOM 2570 C CA . ILE A 1 326 ? -10.605 -6.344 21.430 1.00 94.50 326 ILE A CA 1
ATOM 2571 C C . ILE A 1 326 ? -10.276 -4.977 20.844 1.00 94.50 326 ILE A C 1
ATOM 2573 O O . ILE A 1 326 ? -10.682 -4.686 19.721 1.00 94.50 326 ILE A O 1
ATOM 2577 N N . LEU A 1 327 ? -9.539 -4.135 21.564 1.00 94.06 327 LEU A N 1
ATOM 2578 C CA . LEU A 1 327 ? -9.073 -2.850 21.046 1.00 94.06 327 LEU A CA 1
ATOM 2579 C C . LEU A 1 327 ? -7.550 -2.838 20.939 1.00 94.06 327 LEU A C 1
ATOM 2581 O O . LEU A 1 327 ? -6.837 -3.100 21.906 1.00 94.06 327 LEU A O 1
ATOM 2585 N N . ILE A 1 328 ? -7.066 -2.485 19.755 1.00 93.56 328 ILE A N 1
ATOM 2586 C CA . ILE A 1 328 ? -5.652 -2.304 19.457 1.00 93.56 328 ILE A CA 1
ATOM 2587 C C . ILE A 1 328 ? -5.390 -0.809 19.357 1.00 93.56 328 ILE A C 1
ATOM 2589 O O . ILE A 1 328 ? -5.957 -0.128 18.500 1.00 93.56 328 ILE A O 1
ATOM 2593 N N . VAL A 1 329 ? -4.534 -0.300 20.234 1.00 91.44 329 VAL A N 1
ATOM 2594 C CA . VAL A 1 329 ? -4.099 1.095 20.233 1.00 91.44 329 VAL A CA 1
ATOM 2595 C C . VAL A 1 329 ? -2.710 1.148 19.609 1.00 91.44 329 VAL A C 1
ATOM 2597 O O . VAL A 1 329 ? -1.713 0.770 20.227 1.00 91.44 329 VAL A O 1
ATOM 2600 N N . GLY A 1 330 ? -2.671 1.575 18.346 1.00 87.50 330 GLY A N 1
ATOM 2601 C CA . GLY A 1 330 ? -1.436 1.859 17.622 1.00 87.50 330 GLY A CA 1
ATOM 2602 C C . GLY A 1 330 ? -0.796 3.176 18.067 1.00 87.50 330 GLY A C 1
ATOM 2603 O O . GLY A 1 330 ? -1.257 3.820 19.006 1.00 87.50 330 GLY A O 1
ATOM 2604 N N . SER A 1 331 ? 0.256 3.596 17.360 1.00 84.38 331 SER A N 1
ATOM 2605 C CA . SER A 1 331 ? 0.979 4.838 17.672 1.00 84.38 331 SER A CA 1
ATOM 2606 C C . SER A 1 331 ? 0.048 6.057 17.675 1.00 84.38 331 SER A C 1
ATOM 2608 O O . SER A 1 331 ? -0.844 6.175 16.824 1.00 84.38 331 SER A O 1
ATOM 2610 N N . LEU A 1 332 ? 0.288 6.954 18.637 1.00 78.50 332 LEU A N 1
ATOM 2611 C CA . LEU A 1 332 ? -0.412 8.225 18.839 1.00 78.50 332 LEU A CA 1
ATOM 2612 C C . LEU A 1 332 ? 0.429 9.438 18.464 1.00 78.50 332 LEU A C 1
ATOM 2614 O O . LEU A 1 332 ? 0.002 10.571 18.668 1.00 78.50 332 LEU A O 1
ATOM 2618 N N . SER A 1 333 ? 1.591 9.224 17.858 1.00 67.62 333 SER A N 1
ATOM 2619 C CA . SER A 1 333 ? 2.410 10.307 17.329 1.00 67.62 333 SER A CA 1
ATOM 2620 C C . SER A 1 333 ? 1.642 11.135 16.285 1.00 67.62 333 SER A C 1
ATOM 2622 O O . SER A 1 333 ? 1.108 10.615 15.297 1.00 67.62 333 SER A O 1
ATOM 2624 N N . THR A 1 334 ? 1.576 12.452 16.487 1.00 54.69 334 THR A N 1
ATOM 2625 C CA . THR A 1 334 ? 0.939 13.391 15.555 1.00 54.69 334 THR A CA 1
ATOM 2626 C C . THR A 1 334 ? 1.969 14.328 14.949 1.00 54.69 334 THR A C 1
ATOM 2628 O O . THR A 1 334 ? 2.933 14.733 15.590 1.00 54.69 334 THR A O 1
ATOM 2631 N N . PHE A 1 335 ? 1.750 14.678 13.685 1.00 48.69 335 PHE A N 1
ATOM 2632 C CA . PHE A 1 335 ? 2.452 15.772 13.009 1.00 48.69 335 PHE A CA 1
ATOM 2633 C C . PHE A 1 335 ? 1.498 16.904 12.615 1.00 48.69 335 PHE A C 1
ATOM 2635 O O . PHE A 1 335 ? 1.889 17.825 11.906 1.00 48.69 335 PHE A O 1
ATOM 2642 N N . ASP A 1 336 ? 0.243 16.818 13.061 1.00 50.09 336 ASP A N 1
ATOM 2643 C CA . ASP A 1 336 ? -0.726 17.904 13.004 1.00 50.09 336 ASP A CA 1
ATOM 2644 C C . ASP A 1 336 ? -0.522 18.743 14.276 1.00 50.09 336 ASP A C 1
ATOM 2646 O O . ASP A 1 336 ? -0.927 18.295 15.352 1.00 50.09 336 ASP A O 1
ATOM 2650 N N . PRO A 1 337 ? 0.124 19.924 14.201 1.00 50.03 337 PRO A N 1
ATOM 2651 C CA . PRO A 1 337 ? 0.325 20.782 15.367 1.00 50.03 337 PRO A CA 1
ATOM 2652 C C . PRO A 1 337 ? -0.997 21.293 15.965 1.00 50.03 337 PRO A C 1
ATOM 2654 O O . PRO A 1 337 ? -0.991 21.821 17.072 1.00 50.03 337 PRO A O 1
ATOM 2657 N N . ASN A 1 338 ? -2.125 21.123 15.261 1.00 48.44 338 ASN A N 1
ATOM 2658 C CA . ASN A 1 338 ? -3.464 21.456 15.742 1.00 48.44 338 ASN A CA 1
ATOM 2659 C C . ASN A 1 338 ? -4.223 20.238 16.298 1.00 48.44 338 ASN A C 1
ATOM 2661 O O . ASN A 1 338 ? -5.339 20.402 16.794 1.00 48.44 338 ASN A O 1
ATOM 2665 N N . MET A 1 339 ? -3.681 19.015 16.205 1.00 62.47 339 MET A N 1
ATOM 2666 C CA . MET A 1 339 ? -4.288 17.866 16.876 1.00 62.47 339 MET A CA 1
ATOM 2667 C C . MET A 1 339 ? -4.051 17.982 18.374 1.00 62.47 339 MET A C 1
ATOM 2669 O O . MET A 1 339 ? -2.921 17.887 18.853 1.00 62.47 339 MET A O 1
ATOM 2673 N N . ASN A 1 340 ? -5.143 18.110 19.120 1.00 76.56 340 ASN A N 1
ATOM 2674 C CA . ASN A 1 340 ? -5.100 18.029 20.564 1.00 76.56 340 ASN A CA 1
ATOM 2675 C C . ASN A 1 340 ? -4.873 16.567 20.981 1.00 76.56 340 ASN A C 1
ATOM 2677 O O . ASN A 1 340 ? -5.810 15.779 21.110 1.00 76.56 340 ASN A O 1
ATOM 2681 N N . LEU A 1 341 ? -3.602 16.199 21.168 1.00 79.75 341 LEU A N 1
ATOM 2682 C CA . LEU A 1 341 ? -3.191 14.860 21.597 1.00 79.75 341 LEU A CA 1
ATOM 2683 C C . LEU A 1 341 ? -3.914 14.408 22.868 1.00 79.75 341 LEU A C 1
ATOM 2685 O O . LEU A 1 341 ? -4.295 13.245 22.962 1.00 79.75 341 LEU A O 1
ATOM 2689 N N . ASN A 1 342 ? -4.173 15.329 23.798 1.00 83.81 342 ASN A N 1
ATOM 2690 C CA . ASN A 1 342 ? -4.894 15.030 25.030 1.00 83.81 342 ASN A CA 1
ATOM 2691 C C . ASN A 1 342 ? -6.353 14.632 24.745 1.00 83.81 342 ASN A C 1
ATOM 2693 O O . ASN A 1 342 ? -6.843 13.651 25.296 1.00 83.81 342 ASN A O 1
ATOM 2697 N N . GLU A 1 343 ? -7.042 15.320 23.828 1.00 82.94 343 GLU A N 1
ATOM 2698 C CA . GLU A 1 343 ? -8.400 14.926 23.424 1.00 82.94 343 GLU A CA 1
ATOM 2699 C C . GLU A 1 343 ? -8.433 13.567 22.721 1.00 82.94 343 GLU A C 1
ATOM 2701 O O . GLU A 1 343 ? -9.362 12.788 22.940 1.00 82.94 343 GLU A O 1
ATOM 2706 N N . ILE A 1 344 ? -7.423 13.261 21.902 1.00 83.56 344 ILE A N 1
ATOM 2707 C CA . ILE A 1 344 ? -7.306 11.953 21.250 1.00 83.56 344 ILE A CA 1
ATOM 2708 C C . ILE A 1 344 ? -7.075 10.861 22.295 1.00 83.56 344 ILE A C 1
ATOM 2710 O O . ILE A 1 344 ? -7.770 9.847 22.274 1.00 83.56 344 ILE A O 1
ATOM 2714 N N . GLN A 1 345 ? -6.141 11.070 23.228 1.00 88.12 345 GLN A N 1
ATOM 2715 C CA . GLN A 1 345 ? -5.871 10.140 24.326 1.00 88.12 345 GLN A CA 1
ATOM 2716 C C . GLN A 1 345 ? -7.134 9.894 25.157 1.00 88.12 345 GLN A C 1
ATOM 2718 O O . GLN A 1 345 ? -7.497 8.744 25.387 1.00 88.12 345 GLN A O 1
ATOM 2723 N N . GLN A 1 346 ? -7.856 10.951 25.534 1.00 87.88 346 GLN A N 1
ATOM 2724 C CA . GLN A 1 346 ? -9.107 10.837 26.287 1.00 87.88 346 GLN A CA 1
ATOM 2725 C C . GLN A 1 346 ? -10.218 10.144 25.487 1.00 87.88 346 GLN A C 1
ATOM 2727 O O . GLN A 1 346 ? -10.931 9.304 26.033 1.00 87.88 346 GLN A O 1
ATOM 2732 N N . GLY A 1 347 ? -10.348 10.428 24.188 1.00 87.19 347 GLY A N 1
ATOM 2733 C CA . GLY A 1 347 ? -11.289 9.721 23.317 1.00 87.19 347 GLY A CA 1
ATOM 2734 C C . GLY A 1 347 ? -10.952 8.233 23.162 1.00 87.19 347 GLY A C 1
ATOM 2735 O O . GLY A 1 347 ? -11.856 7.400 23.094 1.00 87.19 347 GLY A O 1
ATOM 2736 N N . ILE A 1 348 ? -9.663 7.881 23.153 1.00 89.44 348 ILE A N 1
ATOM 2737 C CA . ILE A 1 348 ? -9.202 6.486 23.141 1.00 89.44 348 ILE A CA 1
ATOM 2738 C C . ILE A 1 348 ? -9.483 5.812 24.475 1.00 89.44 348 ILE A C 1
ATOM 2740 O O . ILE A 1 348 ? -9.966 4.686 24.462 1.00 89.44 348 ILE A O 1
ATOM 2744 N N . VAL A 1 349 ? -9.244 6.483 25.604 1.00 89.88 349 VAL A N 1
ATOM 2745 C CA . VAL A 1 349 ? -9.587 5.971 26.941 1.00 89.88 349 VAL A CA 1
ATOM 2746 C C . VAL A 1 349 ? -11.089 5.700 27.047 1.00 89.88 349 VAL A C 1
ATOM 2748 O O . VAL A 1 349 ? -11.490 4.628 27.497 1.00 89.88 349 VAL A O 1
ATOM 2751 N N . GLU A 1 350 ? -11.924 6.616 26.552 1.00 89.50 350 GLU A N 1
ATOM 2752 C CA . GLU A 1 350 ? -13.380 6.446 26.518 1.00 89.50 350 GLU A CA 1
ATOM 2753 C C . GLU A 1 350 ? -13.802 5.194 25.731 1.00 89.50 350 GLU A C 1
ATOM 2755 O O . GLU A 1 350 ? -14.647 4.422 26.199 1.00 89.50 350 GLU A O 1
ATOM 2760 N N . LEU A 1 351 ? -13.208 4.978 24.550 1.00 88.75 351 LEU A N 1
ATOM 2761 C CA . LEU A 1 351 ? -13.457 3.791 23.729 1.00 88.75 351 LEU A CA 1
ATOM 2762 C C . LEU A 1 351 ? -12.930 2.517 24.409 1.00 88.75 351 LEU A C 1
ATOM 2764 O O . LEU A 1 351 ? -13.628 1.500 24.451 1.00 88.75 351 LEU A O 1
ATOM 2768 N N . ALA A 1 352 ? -11.715 2.586 24.953 1.00 88.94 352 ALA A N 1
ATOM 2769 C CA . ALA A 1 352 ? -11.016 1.474 25.580 1.00 88.94 352 ALA A CA 1
ATOM 2770 C C . ALA A 1 352 ? -11.763 0.927 26.792 1.00 88.94 352 ALA A C 1
ATOM 2772 O O . ALA A 1 352 ? -11.812 -0.287 26.929 1.00 88.94 352 ALA A O 1
ATOM 2773 N N . GLY A 1 353 ? -12.436 1.780 27.574 1.00 85.50 353 GLY A N 1
ATOM 2774 C CA . GLY A 1 353 ? -13.243 1.366 28.730 1.00 85.50 353 GLY A CA 1
ATOM 2775 C C . GLY A 1 353 ? -14.414 0.418 28.421 1.00 85.50 353 GLY A C 1
ATOM 2776 O O . GLY A 1 353 ? -15.116 0.001 29.335 1.00 85.50 353 GLY A O 1
ATOM 2777 N N . SER A 1 354 ? -14.676 0.104 27.147 1.00 83.81 354 SER A N 1
ATOM 2778 C CA . SER A 1 354 ? -15.668 -0.904 26.736 1.00 83.81 354 SER A CA 1
ATOM 2779 C C . SER A 1 354 ? -15.068 -2.196 26.175 1.00 83.81 354 SER A C 1
ATOM 2781 O O . SER A 1 354 ? -15.812 -3.143 25.924 1.00 83.81 354 SER A O 1
ATOM 2783 N N . ALA A 1 355 ? -13.748 -2.252 25.984 1.00 89.00 355 ALA A N 1
ATOM 2784 C CA . ALA A 1 355 ? -13.069 -3.400 25.399 1.00 89.00 355 ALA A CA 1
ATOM 2785 C C . ALA A 1 355 ? -12.727 -4.450 26.455 1.00 89.00 355 ALA A C 1
ATOM 2787 O O . ALA A 1 355 ? -12.195 -4.135 27.507 1.00 89.00 355 ALA A O 1
ATOM 2788 N N . LYS A 1 356 ? -12.951 -5.733 26.174 1.00 88.25 356 LYS A N 1
ATOM 2789 C CA . LYS A 1 356 ? -12.573 -6.821 27.095 1.00 88.25 356 LYS A CA 1
ATOM 2790 C C . LYS A 1 356 ? -11.060 -7.036 27.133 1.00 88.25 356 LYS A C 1
ATOM 2792 O O . LYS A 1 356 ? -10.509 -7.405 28.171 1.00 88.25 356 LYS A O 1
ATOM 2797 N N . THR A 1 357 ? -10.391 -6.831 25.999 1.00 90.62 357 THR A N 1
ATOM 2798 C CA . THR A 1 357 ? -8.936 -6.961 25.864 1.00 90.62 357 THR A CA 1
ATOM 2799 C C . THR A 1 357 ? -8.341 -5.744 25.174 1.00 90.62 357 THR A C 1
ATOM 2801 O O . THR A 1 357 ? -8.861 -5.277 24.159 1.00 90.62 357 THR A O 1
ATOM 2804 N N . LEU A 1 358 ? -7.215 -5.267 25.705 1.00 92.25 358 LEU A N 1
ATOM 2805 C CA . LEU A 1 358 ? -6.447 -4.162 25.145 1.00 92.25 358 LEU A CA 1
ATOM 2806 C C . LEU A 1 358 ? -5.068 -4.627 24.683 1.00 92.25 358 LEU A C 1
ATOM 2808 O O . LEU A 1 358 ? -4.329 -5.247 25.446 1.00 92.25 358 LEU A O 1
ATOM 2812 N N . TYR A 1 359 ? -4.704 -4.249 23.461 1.00 91.94 359 TYR A N 1
ATOM 2813 C CA . TYR A 1 359 ? -3.349 -4.351 22.928 1.00 91.94 359 TYR A CA 1
ATOM 2814 C C . TYR A 1 359 ? -2.777 -2.951 22.758 1.00 91.94 359 TYR A C 1
ATOM 2816 O O . TYR A 1 359 ? -3.271 -2.176 21.939 1.00 91.94 359 TYR A O 1
ATOM 2824 N N . LEU A 1 360 ? -1.752 -2.616 23.538 1.00 91.19 360 LEU A N 1
ATOM 2825 C CA . LEU A 1 360 ? -1.157 -1.282 23.539 1.00 91.19 360 LEU A CA 1
ATOM 2826 C C . LEU A 1 360 ? 0.242 -1.324 22.944 1.00 91.19 360 LEU A C 1
ATOM 2828 O O . LEU A 1 360 ? 1.083 -2.101 23.394 1.00 91.19 360 LEU A O 1
ATOM 2832 N N . PHE A 1 361 ? 0.506 -0.458 21.969 1.00 89.50 361 PHE A N 1
ATOM 2833 C CA . PHE A 1 361 ? 1.860 -0.253 21.482 1.00 89.50 361 PHE A CA 1
ATOM 2834 C C . PHE A 1 361 ? 2.684 0.558 22.495 1.00 89.50 361 PHE A C 1
ATOM 2836 O O . PHE A 1 361 ? 2.662 1.784 22.488 1.00 89.50 361 PHE A O 1
ATOM 2843 N N . SER A 1 362 ? 3.395 -0.128 23.388 1.00 84.75 362 SER A N 1
ATOM 2844 C CA . SER A 1 362 ? 4.034 0.488 24.558 1.00 84.75 362 SER A CA 1
ATOM 2845 C C . SER A 1 362 ? 5.326 1.249 24.259 1.00 84.75 362 SER A C 1
ATOM 2847 O O . SER A 1 362 ? 5.773 1.996 25.123 1.00 84.75 362 SER A O 1
ATOM 2849 N N . ASP A 1 363 ? 5.931 1.080 23.077 1.00 84.44 363 ASP A N 1
ATOM 2850 C CA . ASP A 1 363 ? 7.126 1.867 22.726 1.00 84.44 363 ASP A CA 1
ATOM 2851 C C . ASP A 1 363 ? 6.773 3.311 22.341 1.00 84.44 363 ASP A C 1
ATOM 2853 O O . ASP A 1 363 ? 7.653 4.167 22.312 1.00 84.44 363 ASP A O 1
ATOM 2857 N N . ASP A 1 364 ? 5.494 3.605 22.072 1.00 83.50 364 ASP A N 1
ATOM 2858 C CA . ASP A 1 364 ? 5.010 4.975 21.931 1.00 83.50 364 ASP A CA 1
ATOM 2859 C C . ASP A 1 364 ? 4.715 5.563 23.329 1.00 83.50 364 ASP A C 1
ATOM 2861 O O . ASP A 1 364 ? 3.784 5.100 24.003 1.00 83.50 364 ASP A O 1
ATOM 2865 N N . PRO A 1 365 ? 5.446 6.603 23.784 1.00 83.31 365 PRO A N 1
ATOM 2866 C CA . PRO A 1 365 ? 5.272 7.166 25.125 1.00 83.31 365 PRO A CA 1
ATOM 2867 C C . PRO A 1 365 ? 3.857 7.694 25.394 1.00 83.31 365 PRO A C 1
ATOM 2869 O O . PRO A 1 365 ? 3.384 7.649 26.531 1.00 83.31 365 PRO A O 1
ATOM 2872 N N . LEU A 1 366 ? 3.156 8.171 24.358 1.00 85.06 366 LEU A N 1
ATOM 2873 C CA . LEU A 1 366 ? 1.791 8.685 24.485 1.00 85.06 366 LEU A CA 1
ATOM 2874 C C . LEU A 1 366 ? 0.782 7.560 24.717 1.00 85.06 366 LEU A C 1
ATOM 2876 O O . LEU A 1 366 ? -0.229 7.778 25.384 1.00 85.06 366 LEU A O 1
ATOM 2880 N N . VAL A 1 367 ? 1.052 6.371 24.175 1.00 86.12 367 VAL A N 1
ATOM 2881 C CA . VAL A 1 367 ? 0.251 5.165 24.417 1.00 86.12 367 VAL A CA 1
ATOM 2882 C C . VAL A 1 367 ? 0.581 4.583 25.789 1.00 86.12 367 VAL A C 1
ATOM 2884 O O . VAL A 1 367 ? -0.330 4.227 26.536 1.00 86.12 367 VAL A O 1
ATOM 2887 N N . ALA A 1 368 ? 1.867 4.526 26.149 1.00 84.31 368 ALA A N 1
ATOM 2888 C CA . ALA A 1 368 ? 2.315 4.046 27.455 1.00 84.31 368 ALA A CA 1
ATOM 2889 C C . ALA A 1 368 ? 1.741 4.880 28.616 1.00 84.31 368 ALA A C 1
ATOM 2891 O O . ALA A 1 368 ? 1.388 4.325 29.655 1.00 84.31 368 ALA A O 1
ATOM 2892 N N . GLY A 1 369 ? 1.593 6.195 28.416 1.00 81.31 369 GLY A N 1
ATOM 2893 C CA . GLY A 1 369 ? 1.018 7.126 29.390 1.00 81.31 369 GLY A CA 1
ATOM 2894 C C . GLY A 1 369 ? -0.514 7.116 29.504 1.00 81.31 369 GLY A C 1
ATOM 2895 O O . GLY A 1 369 ? -1.058 7.879 30.304 1.00 81.31 369 GLY A O 1
ATOM 2896 N N . LEU A 1 370 ? -1.233 6.294 28.727 1.00 84.25 370 LEU A N 1
ATOM 2897 C CA . LEU A 1 370 ? -2.693 6.200 28.830 1.00 84.25 370 LEU A CA 1
ATOM 2898 C C . LEU A 1 370 ? -3.107 5.577 30.171 1.00 84.25 370 LEU A C 1
ATOM 2900 O O . LEU A 1 370 ? -2.771 4.430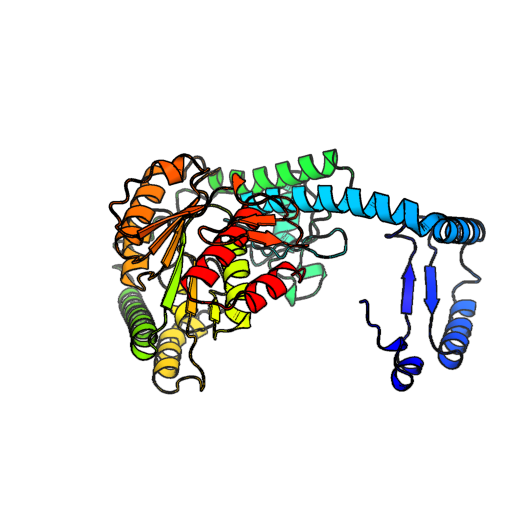 30.473 1.00 84.25 370 LEU A O 1
ATOM 2904 N N . LYS A 1 371 ? -3.904 6.315 30.953 1.00 78.81 371 LYS A N 1
ATOM 2905 C CA . LYS A 1 371 ? -4.531 5.812 32.183 1.00 78.81 371 LYS A CA 1
ATOM 2906 C C . LYS A 1 371 ? -5.715 4.916 31.823 1.00 78.81 371 LYS A C 1
ATOM 2908 O O . LYS A 1 371 ? -6.798 5.407 31.519 1.00 78.81 371 LYS A O 1
ATOM 2913 N N . LEU A 1 372 ? -5.477 3.609 31.807 1.00 77.62 372 LEU A N 1
ATOM 2914 C CA . LEU A 1 372 ? -6.453 2.585 31.443 1.00 77.62 372 LEU A CA 1
ATOM 2915 C C . LEU A 1 372 ? -6.577 1.585 32.596 1.00 77.62 372 LEU A C 1
ATOM 2917 O O . LEU A 1 372 ? -5.718 0.717 32.745 1.00 77.62 372 LEU A O 1
ATOM 2921 N N . ASP A 1 373 ? -7.645 1.695 33.385 1.00 61.12 373 ASP A N 1
ATOM 2922 C CA . ASP A 1 373 ? -7.995 0.696 34.401 1.00 61.12 373 ASP A CA 1
ATOM 2923 C C . ASP A 1 373 ? -8.673 -0.490 33.707 1.00 61.12 373 ASP A C 1
ATOM 2925 O O . ASP A 1 373 ? -9.887 -0.511 33.512 1.00 61.12 373 ASP A O 1
ATOM 2929 N N . HIS A 1 374 ? -7.874 -1.458 33.249 1.00 64.88 374 HIS A N 1
ATOM 2930 C CA . HIS A 1 374 ? -8.377 -2.632 32.534 1.00 64.88 374 HIS A CA 1
ATOM 2931 C C . HIS A 1 374 ? -7.711 -3.929 32.985 1.00 64.88 374 HIS A C 1
ATOM 2933 O O . HIS A 1 374 ? -6.488 -4.024 33.060 1.00 64.88 374 HIS A O 1
ATOM 2939 N N . HIS A 1 375 ? -8.530 -4.960 33.209 1.00 54.78 375 HIS A N 1
ATOM 2940 C CA . HIS A 1 375 ? -8.084 -6.256 33.730 1.00 54.78 375 HIS A CA 1
ATOM 2941 C C . HIS A 1 375 ? -7.249 -7.089 32.739 1.00 54.78 375 HIS A C 1
ATOM 2943 O O . HIS A 1 375 ? -6.442 -7.903 33.177 1.00 54.78 375 HIS A O 1
ATOM 2949 N N . THR A 1 376 ? -7.395 -6.876 31.424 1.00 66.69 376 THR A N 1
ATOM 2950 C CA . THR A 1 376 ? -6.695 -7.662 30.388 1.00 66.69 376 THR A CA 1
ATOM 2951 C C . THR A 1 376 ? -5.962 -6.741 29.410 1.00 66.69 376 THR A C 1
ATOM 2953 O O . THR A 1 376 ? -6.497 -6.360 28.365 1.00 66.69 376 THR A O 1
ATOM 2956 N N . LYS A 1 377 ? -4.730 -6.361 29.763 1.00 80.69 377 LYS A N 1
ATOM 2957 C CA . LYS A 1 377 ? -3.844 -5.504 28.960 1.00 80.69 377 LYS A CA 1
ATOM 2958 C C . LYS A 1 377 ? -2.623 -6.300 28.496 1.00 80.69 377 LYS A C 1
ATOM 2960 O O . LYS A 1 377 ? -1.918 -6.881 29.311 1.00 80.69 377 LYS A O 1
ATOM 2965 N N . SER A 1 378 ? -2.370 -6.294 27.190 1.00 84.94 378 SER A N 1
ATOM 2966 C CA . SER A 1 378 ? -1.165 -6.847 26.565 1.00 84.94 378 SER A CA 1
ATOM 2967 C C . SER A 1 378 ? -0.340 -5.729 25.935 1.00 84.94 378 SER A C 1
ATOM 2969 O O . SER A 1 378 ? -0.868 -4.873 25.222 1.00 84.94 378 SER A O 1
ATOM 2971 N N . GLU A 1 379 ? 0.965 -5.736 26.190 1.00 87.19 379 GLU A N 1
ATOM 2972 C CA . GLU A 1 379 ? 1.902 -4.776 25.608 1.00 87.19 379 GLU A CA 1
ATOM 2973 C C . GLU A 1 379 ? 2.528 -5.336 24.333 1.00 87.19 379 GLU A C 1
ATOM 2975 O O . GLU A 1 379 ? 3.038 -6.456 24.304 1.00 87.19 379 GLU A O 1
ATOM 2980 N N . ILE A 1 380 ? 2.509 -4.531 23.276 1.00 87.38 380 ILE A N 1
ATOM 2981 C CA . ILE A 1 380 ? 3.182 -4.814 22.015 1.00 87.38 380 ILE A CA 1
ATOM 2982 C C . ILE A 1 380 ? 4.447 -3.967 21.972 1.00 87.38 380 ILE A C 1
ATOM 2984 O O . ILE A 1 380 ? 4.366 -2.742 22.030 1.00 87.38 380 ILE A O 1
ATOM 2988 N N . LYS A 1 381 ? 5.601 -4.627 21.848 1.00 88.62 381 LYS A N 1
ATOM 2989 C CA . LYS A 1 381 ? 6.928 -4.000 21.785 1.00 88.62 381 LYS A CA 1
ATOM 2990 C C . LYS A 1 381 ? 7.638 -4.401 20.500 1.00 88.62 381 LYS A C 1
ATOM 2992 O O . LYS A 1 381 ? 7.670 -5.581 20.155 1.00 88.62 381 LYS A O 1
ATOM 2997 N N . LEU A 1 382 ? 8.252 -3.444 19.815 1.00 86.12 382 LEU A N 1
ATOM 2998 C CA . LEU A 1 382 ? 9.120 -3.633 18.653 1.00 86.12 382 LEU A CA 1
ATOM 2999 C C . LEU A 1 382 ? 10.315 -4.531 18.978 1.00 86.12 382 LEU A C 1
ATOM 3001 O O . LEU A 1 382 ? 10.810 -5.213 18.088 1.00 86.12 382 LEU A O 1
ATOM 3005 N N . SER A 1 383 ? 10.743 -4.601 20.243 1.00 88.81 383 SER A N 1
ATOM 3006 C CA . SER A 1 383 ? 11.761 -5.561 20.693 1.00 88.81 383 SER A CA 1
ATOM 3007 C C . SER A 1 383 ? 11.367 -7.022 20.453 1.00 88.81 383 SER A C 1
ATOM 3009 O O . SER A 1 383 ? 12.233 -7.892 20.393 1.00 88.81 383 SER A O 1
ATOM 3011 N N . ASN A 1 384 ? 10.069 -7.305 20.311 1.00 90.31 384 ASN A N 1
ATOM 3012 C CA . ASN A 1 384 ? 9.552 -8.657 20.130 1.00 90.31 384 ASN A CA 1
ATOM 3013 C C . ASN A 1 384 ? 9.542 -9.092 18.657 1.00 90.31 384 ASN A C 1
ATOM 3015 O O . ASN A 1 384 ? 9.062 -10.180 18.349 1.00 90.31 384 ASN A O 1
ATOM 3019 N N . ILE A 1 385 ? 10.058 -8.271 17.738 1.00 89.75 385 ILE A N 1
ATOM 3020 C CA . ILE A 1 385 ? 10.168 -8.618 16.323 1.00 89.75 385 ILE A CA 1
ATOM 3021 C C . ILE A 1 385 ? 11.553 -8.283 15.775 1.00 89.75 385 ILE A C 1
ATOM 3023 O O . ILE A 1 385 ? 12.036 -7.155 15.859 1.00 89.75 385 ILE A O 1
ATOM 3027 N N . THR A 1 386 ? 12.185 -9.286 15.180 1.00 89.06 386 THR A N 1
ATOM 3028 C CA . THR A 1 386 ? 13.462 -9.164 14.473 1.00 89.06 386 THR A CA 1
ATOM 3029 C C . THR A 1 386 ? 13.233 -9.307 12.967 1.00 89.06 386 THR A C 1
ATOM 3031 O O . THR A 1 386 ? 12.097 -9.310 12.507 1.00 89.06 386 THR A O 1
ATOM 3034 N N . GLU A 1 387 ? 14.294 -9.389 12.164 1.00 82.12 387 GLU A N 1
ATOM 3035 C CA . GLU A 1 387 ? 14.148 -9.624 10.720 1.00 82.12 387 GLU A CA 1
ATOM 3036 C C . GLU A 1 387 ? 13.673 -11.042 10.372 1.00 82.12 387 GLU A C 1
ATOM 3038 O O . GLU A 1 387 ? 13.227 -11.268 9.247 1.00 82.12 387 GLU A O 1
ATOM 3043 N N . THR A 1 388 ? 13.788 -11.992 11.304 1.00 86.31 388 THR A N 1
ATOM 3044 C CA . THR A 1 388 ? 13.533 -13.418 11.052 1.00 86.31 388 THR A CA 1
ATOM 3045 C C . THR A 1 388 ? 12.591 -14.061 12.061 1.00 86.31 388 THR A C 1
ATOM 3047 O O . THR A 1 388 ? 12.179 -15.204 11.861 1.00 86.31 388 THR A O 1
ATOM 3050 N N . GLU A 1 389 ? 12.238 -13.362 13.139 1.00 91.56 389 GLU A N 1
ATOM 3051 C CA . GLU A 1 389 ? 11.486 -13.924 14.255 1.00 91.56 389 GLU A CA 1
ATOM 3052 C C . GLU A 1 389 ? 10.464 -12.926 14.814 1.00 91.56 389 GLU A C 1
ATOM 3054 O O . GLU A 1 389 ? 10.784 -11.760 15.049 1.00 91.56 389 GLU A O 1
ATOM 3059 N N . VAL A 1 390 ? 9.243 -13.405 15.065 1.00 92.38 390 VAL A N 1
ATOM 3060 C CA . VAL A 1 390 ? 8.191 -12.700 15.808 1.00 92.38 390 VAL A CA 1
ATOM 3061 C C . VAL A 1 390 ? 7.924 -13.460 17.104 1.00 92.38 390 VAL A C 1
ATOM 3063 O O . VAL A 1 390 ? 7.588 -14.645 17.073 1.00 92.38 390 VAL A O 1
ATOM 3066 N N . LYS A 1 391 ? 8.028 -12.767 18.238 1.00 91.38 391 LYS A N 1
ATOM 3067 C CA . LYS A 1 391 ? 7.712 -13.284 19.571 1.00 91.38 391 LYS A CA 1
ATOM 3068 C C . LYS A 1 391 ? 6.360 -12.749 20.027 1.00 91.38 391 LYS A C 1
ATOM 3070 O O . LYS A 1 391 ? 6.122 -11.539 20.044 1.00 91.38 391 LYS A O 1
ATOM 3075 N N . SER A 1 392 ? 5.467 -13.657 20.382 1.00 88.19 392 SER A N 1
ATOM 3076 C CA . SER A 1 392 ? 4.213 -13.346 21.060 1.00 88.19 392 SER A CA 1
ATOM 3077 C C . SER A 1 392 ? 4.371 -13.523 22.574 1.00 88.19 392 SER A C 1
ATOM 3079 O O . SER A 1 392 ? 5.456 -13.855 23.056 1.00 88.19 392 SER A O 1
ATOM 3081 N N . ALA A 1 393 ? 3.291 -13.322 23.334 1.00 77.12 393 ALA A N 1
ATOM 3082 C CA . ALA A 1 393 ? 3.282 -13.621 24.767 1.00 77.12 393 ALA A CA 1
ATOM 3083 C C . ALA A 1 393 ? 3.586 -15.103 25.076 1.00 77.12 393 ALA A C 1
ATOM 3085 O O . ALA A 1 393 ? 4.202 -15.393 26.097 1.00 77.12 393 ALA A O 1
ATOM 3086 N N . ASN A 1 394 ? 3.179 -16.027 24.195 1.00 80.19 394 ASN A N 1
ATOM 3087 C CA . ASN A 1 394 ? 3.179 -17.466 24.479 1.00 80.19 394 ASN A CA 1
ATOM 3088 C C . ASN A 1 394 ? 4.098 -18.294 23.569 1.00 80.19 394 ASN A C 1
ATOM 3090 O O . ASN A 1 394 ? 4.323 -19.473 23.842 1.00 80.19 394 ASN A O 1
ATOM 3094 N N . SER A 1 395 ? 4.589 -17.752 22.453 1.00 89.00 395 SER A N 1
ATOM 3095 C CA . SER A 1 395 ? 5.380 -18.511 21.479 1.00 89.00 395 SER A CA 1
ATOM 3096 C C . SER A 1 395 ? 6.328 -17.637 20.666 1.00 89.00 395 SER A C 1
ATOM 3098 O O . SER A 1 395 ? 6.250 -16.410 20.639 1.00 89.00 395 SER A O 1
ATOM 3100 N N . SER A 1 396 ? 7.240 -18.310 19.969 1.00 91.50 396 SER A N 1
ATOM 3101 C CA . SER A 1 396 ? 8.106 -17.700 18.971 1.00 91.50 396 SER A CA 1
ATOM 3102 C C . SER A 1 396 ? 7.893 -18.338 17.603 1.00 91.50 396 SER A C 1
ATOM 3104 O O . SER A 1 396 ? 7.761 -19.567 17.492 1.00 91.50 396 SER A O 1
ATOM 3106 N N . TYR A 1 397 ? 7.880 -17.495 16.572 1.00 92.44 397 TYR A N 1
ATOM 3107 C CA . TYR A 1 397 ? 7.646 -17.874 15.186 1.00 92.44 397 TYR A CA 1
ATOM 3108 C C . TYR A 1 397 ? 8.745 -17.332 14.290 1.00 92.44 397 TYR A C 1
ATOM 3110 O O . TYR A 1 397 ? 9.058 -16.143 14.328 1.00 92.44 397 TYR A O 1
ATOM 3118 N N . LYS A 1 398 ? 9.268 -18.183 13.408 1.00 90.94 398 LYS A N 1
ATOM 3119 C CA . LYS A 1 398 ? 10.106 -17.718 12.304 1.00 90.94 398 LYS A CA 1
ATOM 3120 C C . LYS A 1 398 ? 9.230 -17.087 11.225 1.00 90.94 398 LYS A C 1
ATOM 3122 O O . LYS A 1 398 ? 8.110 -17.538 10.993 1.00 90.94 398 LYS A O 1
ATOM 3127 N N . HIS A 1 399 ? 9.744 -16.067 10.550 1.00 89.12 399 HIS A N 1
ATOM 3128 C CA . HIS A 1 399 ? 9.092 -15.487 9.381 1.00 89.12 399 HIS A CA 1
ATOM 3129 C C . HIS A 1 399 ? 10.107 -15.156 8.291 1.00 89.12 399 HIS A C 1
ATOM 3131 O O . HIS A 1 399 ? 11.270 -14.863 8.559 1.00 89.12 399 HIS A O 1
ATOM 3137 N N . SER A 1 400 ? 9.636 -15.159 7.047 1.00 82.44 400 SER A N 1
ATOM 3138 C CA . SER A 1 400 ? 10.380 -14.660 5.882 1.00 82.44 400 SER A CA 1
ATOM 3139 C C . SER A 1 400 ? 9.813 -13.345 5.347 1.00 82.44 400 SER A C 1
ATOM 3141 O O . SER A 1 400 ? 10.278 -12.836 4.329 1.00 82.44 400 SER A O 1
ATOM 3143 N N . ARG A 1 401 ? 8.798 -12.795 6.028 1.00 78.50 401 ARG A N 1
ATOM 3144 C CA . ARG A 1 401 ? 8.130 -11.550 5.643 1.00 78.50 401 ARG A CA 1
ATOM 3145 C C . ARG A 1 401 ? 9.050 -10.344 5.655 1.00 78.50 401 ARG A C 1
ATOM 3147 O O . ARG A 1 401 ? 9.782 -10.111 6.613 1.00 78.50 401 ARG A O 1
ATOM 3154 N N . GLN A 1 402 ? 8.885 -9.499 4.646 1.00 73.44 402 GLN A N 1
ATOM 3155 C CA . GLN A 1 402 ? 9.475 -8.165 4.649 1.00 73.44 402 GLN A CA 1
ATOM 3156 C C . GLN A 1 402 ? 8.753 -7.250 5.647 1.00 73.44 402 GLN A C 1
ATOM 3158 O O . GLN A 1 402 ? 7.523 -7.221 5.693 1.00 73.44 402 GLN A O 1
ATOM 3163 N N . LEU A 1 403 ? 9.523 -6.465 6.404 1.00 77.69 403 LEU A N 1
ATOM 3164 C CA . LEU A 1 403 ? 9.024 -5.569 7.452 1.00 77.69 403 LEU A CA 1
ATOM 3165 C C . LEU A 1 403 ? 9.266 -4.090 7.088 1.00 77.69 403 LEU A C 1
ATOM 3167 O O . LEU A 1 403 ? 10.188 -3.467 7.620 1.00 77.69 403 LEU A O 1
ATOM 3171 N N . PRO A 1 404 ? 8.499 -3.513 6.141 1.00 69.44 404 PRO A N 1
ATOM 3172 C CA . PRO A 1 404 ? 8.668 -2.123 5.740 1.00 69.44 404 PRO A CA 1
ATOM 3173 C C . PRO A 1 404 ? 8.152 -1.178 6.834 1.00 69.44 404 PRO A C 1
ATOM 3175 O O . PRO A 1 404 ? 6.949 -0.970 6.967 1.00 69.44 404 PRO A O 1
ATOM 3178 N N . GLY A 1 405 ? 9.072 -0.589 7.597 1.00 74.56 405 GLY A N 1
ATOM 3179 C CA . GLY A 1 405 ? 8.750 0.406 8.622 1.00 74.56 405 GLY A CA 1
ATOM 3180 C C . GLY A 1 405 ? 8.147 -0.176 9.906 1.00 74.56 405 GLY A C 1
ATOM 3181 O O . GLY A 1 405 ? 7.876 -1.373 10.025 1.00 74.56 405 GLY A O 1
ATOM 3182 N N . GLU A 1 406 ? 7.957 0.691 10.899 1.00 79.94 406 GLU A N 1
ATOM 3183 C CA . GLU A 1 406 ? 7.485 0.306 12.235 1.00 79.94 406 GLU A CA 1
ATOM 3184 C C . GLU A 1 406 ? 6.008 -0.097 12.243 1.00 79.94 406 GLU A C 1
ATOM 3186 O O . GLU A 1 406 ? 5.658 -1.107 12.851 1.00 79.94 406 GLU A O 1
ATOM 3191 N N . SER A 1 407 ? 5.145 0.600 11.494 1.00 80.12 407 SER A N 1
ATOM 3192 C CA . SER A 1 407 ? 3.712 0.274 11.413 1.00 80.12 407 SER A CA 1
ATOM 3193 C C . SER A 1 407 ? 3.471 -1.175 10.998 1.00 80.12 407 SER A C 1
ATOM 3195 O O . SER A 1 407 ? 2.577 -1.834 11.526 1.00 80.12 407 SER A O 1
ATOM 3197 N N . TYR A 1 408 ? 4.275 -1.693 10.062 1.00 82.06 408 TYR A N 1
ATOM 3198 C CA . TYR A 1 408 ? 4.148 -3.071 9.598 1.00 82.06 408 TYR A CA 1
ATOM 3199 C C . TYR A 1 408 ? 4.642 -4.080 10.636 1.00 82.06 408 TYR A C 1
ATOM 3201 O O . TYR A 1 408 ? 3.988 -5.101 10.848 1.00 82.06 408 TYR A O 1
ATOM 3209 N N . LYS A 1 409 ? 5.755 -3.782 11.319 1.00 86.81 409 LYS A N 1
ATOM 3210 C CA . LYS A 1 409 ? 6.272 -4.600 12.427 1.00 86.81 409 LYS A CA 1
ATOM 3211 C C . LYS A 1 409 ? 5.223 -4.775 13.525 1.00 86.81 409 LYS A C 1
ATOM 3213 O O . LYS A 1 409 ? 4.937 -5.890 13.954 1.00 86.81 409 LYS A O 1
ATOM 3218 N N . LEU A 1 410 ? 4.587 -3.674 13.908 1.00 86.75 410 LEU A N 1
ATOM 3219 C CA . LEU A 1 410 ? 3.552 -3.646 14.939 1.00 86.75 410 LEU A CA 1
ATOM 3220 C C . LEU A 1 410 ? 2.269 -4.317 14.499 1.00 86.75 410 LEU A C 1
ATOM 3222 O O . LEU A 1 410 ? 1.662 -5.053 15.273 1.00 86.75 410 LEU A O 1
ATOM 3226 N N . ALA A 1 411 ? 1.870 -4.097 13.250 1.00 88.62 411 ALA A N 1
ATOM 3227 C CA . ALA A 1 411 ? 0.742 -4.789 12.657 1.00 88.62 411 ALA A CA 1
ATOM 3228 C C . ALA A 1 411 ? 0.944 -6.308 12.682 1.00 88.62 411 ALA A C 1
ATOM 3230 O O . ALA A 1 411 ? 0.007 -7.039 13.000 1.00 88.62 411 ALA A O 1
ATOM 3231 N N . LEU A 1 412 ? 2.161 -6.775 12.377 1.00 90.75 412 LEU A N 1
ATOM 3232 C CA . LEU A 1 412 ? 2.496 -8.194 12.388 1.00 90.75 412 LEU A CA 1
ATOM 3233 C C . LEU A 1 412 ? 2.458 -8.771 13.804 1.00 90.75 412 LEU A C 1
ATOM 3235 O O . LEU A 1 412 ? 1.784 -9.773 14.028 1.00 90.75 412 LEU A O 1
ATOM 3239 N N . LEU A 1 413 ? 3.101 -8.097 14.761 1.00 92.31 413 LEU A N 1
ATOM 3240 C CA . LEU A 1 413 ? 3.060 -8.472 16.176 1.00 92.31 413 LEU A CA 1
ATOM 3241 C C . LEU A 1 413 ? 1.629 -8.523 16.720 1.00 92.31 413 LEU A C 1
ATOM 3243 O O . LEU A 1 413 ? 1.255 -9.499 17.370 1.00 92.31 413 LEU A O 1
ATOM 3247 N N . SER A 1 414 ? 0.822 -7.499 16.429 1.00 92.00 414 SER A N 1
ATOM 3248 C CA . SER A 1 414 ? -0.582 -7.423 16.857 1.00 92.00 414 SER A CA 1
ATOM 3249 C C . SER A 1 414 ? -1.384 -8.589 16.298 1.00 92.00 414 SER A C 1
ATOM 3251 O O . SER A 1 414 ? -2.097 -9.259 17.037 1.00 92.00 414 SER A O 1
ATOM 3253 N N . ALA A 1 415 ? -1.234 -8.865 15.000 1.00 93.00 415 ALA A N 1
ATOM 3254 C CA . ALA A 1 415 ? -1.940 -9.954 14.344 1.00 93.00 415 ALA A CA 1
ATOM 3255 C C . ALA A 1 415 ? -1.589 -11.312 14.967 1.00 93.00 415 ALA A C 1
ATOM 3257 O O . ALA A 1 415 ? -2.503 -12.066 15.290 1.00 93.00 415 ALA A O 1
ATOM 3258 N N . VAL A 1 416 ? -0.300 -11.601 15.184 1.00 93.94 416 VAL A N 1
ATOM 3259 C CA . VAL A 1 416 ? 0.146 -12.871 15.785 1.00 93.94 416 VAL A CA 1
ATOM 3260 C C . VAL A 1 416 ? -0.398 -13.034 17.205 1.00 93.94 416 VAL A C 1
ATOM 3262 O O . VAL A 1 416 ? -1.006 -14.059 17.499 1.00 93.94 416 VAL A O 1
ATOM 3265 N N . ASN A 1 417 ? -0.256 -12.019 18.065 1.00 92.88 417 ASN A N 1
ATOM 3266 C CA . ASN A 1 417 ? -0.738 -12.101 19.449 1.00 92.88 417 ASN A CA 1
ATOM 3267 C C . ASN A 1 417 ? -2.263 -12.292 19.524 1.00 92.88 417 ASN A C 1
ATOM 3269 O O . ASN A 1 417 ? -2.747 -13.078 20.335 1.00 92.88 417 ASN A O 1
ATOM 3273 N N . ILE A 1 418 ? -3.020 -11.610 18.660 1.00 92.56 418 ILE A N 1
ATOM 3274 C CA . ILE A 1 418 ? -4.481 -11.749 18.601 1.00 92.56 418 ILE A CA 1
ATOM 3275 C C . ILE A 1 418 ? -4.879 -13.125 18.078 1.00 92.56 418 ILE A C 1
ATOM 3277 O O . ILE A 1 418 ? -5.786 -13.749 18.623 1.00 92.56 418 ILE A O 1
ATOM 3281 N N . ALA A 1 419 ? -4.215 -13.616 17.031 1.00 92.94 419 ALA A N 1
ATOM 3282 C CA . ALA A 1 419 ? -4.494 -14.937 16.483 1.00 92.94 419 ALA A CA 1
ATOM 3283 C C . ALA A 1 419 ? -4.302 -16.033 17.544 1.00 92.94 419 ALA A C 1
ATOM 3285 O O . ALA A 1 419 ? -5.163 -16.902 17.677 1.00 92.94 419 ALA A O 1
ATOM 3286 N N . GLU A 1 420 ? -3.236 -15.955 18.342 1.00 91.19 420 GLU A N 1
ATOM 3287 C CA . GLU A 1 420 ? -3.014 -16.879 19.459 1.00 91.19 420 GLU A CA 1
ATOM 3288 C C . GLU A 1 420 ? -4.072 -16.771 20.549 1.00 91.19 420 GLU A C 1
ATOM 3290 O O . GLU A 1 420 ? -4.602 -17.794 20.981 1.00 91.19 420 GLU A O 1
ATOM 3295 N N . GLN A 1 421 ? -4.411 -15.550 20.974 1.00 89.38 421 GLN A N 1
ATOM 3296 C CA . GLN A 1 421 ? -5.437 -15.339 21.997 1.00 89.38 421 GLN A CA 1
ATOM 3297 C C . GLN A 1 421 ? -6.792 -15.917 21.558 1.00 89.38 421 GLN A C 1
ATOM 3299 O O . GLN A 1 421 ? -7.549 -16.438 22.373 1.00 89.38 421 GLN A O 1
ATOM 3304 N N . LEU A 1 422 ? -7.085 -15.864 20.258 1.00 90.75 422 LEU A N 1
ATOM 3305 C CA . LEU A 1 422 ? -8.295 -16.420 19.655 1.00 90.75 422 LEU A CA 1
ATOM 3306 C C . LEU A 1 422 ? -8.218 -17.936 19.387 1.00 90.75 422 LEU A C 1
ATOM 3308 O O . LEU A 1 422 ? -9.127 -18.486 18.758 1.00 90.75 422 LEU A O 1
ATOM 3312 N N . GLY A 1 423 ? -7.155 -18.619 19.829 1.00 89.00 423 GLY A N 1
ATOM 3313 C CA . GLY A 1 423 ? -6.982 -20.063 19.651 1.00 89.00 423 GLY A CA 1
ATOM 3314 C C . GLY A 1 423 ? -6.766 -20.473 18.191 1.00 89.00 423 GLY A C 1
ATOM 3315 O O . GLY A 1 423 ? -7.238 -21.525 17.748 1.00 89.00 423 GLY A O 1
ATOM 3316 N N . MET A 1 424 ? -6.117 -19.624 17.389 1.00 92.06 424 MET A N 1
ATOM 3317 C CA . MET A 1 424 ? -5.703 -20.007 16.043 1.00 92.06 424 MET A CA 1
ATOM 3318 C C . MET A 1 424 ? -4.582 -21.047 16.115 1.00 92.06 424 MET A C 1
ATOM 3320 O O . MET A 1 424 ? -3.613 -20.879 16.851 1.00 92.06 424 MET A O 1
ATOM 3324 N N . ASP A 1 425 ? -4.690 -22.109 15.312 1.00 92.44 425 ASP A N 1
ATOM 3325 C CA . ASP A 1 425 ? -3.665 -23.149 15.298 1.00 92.44 425 ASP A CA 1
ATOM 3326 C C . ASP A 1 425 ? -2.355 -22.583 14.748 1.00 92.44 425 ASP A C 1
ATOM 3328 O O . ASP A 1 425 ? -2.344 -21.889 13.725 1.00 92.44 425 ASP A O 1
ATOM 3332 N N . ARG A 1 426 ? -1.247 -22.966 15.385 1.00 92.69 426 ARG A N 1
ATOM 3333 C CA . ARG A 1 426 ? 0.123 -22.565 15.036 1.00 92.69 426 ARG A CA 1
ATOM 3334 C C . ARG A 1 426 ? 0.416 -22.623 13.533 1.00 92.69 426 ARG A C 1
ATOM 3336 O O . ARG A 1 426 ? 0.992 -21.689 12.986 1.00 92.69 426 ARG A O 1
ATOM 3343 N N . LYS A 1 427 ? -0.075 -23.660 12.845 1.00 92.69 427 LYS A N 1
ATOM 3344 C CA . LYS A 1 427 ? 0.092 -23.856 11.396 1.00 92.69 427 LYS A CA 1
ATOM 3345 C C . LYS A 1 427 ? -0.431 -22.685 10.551 1.00 92.69 427 LYS A C 1
ATOM 3347 O O . LYS A 1 427 ? 0.185 -22.347 9.544 1.00 92.69 427 LYS A O 1
ATOM 3352 N N . TYR A 1 428 ? -1.560 -22.073 10.919 1.00 92.69 428 TYR A N 1
ATOM 3353 C CA . TYR A 1 428 ? -2.112 -20.936 10.166 1.00 92.69 428 TYR A CA 1
ATOM 3354 C C . TYR A 1 428 ? -1.256 -19.680 10.341 1.00 92.69 428 TYR A C 1
ATOM 3356 O O . TYR A 1 428 ? -1.046 -18.944 9.377 1.00 92.69 428 TYR A O 1
ATOM 3364 N N . ILE A 1 429 ? -0.731 -19.472 11.551 1.00 92.81 429 ILE A N 1
ATOM 3365 C CA . ILE A 1 429 ? 0.174 -18.365 11.869 1.00 92.81 429 ILE A CA 1
ATOM 3366 C C . ILE A 1 429 ? 1.497 -18.539 11.114 1.00 92.81 429 ILE A C 1
ATOM 3368 O O . ILE A 1 429 ? 1.927 -17.615 10.430 1.00 92.81 429 ILE A O 1
ATOM 3372 N N . GLU A 1 430 ? 2.104 -19.726 11.160 1.00 91.56 430 GLU A N 1
ATOM 3373 C CA . GLU A 1 430 ? 3.348 -20.033 10.438 1.00 91.56 430 GLU A CA 1
ATOM 3374 C C . GLU A 1 430 ? 3.180 -19.862 8.924 1.00 91.56 430 GLU A C 1
ATOM 3376 O O . GLU A 1 430 ? 3.944 -19.131 8.299 1.00 91.56 430 GLU A O 1
ATOM 3381 N N . ASN A 1 431 ? 2.115 -20.421 8.341 1.00 89.69 431 ASN A N 1
ATOM 3382 C CA . ASN A 1 431 ? 1.833 -20.265 6.913 1.00 89.69 431 ASN A CA 1
ATOM 3383 C C . ASN A 1 431 ? 1.651 -18.789 6.523 1.00 89.69 431 ASN A C 1
ATOM 3385 O O . ASN A 1 431 ? 2.167 -18.330 5.505 1.00 89.69 431 ASN A O 1
ATOM 3389 N N . PHE A 1 432 ? 0.951 -18.007 7.350 1.00 89.94 432 PHE A N 1
ATOM 3390 C CA . PHE A 1 432 ? 0.843 -16.570 7.131 1.00 89.94 432 PHE A CA 1
ATOM 3391 C C . PHE A 1 432 ? 2.218 -15.891 7.175 1.00 89.94 432 PHE A C 1
ATOM 3393 O O . PHE A 1 432 ? 2.505 -15.068 6.308 1.00 89.94 432 PHE A O 1
ATOM 3400 N N . LEU A 1 433 ? 3.078 -16.236 8.134 1.00 88.75 433 LEU A N 1
ATOM 3401 C CA . LEU A 1 433 ? 4.416 -15.659 8.313 1.00 88.75 433 LEU A CA 1
ATOM 3402 C C . LEU A 1 433 ? 5.435 -16.068 7.232 1.00 88.75 433 LEU A C 1
ATOM 3404 O O . LEU A 1 433 ? 6.410 -15.343 7.015 1.00 88.75 433 LEU A O 1
ATOM 3408 N N . GLU A 1 434 ? 5.197 -17.168 6.523 1.00 82.88 434 GLU A N 1
ATOM 3409 C CA . GLU A 1 434 ? 6.004 -17.607 5.374 1.00 82.88 434 GLU A CA 1
ATOM 3410 C C . GLU A 1 434 ? 5.561 -16.966 4.048 1.00 82.88 434 GLU A C 1
ATOM 3412 O O . GLU A 1 434 ? 6.357 -16.798 3.120 1.00 82.88 434 GLU A O 1
ATOM 3417 N N . GLN A 1 435 ? 4.292 -16.565 3.943 1.00 69.12 435 GLN A N 1
ATOM 3418 C CA . GLN A 1 435 ? 3.753 -15.925 2.747 1.00 69.12 435 GLN A CA 1
ATOM 3419 C C . GLN A 1 435 ? 4.036 -14.415 2.743 1.00 69.12 435 GLN A C 1
ATOM 3421 O O . GLN A 1 435 ? 3.506 -13.671 3.570 1.00 69.12 435 GLN A O 1
ATOM 3426 N N . ASP A 1 436 ? 4.806 -13.932 1.762 1.00 56.53 436 ASP A N 1
ATOM 3427 C CA . ASP A 1 436 ? 4.857 -12.499 1.452 1.00 56.53 436 ASP A CA 1
ATOM 3428 C C . ASP A 1 436 ? 3.499 -12.058 0.871 1.00 56.53 436 ASP A C 1
ATOM 3430 O O . ASP A 1 436 ? 3.057 -12.568 -0.169 1.00 56.53 436 ASP A O 1
ATOM 3434 N N . LEU A 1 437 ? 2.829 -11.130 1.569 1.00 48.59 437 LEU A N 1
ATOM 3435 C CA . LEU A 1 437 ? 1.588 -10.457 1.156 1.00 48.59 437 LEU A CA 1
ATOM 3436 C C . LEU A 1 437 ? 1.816 -9.159 0.366 1.00 48.59 437 LEU A C 1
ATOM 3438 O O . LEU A 1 437 ? 2.963 -8.695 0.249 1.00 48.59 437 LEU A O 1
#

Secondary structure (DSSP, 8-state):
----GGGSTTTGGG--EEEEHHHHTS-GGG--EEEE--HHHHHHHHHHHHHH-S-S-HHHHHHHHHHHHTHHHHHHHHHHHHHHHHHHHHHHHHHTTTTEE----SSSSEE-PEEPTTSTTTT-HHHHHHHHHHHH----EEGGGG-GGGTTBEEEE--S-HHHHHHHHHHHHHHHHHHHHHS-S------TTTTTTSTTHHHHHHHHHHHHHHHHHHHHHTTPEEEEEE-SSSHHHHHHHHHHHHTTTS-EEE-SS---STTHHHHHHHTPPPPSSHHHHHHHHHHHHHHHHS--SS--SEEEEEE--SSHHHHHHHHHH---SEEEE-------TTS-HHHHHHHHHHHHTT-SEEEEETTSHHHHT-----S-EEEE-GGGB-SSEEE-SS-EEE------HHHHHHHHHHHHHHHHHTT--HHHHHHHHHS--

Solvent-accessible surface area (backbone atoms only — not comparable to full-atom values): 24070 Å² total; per-residue (Å²): 133,94,83,58,63,60,76,40,81,86,30,26,84,77,39,77,47,77,49,60,42,34,71,72,67,70,34,61,89,50,70,43,65,53,72,52,53,35,68,75,58,46,57,55,50,48,62,56,40,57,76,76,46,87,71,68,55,66,73,33,51,55,51,48,52,51,49,64,74,50,34,76,61,55,39,50,54,52,50,55,54,45,50,53,38,45,29,54,51,48,42,55,47,38,78,36,45,84,45,35,48,72,62,83,62,86,59,84,52,51,39,60,34,33,45,32,84,89,37,87,51,22,82,36,19,57,62,39,28,48,53,42,26,73,75,52,70,39,89,53,46,32,16,46,82,74,38,80,89,25,46,20,19,39,41,47,69,44,74,60,59,66,69,62,42,54,53,47,52,47,36,53,47,50,50,64,53,50,45,54,73,73,68,46,72,65,72,63,71,76,45,86,74,76,51,72,83,46,96,62,41,64,60,52,51,51,40,51,49,48,32,40,48,38,27,38,52,50,40,64,75,57,69,38,47,28,37,29,34,34,49,58,29,33,52,72,53,26,51,50,42,32,43,59,55,48,47,74,84,42,51,60,43,58,40,91,59,88,35,61,42,92,60,44,47,30,28,40,70,68,68,51,76,81,63,90,48,75,70,48,58,71,46,43,41,59,54,40,50,43,53,70,75,59,60,67,99,70,72,43,48,33,38,38,39,55,45,53,48,68,31,44,63,44,12,54,53,49,37,71,48,56,60,26,44,34,33,35,37,42,42,60,74,73,86,54,93,82,60,51,61,66,38,25,52,49,5,47,42,59,36,50,77,59,30,66,32,40,38,35,34,48,79,33,67,72,48,55,67,54,85,69,97,62,97,42,70,44,79,44,51,72,89,39,47,62,84,47,39,44,46,46,98,88,52,76,42,67,34,71,40,85,65,59,40,66,44,41,48,50,14,50,49,50,28,53,42,51,39,50,76,71,67,50,58,67,67,58,56,46,53,48,30,58,47,76,118

Radius of gyration: 25.22 Å; Cα contacts (8 Å, |Δi|>4): 683; chains: 1; bounding box: 63×54×77 Å

Sequence (437 aa):
KHFTPALMKEGRDHVIRIYSFSKAFAMTGWRVGFLHGSERNVSRILRYHDSLVTCAPVVSQYAAIAALRYAPEVVSDFKKLYLVRRNLSIAALDDLSHVLDYQTPRASYFVFPRIKDVVALSHDSRRLAYDILDRVGLALVPGVAFGPSGESHLRISFGRETKSLEEGLQRLREYFVGEQKRTRQPAKIQDLNTLKNSKNGLVKSIALSILKWAAKSFVQRNDCIVIGIAGTRGKTVLKRTVANLLSQKFSVRASILSYNTEIGLPLSILGIKSPQNDFDKILLPLRALSELMMPSSAPPKFLILEYGIRSIQDGKILKSICHPDILIVGSLSTFDPNMNLNEIQQGIVELAGSAKTLYLFSDDPLVAGLKLDHHTKSEIKLSNITETEVKSANSSYKHSRQLPGESYKLALLSAVNIAEQLGMDRKYIENFLEQDL

Nearest PDB structures (foldseek):
  4ziy-assembly1_A  TM=7.284E-01  e=3.005E-06  Acinetobacter baumannii AB5075
  4cvq-assembly1_B  TM=8.283E-01  e=4.255E-04  Escherichia coli K-12
  6qp1-assembly1_A  TM=8.417E-01  e=1.699E-03  Staphylococcus hominis
  6qp2-assembly1_A  TM=8.665E-01  e=2.467E-03  Staphylococcus hominis
  1d2f-assembly1_A  TM=7.466E-01  e=1.448E-03  Escherichia coli

Foldseek 3Di:
DDDDLCVPPVCQQVDKDKFDCCAQPVCVVQPDIDIDGDPVVVVVVVVVCVVPDPDRPPVSVVVVVVCVVCRVPSNVVVVVVLLVLLLLLVQLVLLVQVFWDWDRDPDDQKTKIAGDPVDVCLQPQPVVQVVLCVPLVAHWARLCVVPPVRGRIIIDGSPDDSVVSNSNSVSVVCVVLVCCVVVDVPPPVCPLVVPPPDPCSVVLVVLLVLLLVLLVCLCVVQVAAEEEEEADGLLSLLQVLLQVLCVLPFFEQEQPDQPLDSRSQSCSSLVHDDDPDPVVSSCNSVSSVCCVVPPDPDHGNYYYYYHYFQFLVSLVSSCSRPAHQEYEYDAHDHPNPPRPSVRSLNSVLSSLQRYLAYEFACVRVSRVPRPHPHPHYDYDYLVQDDCFWHDEPPDIAGANEDQSDDSNSRSLNSSLNVCVVVVNDPVSNNVSRHDYD

Mean predicted aligned error: 12.54 Å

pLDDT: mean 83.11, std 15.26, range [24.62, 98.12]